Protein AF-0000000070833132 (afdb_homodimer)

pLDDT: mean 79.43, std 14.03, range [31.47, 97.38]

Sequence (548 aa):
MKIIFKLIWKFQSKSWISGALIFIVPVIFLFISVETANTLNSGSSNGPYLALPGVILAISPLIGLINLGITISEIRNTTFYKHLKISTINLPILFGSLIIYNLFVTIIGTLWIMLVGFSVYHSYLHAFKWINWPLFSLAIIISTILACSLGLLLGIVINNFKWSIIIALVIFLLSIFLSGLYLPLIILKNNLFLTIISYCLPFTYPMGILLVSWYYSPPVIPVTGQPLVKASDYSIFSNLTIPLIISLVLIGIILLVILGWWYFKYFHFSKGAYMKIIFKLIWKFQSKSWISGALIFIVPVIFLFISVETANTLNSGSSNGPYLALPGVILAISPLIGLINLGITISEIRNTTFYKHLKISTINLPILFGSLIIYNLFVTIIGTLWIMLVGFSVYHSYLHAFKWINWPLFSLAIIISTILACSLGLLLGIVINNFKWSIIIALVIFLLSIFLSGLYLPLIILKNNLFLTIISYCLPFTYPMGILLVSWYYSPPVIPVTGQPLVKASDYSIFSNLTIPLIISLVLIGIILLVILGWWYFKYFHFSKGAY

Radius of gyration: 23.95 Å; Cα contacts (8 Å, |Δi|>4): 756; chains: 2; bounding box: 57×75×60 Å

Foldseek 3Di:
DVVLLVVVCVVLVVPCVLVCCLQPVLQVLLVVLLVQQCVVVVNFLQSLLLFLLLSLLLNQLSCQLQVLLLVLLVCCPDVNVVCCLVPPPDPVVNLVSVLVVSLVSSVVSNVNSVVVSCVVSVLNPPQPVQFQVVLLSVLNSLSNLLSNLNSLLLSPVPNDSVVSNVVSVVLSVLCCDLLSNSYFNLVVVVPPVSVVVSVVRLSNLSSLSNLCRRRVDDDQQGPSRDGDDHSVNRHPDPDNVVSVVSSVVSSVVSVVVSVVVSCCVRVVVVVVVD/DVVLLVVVCVVLVVPCVLVCCLQPVLQVLLVVLLVQQCVVVVNFLQSLLLFLLLSLLLNQLVCQLQVLLLVLLVCCPDVNVVVCLVPPPDVVVNLVSVLVVSLVSSVVSNVNSVVVSCVVSVLNPPQPVQFQVVLLSVLNSLSNLLSNLNSLLLSPVPNDSVVSNVVSVVLSVLCCDLLSNRYFNLVVPVPPVSVVVSVVRLSNLSSLSNLCRRRVDDDQQRPSRDGDDHSVNRHPDPDNVVSVVSSVVSSVVSVVVSVVVSCCVNVVVVVVVD

Nearest PDB structures (foldseek):
  7osi-assembly1_D  TM=6.123E-01  e=6.729E-02  Stutzerimonas stutzeri ATCC 14405 = CCUG 16156
  7o0y-assembly1_E  TM=5.788E-01  e=4.179E-02  Stutzerimonas stutzeri ATCC 14405 = CCUG 16156
  7o0z-assembly1_E  TM=5.939E-01  e=1.083E-01  Stutzerimonas stutzeri ATCC 14405 = CCUG 16156
  7znq-assembly1_Y  TM=5.357E-01  e=7.027E-02  Stutzerimonas stutzeri ATCC 14405 = CCUG 16156
  7znq-assembly1_y  TM=5.731E-01  e=1.234E-01  Stutzerimonas stutzeri ATCC 14405 = CCUG 16156

Secondary structure (DSSP, 8-state):
-HHHHHHHHHHHHT-HHHHHHHHTHHHHHHHHHHHHHHHHTTT-TTHHHHHHHHHHHTHHIIIIIIIHHHHHHHHTTSHHHHHHHHS---HHHHHHHHHHHHHHHHHHHHHHHHHHHHHHTTTT--GGGG--HHHHHHHHHHHHHHHHHHHHHHHHH---HHHHHHHHHHHHHHHHHHSSSSS-GGGGTT-HHHHHHHHHSTTHHHHHHHHHHHTSS--SS-TTSSPPPPHHHH-S-S-SHHHHHHHHHHHHHHHHHHHHHHIIIIIHHHHHT-/-HHHHHHHHHHHHT-HHHHHHHHTHHHHHHHHHHHHHHHHTTT-TTHHHHHHHHHHHTHHIIIIIIIHHHHHHHHTTSHHHHHHHHS---HHHHHHHHHHHHHHHHHHHHHHHHHHHHHHSTTT--GGGG--HHHHHHHHHHHHHHHHHHHHHHHHH---HHHHHHHHHHHHHHHHHHSSSSS-GGGGTT-HHHHHHHHHSTTHHHHHHHHHHHTSS--SS-TTSSPPPPHHHH-S-S-SHHHHHHHHHHHHHHHHHHHHHHIIIIIHHHHTT-

Organism: NCBI:txid315358

Solvent-accessible surface area (backbone atoms only — not comparable to full-atom values): 27666 Å² total; per-residue (Å²): 104,67,66,58,39,52,51,48,45,54,59,52,62,66,37,58,58,59,50,48,54,51,59,48,50,50,52,56,46,41,54,50,16,20,37,46,42,15,55,57,49,77,62,40,67,55,11,54,62,68,25,47,63,17,47,46,57,45,45,22,42,52,45,22,20,44,49,41,17,48,49,42,34,55,41,63,76,33,72,63,35,55,46,46,68,64,37,86,60,52,62,68,54,53,49,50,39,50,45,52,52,48,47,53,53,37,50,52,39,36,52,48,51,49,50,50,50,44,65,76,39,42,91,58,48,79,46,76,82,19,38,39,59,71,49,37,50,47,20,50,50,51,36,28,52,41,18,30,47,50,9,50,41,33,24,66,68,40,84,46,54,69,55,29,48,51,52,38,46,51,54,48,56,50,34,35,53,48,28,31,21,52,33,70,38,60,54,35,76,84,31,70,71,54,42,54,53,21,71,69,37,76,59,28,24,31,39,37,37,31,41,51,14,56,46,57,53,64,62,70,63,30,90,76,68,52,66,54,82,52,45,62,62,57,27,97,48,90,59,63,62,62,29,50,51,52,43,51,50,50,42,51,52,48,50,48,50,48,52,48,51,49,45,53,63,54,53,53,53,59,60,66,76,99,104,67,64,57,39,50,49,48,46,52,59,50,61,66,38,58,58,58,48,50,53,52,60,47,49,50,52,55,46,41,56,50,17,18,37,45,41,15,55,58,48,77,63,41,68,53,12,55,62,66,25,47,63,19,46,46,58,44,45,23,42,52,46,22,20,43,49,41,17,47,50,43,34,54,40,63,76,34,69,62,34,53,45,47,68,65,36,87,60,52,62,69,53,53,50,51,40,50,45,53,51,48,46,53,52,36,50,53,40,37,53,49,51,48,50,52,50,44,67,76,40,43,91,58,49,81,46,75,82,18,38,38,60,70,47,34,51,48,20,51,50,52,36,28,50,41,17,30,46,50,8,49,41,34,24,66,70,39,84,45,53,68,55,29,48,51,53,39,47,50,55,50,57,50,33,34,53,48,28,30,20,50,32,70,38,60,54,35,75,82,30,70,71,54,41,54,53,22,72,69,38,75,60,28,24,31,41,36,37,32,41,52,14,56,47,58,54,62,62,72,64,30,90,77,67,50,64,54,81,53,46,63,61,56,27,96,49,89,60,64,62,61,28,50,52,52,42,52,49,50,42,51,52,48,49,49,49,48,51,48,50,50,43,52,62,54,54,54,54,58,58,66,77,99

InterPro domains:
  IPR013525 ABC-2 type transporter, transmembrane domain [PF01061] (7-212)

Structure (mmCIF, N/CA/C/O backbone):
data_AF-0000000070833132-model_v1
#
loop_
_entity.id
_entity.type
_entity.pdbx_description
1 polymer 'ABC-2 type transporter transmembrane domain-containing protein'
#
loop_
_atom_site.group_PDB
_atom_site.id
_atom_site.type_symbol
_atom_site.label_atom_id
_atom_site.label_alt_id
_atom_site.label_comp_id
_atom_site.label_asym_id
_atom_site.label_entity_id
_atom_site.label_seq_id
_atom_site.pdbx_PDB_ins_code
_atom_site.Cartn_x
_atom_site.Cartn_y
_atom_site.Cartn_z
_atom_site.occupancy
_atom_site.B_iso_or_equiv
_atom_site.auth_seq_id
_atom_site.auth_comp_id
_atom_site.auth_asym_id
_atom_site.auth_atom_id
_atom_site.pdbx_PDB_model_num
ATOM 1 N N . MET A 1 1 ? 26.828 21.594 5.215 1 57.88 1 MET A N 1
ATOM 2 C CA . MET A 1 1 ? 26.234 20.312 4.852 1 57.88 1 MET A CA 1
ATOM 3 C C . MET A 1 1 ? 26.109 19.391 6.066 1 57.88 1 MET A C 1
ATOM 5 O O . MET A 1 1 ? 25.062 18.781 6.285 1 57.88 1 MET A O 1
ATOM 9 N N . LYS A 1 2 ? 27.125 19.5 6.953 1 60.03 2 LYS A N 1
ATOM 10 C CA . LYS A 1 2 ? 27.156 18.609 8.109 1 60.03 2 LYS A CA 1
ATOM 11 C C . LYS A 1 2 ? 26.078 18.969 9.117 1 60.03 2 LYS A C 1
ATOM 13 O O . LYS A 1 2 ? 25.422 18.094 9.688 1 60.03 2 LYS A O 1
ATOM 18 N N . ILE A 1 3 ? 25.859 20.234 9.25 1 58.56 3 ILE A N 1
ATOM 19 C CA . ILE A 1 3 ? 24.875 20.672 10.234 1 58.56 3 ILE A CA 1
ATOM 20 C C . ILE A 1 3 ? 23.484 20.281 9.781 1 58.56 3 ILE A C 1
ATOM 22 O O . ILE A 1 3 ? 22.672 19.781 10.578 1 58.56 3 ILE A O 1
ATOM 26 N N . ILE A 1 4 ? 23.297 20.438 8.484 1 63.41 4 ILE A N 1
ATOM 27 C CA . ILE A 1 4 ? 21.984 20.109 7.941 1 63.41 4 ILE A CA 1
ATOM 28 C C . ILE A 1 4 ? 21.75 18.609 8.008 1 63.41 4 ILE A C 1
ATOM 30 O O . ILE A 1 4 ? 20.656 18.156 8.344 1 63.41 4 ILE A O 1
ATOM 34 N N . PHE A 1 5 ? 22.844 17.953 7.793 1 65.44 5 PHE A N 1
ATOM 35 C CA . PHE A 1 5 ? 22.75 16.5 7.898 1 65.44 5 PHE A CA 1
ATOM 36 C C . PHE A 1 5 ? 22.422 16.094 9.328 1 65.44 5 PHE A C 1
ATOM 38 O O . PHE A 1 5 ? 21.609 15.195 9.539 1 65.44 5 PHE A O 1
ATOM 45 N N . LYS A 1 6 ? 23.031 16.734 10.195 1 65.06 6 LYS A N 1
ATOM 46 C CA . LYS A 1 6 ? 22.781 16.422 11.602 1 65.06 6 LYS A CA 1
ATOM 47 C C . LYS A 1 6 ? 21.344 16.75 12 1 65.06 6 LYS A C 1
ATOM 49 O O . LYS A 1 6 ? 20.734 16.016 12.766 1 65.06 6 LYS A O 1
ATOM 54 N N . LEU A 1 7 ? 20.906 17.766 11.43 1 64.25 7 LEU A N 1
ATOM 55 C CA . LEU A 1 7 ? 19.531 18.172 11.727 1 64.25 7 LEU A CA 1
ATOM 56 C C . LEU A 1 7 ? 18.531 17.172 11.141 1 64.25 7 LEU A C 1
ATOM 58 O O . LEU A 1 7 ? 17.547 16.812 11.797 1 64.25 7 LEU A O 1
ATOM 62 N N . ILE A 1 8 ? 18.875 16.766 9.984 1 65.62 8 ILE A N 1
ATOM 63 C CA . ILE A 1 8 ? 18 15.828 9.305 1 65.62 8 ILE A CA 1
ATOM 64 C C . ILE A 1 8 ? 18.016 14.484 10.039 1 65.62 8 ILE A C 1
ATOM 66 O O . ILE A 1 8 ? 16.969 13.859 10.234 1 65.62 8 ILE A O 1
ATOM 70 N N . TRP A 1 9 ? 19.203 14.164 10.453 1 62.62 9 TRP A N 1
ATOM 71 C CA . TRP A 1 9 ? 19.344 12.914 11.195 1 62.62 9 TRP A CA 1
ATOM 72 C C . TRP A 1 9 ? 18.547 12.961 12.492 1 62.62 9 TRP A C 1
ATOM 74 O O . TRP A 1 9 ? 17.859 11.992 12.836 1 62.62 9 TRP A O 1
ATOM 84 N N . LYS A 1 10 ? 18.609 14.031 13.078 1 62.44 10 LYS A N 1
ATOM 85 C CA . LYS A 1 10 ? 17.891 14.188 14.336 1 62.44 10 LYS A CA 1
ATOM 86 C C . LYS A 1 10 ? 16.375 14.18 14.117 1 62.44 10 LYS A C 1
ATOM 88 O O . LYS A 1 10 ? 15.633 13.594 14.906 1 62.44 10 LYS A O 1
ATOM 93 N N . PHE A 1 11 ? 16.062 14.742 13.008 1 62.56 11 PHE A N 1
ATOM 94 C CA . PHE A 1 11 ? 14.641 14.844 12.711 1 62.56 11 PHE A CA 1
ATOM 95 C C . PHE A 1 11 ? 14.078 13.492 12.312 1 62.56 11 PHE A C 1
ATOM 97 O O . PHE A 1 11 ? 13 13.102 12.766 1 62.56 11 PHE A O 1
ATOM 104 N N . GLN A 1 12 ? 14.906 12.859 11.555 1 62.03 12 GLN A N 1
ATOM 105 C CA . GLN A 1 12 ? 14.414 11.594 11.016 1 62.03 12 GLN A CA 1
ATOM 106 C C . GLN A 1 12 ? 14.625 10.453 12.016 1 62.03 12 GLN A C 1
ATOM 108 O O . GLN A 1 12 ? 13.828 9.508 12.062 1 62.03 12 GLN A O 1
ATOM 113 N N . SER A 1 13 ? 15.734 10.516 12.781 1 56.56 13 SER A N 1
ATOM 114 C CA . SER A 1 13 ? 16.031 9.469 13.758 1 56.56 13 SER A CA 1
ATOM 115 C C . SER A 1 13 ? 15.062 9.531 14.938 1 56.56 13 SER A C 1
ATOM 117 O O . SER A 1 13 ? 14.883 8.539 15.648 1 56.56 13 SER A O 1
ATOM 119 N N . LYS A 1 14 ? 14.5 10.602 15.172 1 55.34 14 LYS A N 1
ATOM 120 C CA . LYS A 1 14 ? 13.555 10.695 16.266 1 55.34 14 LYS A CA 1
ATOM 121 C C . LYS A 1 14 ? 12.25 9.977 15.938 1 55.34 14 LYS A C 1
ATOM 123 O O . LYS A 1 14 ? 11.516 9.555 16.828 1 55.34 14 LYS A O 1
ATOM 128 N N . SER A 1 15 ? 12.102 9.828 14.641 1 57.44 15 SER A N 1
ATOM 129 C CA . SER A 1 15 ? 10.875 9.102 14.352 1 57.44 15 SER A CA 1
ATOM 130 C C . SER A 1 15 ? 11.117 7.598 14.32 1 57.44 15 SER A C 1
ATOM 132 O O . SER A 1 15 ? 11.797 7.094 13.422 1 57.44 15 SER A O 1
ATOM 134 N N . TRP A 1 16 ? 11.203 7.02 15.484 1 57.78 16 TRP A N 1
ATOM 135 C CA . TRP A 1 16 ? 11.305 5.57 15.617 1 57.78 16 TRP A CA 1
ATOM 136 C C . TRP A 1 16 ? 10.445 4.863 14.578 1 57.78 16 TRP A C 1
ATOM 138 O O . TRP A 1 16 ? 10.633 3.674 14.312 1 57.78 16 TRP A O 1
ATOM 148 N N . ILE A 1 17 ? 9.656 5.625 13.984 1 60.47 17 ILE A N 1
ATOM 149 C CA . ILE A 1 17 ? 8.711 5.047 13.039 1 60.47 17 ILE A CA 1
ATOM 150 C C . ILE A 1 17 ? 9.453 4.559 11.797 1 60.47 17 ILE A C 1
ATOM 152 O O . ILE A 1 17 ? 9.172 3.473 11.281 1 60.47 17 ILE A O 1
ATOM 156 N N . SER A 1 18 ? 10.453 5.387 11.469 1 59.88 18 SER A N 1
ATOM 157 C CA . SER A 1 18 ? 11.258 4.984 10.32 1 59.88 18 SER A CA 1
ATOM 158 C C . SER A 1 18 ? 11.922 3.629 10.562 1 59.88 18 SER A C 1
ATOM 160 O O . SER A 1 18 ? 12.016 2.811 9.641 1 59.88 18 SER A O 1
ATOM 162 N N . GLY A 1 19 ? 12.117 3.5 11.812 1 63.47 19 GLY A N 1
ATOM 163 C CA . GLY A 1 19 ? 12.773 2.244 12.125 1 63.47 19 GLY A CA 1
ATOM 164 C C . GLY A 1 19 ? 11.852 1.043 12.016 1 63.47 19 GLY A C 1
ATOM 165 O O . GLY A 1 19 ? 12.234 0.017 11.445 1 63.47 19 GLY A O 1
ATOM 166 N N . ALA A 1 20 ? 10.695 1.21 12.5 1 68.31 20 ALA A N 1
ATOM 167 C CA . ALA A 1 20 ? 9.75 0.099 12.422 1 68.31 20 ALA A CA 1
ATOM 168 C C . ALA A 1 20 ? 9.398 -0.215 10.969 1 68.31 20 ALA A C 1
ATOM 170 O O . ALA A 1 20 ? 9.281 -1.383 10.594 1 68.31 20 ALA A O 1
ATOM 171 N N . LEU A 1 21 ? 9.352 0.75 10.242 1 68.62 21 LEU A N 1
ATOM 172 C CA . LEU A 1 21 ? 8.977 0.584 8.844 1 68.62 21 LEU A CA 1
ATOM 173 C C . LEU A 1 21 ? 10.078 -0.136 8.07 1 68.62 21 LEU A C 1
ATOM 175 O O . LEU A 1 21 ? 9.797 -0.932 7.172 1 68.62 21 LEU A O 1
ATOM 179 N N . ILE A 1 22 ? 11.266 0.098 8.508 1 70.19 22 ILE A N 1
ATOM 180 C CA . ILE A 1 22 ? 12.391 -0.429 7.738 1 70.19 22 ILE A CA 1
ATOM 181 C C . ILE A 1 22 ? 12.719 -1.844 8.211 1 70.19 22 ILE A C 1
ATOM 183 O O . ILE A 1 22 ? 13.195 -2.67 7.43 1 70.19 22 ILE A O 1
ATOM 187 N N . PHE A 1 23 ? 12.359 -2.102 9.398 1 79.31 23 PHE A N 1
ATOM 188 C CA . PHE A 1 23 ? 12.867 -3.363 9.922 1 79.31 23 PHE A CA 1
ATOM 189 C C . PHE A 1 23 ? 11.758 -4.41 9.984 1 79.31 23 PHE A C 1
ATOM 191 O O . PHE A 1 23 ? 12 -5.586 9.703 1 79.31 23 PHE A O 1
ATOM 198 N N . ILE A 1 24 ? 10.578 -3.986 10.125 1 84.12 24 ILE A N 1
ATOM 199 C CA . ILE A 1 24 ? 9.523 -4.961 10.375 1 84.12 24 ILE A CA 1
ATOM 200 C C . ILE A 1 24 ? 8.727 -5.203 9.094 1 84.12 24 ILE A C 1
ATOM 202 O O . ILE A 1 24 ? 8.578 -6.348 8.656 1 84.12 24 ILE A O 1
ATOM 206 N N . VAL A 1 25 ? 8.438 -4.148 8.5 1 85.19 25 VAL A N 1
ATOM 207 C CA . VAL A 1 25 ? 7.535 -4.238 7.352 1 85.19 25 VAL A CA 1
ATOM 208 C C . VAL A 1 25 ? 8.211 -5.012 6.223 1 85.19 25 VAL A C 1
ATOM 210 O O . VAL A 1 25 ? 7.637 -5.957 5.676 1 85.19 25 VAL A O 1
ATOM 213 N N . PRO A 1 26 ? 9.391 -4.781 5.949 1 88.44 26 PRO A N 1
ATOM 214 C CA . PRO A 1 26 ? 10.023 -5.523 4.855 1 88.44 26 PRO A CA 1
ATOM 215 C C . PRO A 1 26 ? 10.18 -7.012 5.164 1 88.44 26 PRO A C 1
ATOM 217 O O . PRO A 1 26 ? 10.141 -7.84 4.254 1 88.44 26 PRO A O 1
ATOM 220 N N . VAL A 1 27 ? 10.336 -7.336 6.41 1 90.25 27 VAL A N 1
ATOM 221 C CA . VAL A 1 27 ? 10.484 -8.734 6.789 1 90.25 27 VAL A CA 1
ATOM 222 C C . VAL A 1 27 ? 9.172 -9.477 6.547 1 90.25 27 VAL A C 1
ATOM 224 O O . VAL A 1 27 ? 9.172 -10.586 6 1 90.25 27 VAL A O 1
ATOM 227 N N . ILE A 1 28 ? 8.125 -8.914 6.902 1 88.69 28 ILE A N 1
ATOM 228 C CA . ILE A 1 28 ? 6.816 -9.516 6.676 1 88.69 28 ILE A CA 1
ATOM 229 C C . ILE A 1 28 ? 6.582 -9.688 5.176 1 88.69 28 ILE A C 1
ATOM 231 O O . ILE A 1 28 ? 6.133 -10.75 4.73 1 88.69 28 ILE A O 1
ATOM 235 N N . PHE A 1 29 ? 7 -8.734 4.465 1 89.88 29 PHE A N 1
ATOM 236 C CA . PHE A 1 29 ? 6.77 -8.781 3.027 1 89.88 29 PHE A CA 1
ATOM 237 C C . PHE A 1 29 ? 7.715 -9.773 2.363 1 89.88 29 PHE A C 1
ATOM 239 O O . PHE A 1 29 ? 7.406 -10.32 1.302 1 89.88 29 PHE A O 1
ATOM 246 N N . LEU A 1 30 ? 8.836 -9.93 2.996 1 91.19 30 LEU A N 1
ATOM 247 C CA . LEU A 1 30 ? 9.719 -10.984 2.492 1 91.19 30 LEU A CA 1
ATOM 248 C C . LEU A 1 30 ? 9.023 -12.344 2.561 1 91.19 30 LEU A C 1
ATOM 250 O O . LEU A 1 30 ? 9.023 -13.094 1.581 1 91.19 30 LEU A O 1
ATOM 254 N N . PHE A 1 31 ? 8.406 -12.641 3.629 1 89.5 31 PHE A N 1
ATOM 255 C CA . PHE A 1 31 ? 7.715 -13.914 3.789 1 89.5 31 PHE A CA 1
ATOM 256 C C . PHE A 1 31 ? 6.539 -14.023 2.824 1 89.5 31 PHE A C 1
ATOM 258 O O . PHE A 1 31 ? 6.301 -15.086 2.246 1 89.5 31 PHE A O 1
ATOM 265 N N . ILE A 1 32 ? 5.902 -12.953 2.656 1 87.38 32 ILE A N 1
ATOM 266 C CA . ILE A 1 32 ? 4.77 -12.938 1.738 1 87.38 32 ILE A CA 1
ATOM 267 C C . ILE A 1 32 ? 5.258 -13.188 0.312 1 87.38 32 ILE A C 1
ATOM 269 O O . ILE A 1 32 ? 4.688 -14.016 -0.409 1 87.38 32 ILE A O 1
ATOM 273 N N . SER A 1 33 ? 6.262 -12.469 -0.046 1 87.62 33 SER A N 1
ATOM 274 C CA . SER A 1 33 ? 6.781 -12.562 -1.406 1 87.62 33 SER A CA 1
ATOM 275 C C . SER A 1 33 ? 7.332 -13.953 -1.696 1 87.62 33 SER A C 1
ATOM 277 O O . SER A 1 33 ? 7.16 -14.477 -2.799 1 87.62 33 SER A O 1
ATOM 279 N N . VAL A 1 34 ? 7.98 -14.516 -0.752 1 86.56 34 VAL A N 1
ATOM 280 C CA . VAL A 1 34 ? 8.555 -15.852 -0.924 1 86.56 34 VAL A CA 1
ATOM 281 C C . VAL A 1 34 ? 7.438 -16.875 -1.099 1 86.56 34 VAL A C 1
ATOM 283 O O . VAL A 1 34 ? 7.496 -17.719 -1.992 1 86.56 34 VAL A O 1
ATOM 286 N N . GLU A 1 35 ? 6.438 -16.781 -0.289 1 83.69 35 GLU A N 1
ATOM 287 C CA . GLU A 1 35 ? 5.332 -17.734 -0.38 1 83.69 35 GLU A CA 1
ATOM 288 C C . GLU A 1 35 ? 4.574 -17.578 -1.695 1 83.69 35 GLU A C 1
ATOM 290 O O . GLU A 1 35 ? 4.113 -18.562 -2.277 1 83.69 35 GLU A O 1
ATOM 295 N N . THR A 1 36 ? 4.387 -16.375 -2.084 1 80.81 36 THR A N 1
ATOM 296 C CA . THR A 1 36 ? 3.727 -16.125 -3.361 1 80.81 36 THR A CA 1
ATOM 297 C C . THR A 1 36 ? 4.543 -16.703 -4.512 1 80.81 36 THR A C 1
ATOM 299 O O . THR A 1 36 ? 3.994 -17.344 -5.41 1 80.81 36 THR A O 1
ATOM 302 N N . ALA A 1 37 ? 5.797 -16.438 -4.453 1 79 37 ALA A N 1
ATOM 303 C CA . ALA A 1 37 ? 6.68 -16.953 -5.492 1 79 37 ALA A CA 1
ATOM 304 C C . ALA A 1 37 ? 6.66 -18.484 -5.508 1 79 37 ALA A C 1
ATOM 306 O O . ALA A 1 37 ? 6.66 -19.094 -6.578 1 79 37 ALA A O 1
ATOM 307 N N . ASN A 1 38 ? 6.605 -19.078 -4.352 1 79.06 38 ASN A N 1
ATOM 308 C CA . ASN A 1 38 ? 6.559 -20.547 -4.258 1 79.06 38 ASN A CA 1
ATOM 309 C C . ASN A 1 38 ? 5.254 -21.094 -4.824 1 79.06 38 ASN A C 1
ATOM 311 O O . ASN A 1 38 ? 5.258 -22.125 -5.5 1 79.06 38 ASN A O 1
ATOM 315 N N . THR A 1 39 ? 4.207 -20.453 -4.5 1 76.06 39 THR A N 1
ATOM 316 C CA . THR A 1 39 ? 2.9 -20.922 -4.953 1 76.06 39 THR A CA 1
ATOM 317 C C . THR A 1 39 ? 2.762 -20.766 -6.465 1 76.06 39 THR A C 1
ATOM 319 O O . THR A 1 39 ? 2.152 -21.594 -7.133 1 76.06 39 THR A O 1
ATOM 322 N N . LEU A 1 40 ? 3.238 -19.719 -7.027 1 72.25 40 LEU A N 1
ATOM 323 C CA . LEU A 1 40 ? 3.145 -19.438 -8.453 1 72.25 40 LEU A CA 1
ATOM 324 C C . LEU A 1 40 ? 4.016 -20.406 -9.258 1 72.25 40 LEU A C 1
ATOM 326 O O . LEU A 1 40 ? 3.693 -20.734 -10.398 1 72.25 40 LEU A O 1
ATOM 330 N N . ASN A 1 41 ? 5.07 -20.734 -8.672 1 67.75 41 ASN A N 1
ATOM 331 C CA . ASN A 1 41 ? 5.984 -21.609 -9.391 1 67.75 41 ASN A CA 1
ATOM 332 C C . ASN A 1 41 ? 5.777 -23.062 -9.008 1 67.75 41 ASN A C 1
ATOM 334 O O . ASN A 1 41 ? 6.738 -23.844 -8.922 1 67.75 41 ASN A O 1
ATOM 338 N N . SER A 1 42 ? 4.539 -23.391 -8.898 1 61.41 42 SER A N 1
ATOM 339 C CA . SER A 1 42 ? 4.121 -24.766 -8.664 1 61.41 42 SER A CA 1
ATOM 340 C C . SER A 1 42 ? 4.941 -25.406 -7.551 1 61.41 42 SER A C 1
ATOM 342 O O . SER A 1 42 ? 5.387 -26.547 -7.688 1 61.41 42 SER A O 1
ATOM 344 N N . GLY A 1 43 ? 5.266 -24.625 -6.574 1 58.94 43 GLY A N 1
ATOM 345 C CA . GLY A 1 43 ? 5.898 -25.219 -5.402 1 58.94 43 GLY A CA 1
ATOM 346 C C . GLY A 1 43 ? 7.406 -25.344 -5.539 1 58.94 43 GLY A C 1
ATOM 347 O O . GLY A 1 43 ? 8.039 -26.094 -4.793 1 58.94 43 GLY A O 1
ATOM 348 N N . SER A 1 44 ? 7.922 -24.688 -6.59 1 58.03 44 SER A N 1
ATOM 349 C CA . SER A 1 44 ? 9.367 -24.797 -6.727 1 58.03 44 SER A CA 1
ATOM 350 C C . SER A 1 44 ? 10.078 -24.031 -5.609 1 58.03 44 SER A C 1
ATOM 352 O O . SER A 1 44 ? 9.531 -23.094 -5.043 1 58.03 44 SER A O 1
ATOM 354 N N . SER A 1 45 ? 11.188 -24.625 -5.051 1 59.78 45 SER A N 1
ATOM 355 C CA . SER A 1 45 ? 11.977 -24.203 -3.902 1 59.78 45 SER A CA 1
ATOM 356 C C . SER A 1 45 ? 12.727 -22.906 -4.203 1 59.78 45 SER A C 1
ATOM 358 O O . SER A 1 45 ? 13.367 -22.328 -3.318 1 59.78 45 SER A O 1
ATOM 360 N N . ASN A 1 46 ? 12.523 -22.297 -5.367 1 74.12 46 ASN A N 1
ATOM 361 C CA . ASN A 1 46 ? 13.352 -21.125 -5.609 1 74.12 46 ASN A CA 1
ATOM 362 C C . ASN A 1 46 ? 12.609 -19.844 -5.281 1 74.12 46 ASN A C 1
ATOM 364 O O . ASN A 1 46 ? 13.008 -18.75 -5.715 1 74.12 46 ASN A O 1
ATOM 368 N N . GLY A 1 47 ? 11.656 -19.922 -4.488 1 77.94 47 GLY A N 1
ATOM 369 C CA . GLY A 1 47 ? 10.836 -18.781 -4.109 1 77.94 47 GLY A CA 1
ATOM 370 C C . GLY A 1 47 ? 11.633 -17.672 -3.463 1 77.94 47 GLY A C 1
ATOM 371 O O . GLY A 1 47 ? 11.539 -16.516 -3.879 1 77.94 47 GLY A O 1
ATOM 372 N N . PRO A 1 48 ? 12.523 -18.094 -2.545 1 81.31 48 PRO A N 1
ATOM 373 C CA . PRO A 1 48 ? 13.312 -17.047 -1.886 1 81.31 48 PRO A CA 1
ATOM 374 C C . PRO A 1 48 ? 14.258 -16.328 -2.844 1 81.31 48 PRO A C 1
ATOM 376 O O . PRO A 1 48 ? 14.438 -15.117 -2.75 1 81.31 48 PRO A O 1
ATOM 379 N N . TYR A 1 49 ? 14.812 -17.047 -3.715 1 81.06 49 TYR A N 1
ATOM 380 C CA . TYR A 1 49 ? 15.742 -16.453 -4.676 1 81.06 49 TYR A CA 1
ATOM 381 C C . TYR A 1 49 ? 15.016 -15.492 -5.609 1 81.06 49 TYR A C 1
ATOM 383 O O . TYR A 1 49 ? 15.562 -14.453 -5.988 1 81.06 49 TYR A O 1
ATOM 391 N N . LEU A 1 50 ? 13.852 -15.805 -5.895 1 79.94 50 LEU A N 1
ATOM 392 C CA . LEU A 1 50 ? 13.07 -14.992 -6.82 1 79.94 50 LEU A CA 1
ATOM 393 C C . LEU A 1 50 ? 12.508 -13.758 -6.121 1 79.94 50 LEU A C 1
ATOM 395 O O . LEU A 1 50 ? 12.352 -12.711 -6.742 1 79.94 50 LEU A O 1
ATOM 399 N N . ALA A 1 51 ? 12.258 -13.867 -4.93 1 85.69 51 ALA A N 1
ATOM 400 C CA . ALA A 1 51 ? 11.508 -12.828 -4.219 1 85.69 51 ALA A CA 1
ATOM 401 C C . ALA A 1 51 ? 12.445 -11.805 -3.59 1 85.69 51 ALA A C 1
ATOM 403 O O . ALA A 1 51 ? 12.094 -10.633 -3.453 1 85.69 51 ALA A O 1
ATOM 404 N N . LEU A 1 52 ? 13.648 -12.148 -3.262 1 89.88 52 LEU A N 1
ATOM 405 C CA . LEU A 1 52 ? 14.531 -11.344 -2.42 1 89.88 52 LEU A CA 1
ATOM 406 C C . LEU A 1 52 ? 14.922 -10.047 -3.123 1 89.88 52 LEU A C 1
ATOM 408 O O . LEU A 1 52 ? 14.914 -8.977 -2.512 1 89.88 52 LEU A O 1
ATOM 412 N N . PRO A 1 53 ? 15.242 -10.055 -4.363 1 90.44 53 PRO A N 1
ATOM 413 C CA . PRO A 1 53 ? 15.641 -8.789 -5 1 90.44 53 PRO A CA 1
ATOM 414 C C . PRO A 1 53 ? 14.523 -7.746 -4.98 1 90.44 53 PRO A C 1
ATOM 416 O O . PRO A 1 53 ? 14.789 -6.559 -4.793 1 90.44 53 PRO A O 1
ATOM 419 N N . GLY A 1 54 ? 13.32 -8.18 -5.23 1 92.12 54 GLY A N 1
ATOM 420 C CA . GLY A 1 54 ? 12.203 -7.258 -5.203 1 92.12 54 GLY A CA 1
ATOM 421 C C . GLY A 1 54 ? 11.984 -6.621 -3.842 1 92.12 54 GLY A C 1
ATOM 422 O O . GLY A 1 54 ? 11.758 -5.414 -3.744 1 92.12 54 GLY A O 1
ATOM 423 N N . VAL A 1 55 ? 12.078 -7.453 -2.82 1 93.25 55 VAL A N 1
ATOM 424 C CA . VAL A 1 55 ? 11.883 -6.957 -1.461 1 93.25 55 VAL A CA 1
ATOM 425 C C . VAL A 1 55 ? 12.992 -5.969 -1.104 1 93.25 55 VAL A C 1
ATOM 427 O O . VAL A 1 55 ? 12.742 -4.961 -0.439 1 93.25 55 VAL A O 1
ATOM 430 N N . ILE A 1 56 ? 14.148 -6.234 -1.562 1 94.69 56 ILE A N 1
ATOM 431 C CA . ILE A 1 56 ? 15.289 -5.359 -1.312 1 94.69 56 ILE A CA 1
ATOM 432 C C . ILE A 1 56 ? 15.055 -4.004 -1.976 1 94.69 56 ILE A C 1
ATOM 434 O O . ILE A 1 56 ? 15.211 -2.959 -1.339 1 94.69 56 ILE A O 1
ATOM 438 N N . LEU A 1 57 ? 14.672 -4.039 -3.174 1 95.75 57 LEU A N 1
ATOM 439 C CA . LEU A 1 57 ? 14.516 -2.789 -3.908 1 95.75 57 LEU A CA 1
ATOM 440 C C . LEU A 1 57 ? 13.352 -1.973 -3.361 1 95.75 57 LEU A C 1
ATOM 442 O O . LEU A 1 57 ? 13.328 -0.748 -3.5 1 95.75 57 LEU A O 1
ATOM 446 N N . ALA A 1 58 ? 12.383 -2.637 -2.779 1 94.44 58 ALA A N 1
ATOM 447 C CA . ALA A 1 58 ? 11.188 -1.976 -2.264 1 94.44 58 ALA A CA 1
ATOM 448 C C . ALA A 1 58 ? 11.531 -1.044 -1.105 1 94.44 58 ALA A C 1
ATOM 450 O O . ALA A 1 58 ? 10.75 -0.156 -0.76 1 94.44 58 ALA A O 1
ATOM 451 N N . ILE A 1 59 ? 12.656 -1.158 -0.512 1 93 59 ILE A N 1
ATOM 452 C CA . ILE A 1 59 ? 13.078 -0.35 0.628 1 93 59 ILE A CA 1
ATOM 453 C C . ILE A 1 59 ? 13.266 1.102 0.192 1 93 59 ILE A C 1
ATOM 455 O O . ILE A 1 59 ? 12.875 2.027 0.91 1 93 59 ILE A O 1
ATOM 459 N N . SER A 1 60 ? 13.742 1.281 -0.967 1 94.06 60 SER A N 1
ATOM 460 C CA . SER A 1 60 ? 14.055 2.625 -1.44 1 94.06 60 SER A CA 1
ATOM 461 C C . SER A 1 60 ? 12.797 3.467 -1.598 1 94.06 60 SER A C 1
ATOM 463 O O . SER A 1 60 ? 12.711 4.578 -1.07 1 94.06 60 SER A O 1
ATOM 465 N N . PRO A 1 61 ? 11.781 2.998 -2.322 1 94.44 61 PRO A N 1
ATOM 466 C CA . PRO A 1 61 ? 10.578 3.828 -2.408 1 94.44 61 PRO A CA 1
ATOM 467 C C . PRO A 1 61 ? 9.859 3.965 -1.067 1 94.44 61 PRO A C 1
ATOM 469 O O . PRO A 1 61 ? 9.234 4.996 -0.799 1 94.44 61 PRO A O 1
ATOM 472 N N . LEU A 1 62 ? 9.938 2.98 -0.244 1 89.62 62 LEU A N 1
ATOM 473 C CA . LEU A 1 62 ? 9.32 3.064 1.074 1 89.62 62 LEU A CA 1
ATOM 474 C C . LEU A 1 62 ? 9.906 4.219 1.88 1 89.62 62 LEU A C 1
ATOM 476 O O . LEU A 1 62 ? 9.172 4.984 2.502 1 89.62 62 LEU A O 1
ATOM 480 N N . ILE A 1 63 ? 11.141 4.383 1.787 1 88.06 63 ILE A N 1
ATOM 481 C CA . ILE A 1 63 ? 11.82 5.406 2.578 1 88.06 63 ILE A CA 1
ATOM 482 C C . ILE A 1 63 ? 11.867 6.715 1.793 1 88.06 63 ILE A C 1
ATOM 484 O O . ILE A 1 63 ? 11.516 7.773 2.314 1 88.06 63 ILE A O 1
ATOM 488 N N . GLY A 1 64 ? 12.32 6.645 0.609 1 90.19 64 GLY A N 1
ATOM 489 C CA . GLY A 1 64 ? 12.562 7.836 -0.186 1 90.19 64 GLY A CA 1
ATOM 490 C C . GLY A 1 64 ? 11.289 8.484 -0.694 1 90.19 64 GLY A C 1
ATOM 491 O O . GLY A 1 64 ? 11.227 9.703 -0.857 1 90.19 64 GLY A O 1
ATOM 492 N N . LEU A 1 65 ? 10.305 7.691 -0.969 1 92.06 65 LEU A N 1
ATOM 493 C CA . LEU A 1 65 ? 9.078 8.219 -1.543 1 92.06 65 LEU A CA 1
ATOM 494 C C . LEU A 1 65 ? 8.031 8.461 -0.459 1 92.06 65 LEU A C 1
ATOM 496 O O . LEU A 1 65 ? 7.551 9.578 -0.286 1 92.06 65 LEU A O 1
ATOM 500 N N . ILE A 1 66 ? 7.777 7.465 0.308 1 87.94 66 ILE A N 1
ATOM 501 C CA . ILE A 1 66 ? 6.703 7.57 1.29 1 87.94 66 ILE A CA 1
ATOM 502 C C . ILE A 1 66 ? 7.184 8.375 2.498 1 87.94 66 ILE A C 1
ATOM 504 O O . ILE A 1 66 ? 6.652 9.445 2.789 1 87.94 66 ILE A O 1
ATOM 508 N N . ASN A 1 67 ? 8.219 7.93 3.111 1 84 67 ASN A N 1
ATOM 509 C CA . ASN A 1 67 ? 8.688 8.57 4.336 1 84 67 ASN A CA 1
ATOM 510 C C . ASN A 1 67 ? 9.164 10 4.074 1 84 67 ASN A C 1
ATOM 512 O O . ASN A 1 67 ? 8.789 10.922 4.797 1 84 67 ASN A O 1
ATOM 516 N N . LEU A 1 68 ? 9.977 10.141 3.135 1 84.44 68 LEU A N 1
ATOM 517 C CA . LEU A 1 68 ? 10.492 11.469 2.816 1 84.44 68 LEU A CA 1
ATOM 518 C C . LEU A 1 68 ? 9.375 12.391 2.33 1 84.44 68 LEU A C 1
ATOM 520 O O . LEU A 1 68 ? 9.336 13.57 2.689 1 84.44 68 LEU A O 1
ATOM 524 N N . GLY A 1 69 ? 8.539 11.875 1.508 1 83.75 69 GLY A N 1
ATOM 525 C CA . GLY A 1 69 ? 7.406 12.672 1.047 1 83.75 69 GLY A CA 1
ATOM 526 C C . GLY A 1 69 ? 6.555 13.211 2.18 1 83.75 69 GLY A C 1
ATOM 527 O O . GLY A 1 69 ? 6.176 14.383 2.172 1 83.75 69 GLY A O 1
ATOM 528 N N . ILE A 1 70 ? 6.297 12.344 3.104 1 82.19 70 ILE A N 1
ATOM 529 C CA . ILE A 1 70 ? 5.508 12.742 4.262 1 82.19 70 ILE A CA 1
ATOM 530 C C . ILE A 1 70 ? 6.273 13.781 5.078 1 82.19 70 ILE A C 1
ATOM 532 O O . ILE A 1 70 ? 5.703 14.789 5.504 1 82.19 70 ILE A O 1
ATOM 536 N N . THR A 1 71 ? 7.551 13.555 5.27 1 79.06 71 THR A N 1
ATOM 537 C CA . THR A 1 71 ? 8.383 14.445 6.066 1 79.06 71 THR A CA 1
ATOM 538 C C . THR A 1 71 ? 8.43 15.836 5.441 1 79.06 71 THR A C 1
ATOM 540 O O . THR A 1 71 ? 8.258 16.844 6.141 1 79.06 71 THR A O 1
ATOM 543 N N . ILE A 1 72 ? 8.648 15.906 4.207 1 81.81 72 ILE A N 1
ATOM 544 C CA . ILE A 1 72 ? 8.742 17.188 3.518 1 81.81 72 ILE A CA 1
ATOM 545 C C . ILE A 1 72 ? 7.395 17.906 3.559 1 81.81 72 ILE A C 1
ATOM 547 O O . ILE A 1 72 ? 7.332 19.109 3.764 1 81.81 72 ILE A O 1
ATOM 551 N N . SER A 1 73 ? 6.379 17.156 3.342 1 77.75 73 SER A N 1
ATOM 552 C CA . SER A 1 73 ? 5.043 17.75 3.357 1 77.75 73 SER A CA 1
ATOM 553 C C . SER A 1 73 ? 4.699 18.297 4.738 1 77.75 73 SER A C 1
ATOM 555 O O . SER A 1 73 ? 3.986 19.297 4.855 1 77.75 73 SER A O 1
ATOM 557 N N . GLU A 1 74 ? 5.195 17.641 5.73 1 74.44 74 GLU A N 1
ATOM 558 C CA . GLU A 1 74 ? 4.965 18.094 7.102 1 74.44 74 GLU A CA 1
ATOM 559 C C . GLU A 1 74 ? 5.75 19.359 7.41 1 74.44 74 GLU A C 1
ATOM 561 O O . GLU A 1 74 ? 5.246 20.266 8.078 1 74.44 74 GLU A O 1
ATOM 566 N N . ILE A 1 75 ? 6.949 19.406 7.004 1 73 75 ILE A N 1
ATOM 567 C CA . ILE A 1 75 ? 7.848 20.516 7.309 1 73 75 ILE A CA 1
ATOM 568 C C . ILE A 1 75 ? 7.375 21.766 6.582 1 73 75 ILE A C 1
ATOM 570 O O . ILE A 1 75 ? 7.523 22.891 7.094 1 73 75 ILE A O 1
ATOM 574 N N . ARG A 1 76 ? 6.789 21.547 5.496 1 72.81 76 ARG A N 1
ATOM 575 C CA . ARG A 1 76 ? 6.363 22.672 4.68 1 72.81 76 ARG A C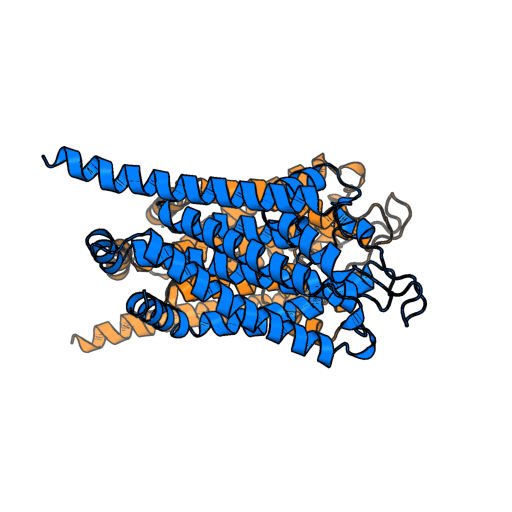A 1
ATOM 576 C C . ARG A 1 76 ? 5.328 23.516 5.41 1 72.81 76 ARG A C 1
ATOM 578 O O . ARG A 1 76 ? 5.168 24.703 5.117 1 72.81 76 ARG A O 1
ATOM 585 N N . ASN A 1 77 ? 4.652 22.938 6.359 1 65.81 77 ASN A N 1
ATOM 586 C CA . ASN A 1 77 ? 3.6 23.656 7.066 1 65.81 77 ASN A CA 1
ATOM 587 C C . ASN A 1 77 ? 4.102 24.219 8.391 1 65.81 77 ASN A C 1
ATOM 589 O O . ASN A 1 77 ? 3.328 24.812 9.148 1 65.81 77 ASN A O 1
ATOM 593 N N . THR A 1 78 ? 5.363 24.047 8.586 1 66.5 78 THR A N 1
ATOM 594 C CA . THR A 1 78 ? 5.91 24.531 9.844 1 66.5 78 THR A CA 1
ATOM 595 C C . THR A 1 78 ? 6.688 25.828 9.625 1 66.5 78 THR A C 1
ATOM 597 O O . THR A 1 78 ? 7.02 26.172 8.492 1 66.5 78 THR A O 1
ATOM 600 N N . THR A 1 79 ? 6.816 26.594 10.719 1 63.28 79 THR A N 1
ATOM 601 C CA . THR A 1 79 ? 7.613 27.812 10.688 1 63.28 79 THR A CA 1
ATOM 602 C C . THR A 1 79 ? 9.047 27.516 10.266 1 63.28 79 THR A C 1
ATOM 604 O O . THR A 1 79 ? 9.727 28.359 9.688 1 63.28 79 THR A O 1
ATOM 607 N N . PHE A 1 80 ? 9.383 26.312 10.539 1 63.81 80 PHE A N 1
ATOM 608 C CA . PHE A 1 80 ? 10.719 25.875 10.148 1 63.81 80 PHE A CA 1
ATOM 609 C C . PHE A 1 80 ? 10.914 25.984 8.641 1 63.81 80 PHE A C 1
ATOM 611 O O . PHE A 1 80 ? 11.969 26.422 8.18 1 63.81 80 PHE A O 1
ATOM 618 N N . TYR A 1 81 ? 9.945 25.609 7.98 1 66.44 81 TYR A N 1
ATOM 619 C CA . TYR A 1 81 ? 10 25.688 6.523 1 66.44 81 TYR A CA 1
ATOM 620 C C . TYR A 1 81 ? 10.125 27.141 6.059 1 66.44 81 TYR A C 1
ATOM 622 O O . TYR A 1 81 ? 10.867 27.438 5.121 1 66.44 81 TYR A O 1
ATOM 630 N N . LYS A 1 82 ? 9.484 27.891 6.746 1 66.5 82 LYS A N 1
ATOM 631 C CA . LYS A 1 82 ? 9.562 29.297 6.418 1 66.5 82 LYS A CA 1
ATOM 632 C C . LYS A 1 82 ? 10.969 29.844 6.652 1 66.5 82 LYS A C 1
ATOM 634 O O . LYS A 1 82 ? 11.469 30.656 5.867 1 66.5 82 LYS A O 1
ATOM 639 N N . HIS A 1 83 ? 11.562 29.328 7.715 1 65.75 83 HIS A N 1
ATOM 640 C CA . HIS A 1 83 ? 12.93 29.734 8.008 1 65.75 83 HIS A CA 1
ATOM 641 C C . HIS A 1 83 ? 13.914 29.156 6.992 1 65.75 83 HIS A C 1
ATOM 643 O O . HIS A 1 83 ? 14.883 29.812 6.621 1 65.75 83 HIS A O 1
ATOM 649 N N . LEU A 1 84 ? 13.586 28.031 6.594 1 65.62 84 LEU A N 1
ATOM 650 C CA . LEU A 1 84 ? 14.43 27.391 5.594 1 65.62 84 LEU A CA 1
ATOM 651 C C . LEU A 1 84 ? 14.375 28.141 4.27 1 65.62 84 LEU A C 1
ATOM 653 O O . LEU A 1 84 ? 15.383 28.25 3.566 1 65.62 84 LEU A O 1
ATOM 657 N N . LYS A 1 85 ? 13.227 28.531 4.09 1 63.31 85 LYS A N 1
ATOM 658 C CA . LYS A 1 85 ? 13.016 29.297 2.863 1 63.31 85 LYS A CA 1
ATOM 659 C C . LYS A 1 85 ? 13.781 30.609 2.891 1 63.31 85 LYS A C 1
ATOM 661 O O . LYS A 1 85 ? 14.219 31.109 1.848 1 63.31 85 LYS A O 1
ATOM 666 N N . ILE A 1 86 ? 13.789 31.109 4.109 1 60.12 86 ILE A N 1
ATOM 667 C CA . ILE A 1 86 ? 14.453 32.406 4.262 1 60.12 86 ILE A CA 1
ATOM 668 C C . ILE A 1 86 ? 15.953 32.188 4.43 1 60.12 86 ILE A C 1
ATOM 670 O O . ILE A 1 86 ? 16.75 33.062 4.062 1 60.12 86 ILE A O 1
ATOM 674 N N . SER A 1 87 ? 16.109 31.094 5.078 1 56.81 87 SER A N 1
ATOM 675 C CA . SER A 1 87 ? 17.531 30.844 5.293 1 56.81 87 SER A CA 1
ATOM 676 C C . SER A 1 87 ? 18.25 30.594 3.975 1 56.81 87 SER A C 1
ATOM 678 O O . SER A 1 87 ? 17.641 30.156 2.998 1 56.81 87 SER A O 1
ATOM 680 N N . THR A 1 88 ? 19.406 31.25 3.783 1 56.94 88 THR A N 1
ATOM 681 C CA . THR A 1 88 ? 20.344 31.094 2.684 1 56.94 88 THR A CA 1
ATOM 682 C C . THR A 1 88 ? 20.672 29.625 2.453 1 56.94 88 THR A C 1
ATOM 684 O O . THR A 1 88 ? 21.672 29.297 1.817 1 56.94 88 THR A O 1
ATOM 687 N N . ILE A 1 89 ? 19.812 28.859 3.045 1 58.16 89 ILE A N 1
ATOM 688 C CA . ILE A 1 89 ? 20.203 27.469 2.824 1 58.16 89 ILE A CA 1
ATOM 689 C C . ILE A 1 89 ? 19.922 27.078 1.375 1 58.16 89 ILE A C 1
ATOM 691 O O . ILE A 1 89 ? 18.812 27.281 0.876 1 58.16 89 ILE A O 1
ATOM 695 N N . ASN A 1 90 ? 21 26.734 0.729 1 66.69 90 ASN A N 1
ATOM 696 C CA . ASN A 1 90 ? 20.969 26.297 -0.664 1 66.69 90 ASN A CA 1
ATOM 697 C C . ASN A 1 90 ? 20.188 25 -0.83 1 66.69 90 ASN A C 1
ATOM 699 O O . ASN A 1 90 ? 20.516 23.984 -0.208 1 66.69 90 ASN A O 1
ATOM 703 N N . LEU A 1 91 ? 19.109 25.016 -1.386 1 70.06 91 LEU A N 1
ATOM 704 C CA . LEU A 1 91 ? 18.203 23.906 -1.66 1 70.06 91 LEU A CA 1
ATOM 705 C C . LEU A 1 91 ? 18.969 22.719 -2.229 1 70.06 91 LEU A C 1
ATOM 707 O O . LEU A 1 91 ? 18.734 21.562 -1.826 1 70.06 91 LEU A O 1
ATOM 711 N N . PRO A 1 92 ? 19.922 22.984 -3.037 1 72.69 92 PRO A N 1
ATOM 712 C CA . PRO A 1 92 ? 20.688 21.844 -3.537 1 72.69 92 PRO A CA 1
ATOM 713 C C . PRO A 1 92 ? 21.438 21.109 -2.428 1 72.69 92 PRO A C 1
ATOM 715 O O . PRO A 1 92 ? 21.578 19.891 -2.479 1 72.69 92 PRO A O 1
ATOM 718 N N . ILE A 1 93 ? 21.797 21.859 -1.469 1 77.19 93 ILE A N 1
ATOM 719 C CA . ILE A 1 93 ? 22.531 21.234 -0.361 1 77.19 93 ILE A CA 1
ATOM 720 C C . ILE A 1 93 ? 21.562 20.453 0.515 1 77.19 93 ILE A C 1
ATOM 722 O O . ILE A 1 93 ? 21.891 19.359 0.987 1 77.19 93 ILE A O 1
ATOM 726 N N . LEU A 1 94 ? 20.453 21 0.646 1 76.06 94 LEU A N 1
ATOM 727 C CA . LEU A 1 94 ? 19.438 20.312 1.427 1 76.06 94 LEU A CA 1
ATOM 728 C C . LEU A 1 94 ? 19.016 19.016 0.742 1 76.06 94 LEU A C 1
ATOM 730 O O . LEU A 1 94 ? 18.953 17.969 1.38 1 76.06 94 LEU A O 1
ATOM 734 N N . PHE A 1 95 ? 18.812 19.125 -0.482 1 79.38 95 PHE A N 1
ATOM 735 C CA . PHE A 1 95 ? 18.391 17.953 -1.241 1 79.38 95 PHE A CA 1
ATOM 736 C C . PHE A 1 95 ? 19.484 16.906 -1.28 1 79.38 95 PHE A C 1
ATOM 738 O O . PHE A 1 95 ? 19.219 15.711 -1.13 1 79.38 95 PHE A O 1
ATOM 745 N N . GLY A 1 96 ? 20.656 17.375 -1.508 1 82.94 96 GLY A N 1
ATOM 746 C CA . GLY A 1 96 ? 21.797 16.469 -1.485 1 82.94 96 GLY A CA 1
ATOM 747 C C . GLY A 1 96 ? 21.953 15.75 -0.156 1 82.94 96 GLY A C 1
ATOM 748 O O . GLY A 1 96 ? 22.234 14.547 -0.12 1 82.94 96 GLY A O 1
ATOM 749 N N . SER A 1 97 ? 21.75 16.469 0.892 1 83.06 97 SER A N 1
ATOM 750 C CA . SER A 1 97 ? 21.891 15.883 2.223 1 83.06 97 SER A CA 1
ATOM 751 C C . SER A 1 97 ? 20.781 14.859 2.49 1 83.06 97 SER A C 1
ATOM 753 O O . SER A 1 97 ? 21.031 13.836 3.135 1 83.06 97 SER A O 1
ATOM 755 N N . LEU A 1 98 ? 19.656 15.164 1.973 1 83.75 98 LEU A N 1
ATOM 756 C CA . LEU A 1 98 ? 18.531 14.242 2.148 1 83.75 98 LEU A CA 1
ATOM 757 C C . LEU A 1 98 ? 18.766 12.953 1.365 1 83.75 98 LEU A C 1
ATOM 759 O O . LEU A 1 98 ? 18.469 11.867 1.858 1 83.75 98 LEU A O 1
ATOM 763 N N . ILE A 1 99 ? 19.281 13.109 0.237 1 87.38 99 ILE A N 1
ATOM 764 C CA . ILE A 1 99 ? 19.531 11.953 -0.612 1 87.38 99 ILE A CA 1
ATOM 765 C C . ILE A 1 99 ? 20.609 11.07 0.025 1 87.38 99 ILE A C 1
ATOM 767 O O . ILE A 1 99 ? 20.469 9.852 0.066 1 87.38 99 ILE A O 1
ATOM 771 N N . ILE A 1 100 ? 21.625 11.664 0.541 1 88.75 100 ILE A N 1
ATOM 772 C CA . ILE A 1 100 ? 22.703 10.922 1.174 1 88.75 100 ILE A CA 1
ATOM 773 C C . ILE A 1 100 ? 22.188 10.203 2.414 1 88.75 100 ILE A C 1
ATOM 775 O O . ILE A 1 100 ? 22.531 9.039 2.654 1 88.75 100 ILE A O 1
ATOM 779 N N . TYR A 1 101 ? 21.406 10.859 3.143 1 84.56 101 TYR A N 1
ATOM 780 C CA . TYR A 1 101 ? 20.828 10.25 4.328 1 84.56 101 TYR A CA 1
ATOM 781 C C . TYR A 1 101 ? 19.984 9.039 3.957 1 84.56 101 TYR A C 1
ATOM 783 O O . TYR A 1 101 ? 20.094 7.973 4.574 1 84.56 101 TYR A O 1
ATOM 791 N N . ASN A 1 102 ? 19.172 9.203 2.961 1 88.38 102 ASN A N 1
ATOM 792 C CA . ASN A 1 102 ? 18.281 8.117 2.559 1 88.38 102 ASN A CA 1
ATOM 793 C C . ASN A 1 102 ? 19.062 6.949 1.955 1 88.38 102 ASN A C 1
ATOM 795 O O . ASN A 1 102 ? 18.656 5.793 2.09 1 88.38 102 ASN A O 1
ATOM 799 N N . LEU A 1 103 ? 20.141 7.309 1.297 1 91.5 103 LEU A N 1
ATOM 800 C CA . LEU A 1 103 ? 21 6.254 0.773 1 91.5 103 LEU A CA 1
ATOM 801 C C . LEU A 1 103 ? 21.578 5.414 1.905 1 91.5 103 LEU A C 1
ATOM 803 O O . LEU A 1 103 ? 21.625 4.184 1.814 1 91.5 103 LEU A O 1
ATOM 807 N N . PHE A 1 104 ? 21.938 6.074 2.955 1 90.69 104 PHE A N 1
ATOM 808 C CA . PHE A 1 104 ? 22.484 5.367 4.109 1 90.69 104 PHE A CA 1
ATOM 809 C C . PHE A 1 104 ? 21.422 4.469 4.742 1 90.69 104 PHE A C 1
ATOM 811 O O . PHE A 1 104 ? 21.703 3.314 5.074 1 90.69 104 PHE A O 1
ATOM 818 N N . VAL A 1 105 ? 20.328 4.945 4.895 1 87.69 105 VAL A N 1
ATOM 819 C CA . VAL A 1 105 ? 19.234 4.195 5.512 1 87.69 105 VAL A CA 1
ATOM 820 C C . VAL A 1 105 ? 18.859 3.014 4.621 1 87.69 105 VAL A C 1
ATOM 822 O O . VAL A 1 105 ? 18.594 1.913 5.117 1 87.69 105 VAL A O 1
ATOM 825 N N . THR A 1 106 ? 18.797 3.268 3.307 1 91.94 106 THR A N 1
ATOM 826 C CA . THR A 1 106 ? 18.453 2.211 2.363 1 91.94 106 THR A CA 1
ATOM 827 C C . THR A 1 106 ? 19.5 1.092 2.4 1 91.94 106 THR A C 1
ATOM 829 O O . THR A 1 106 ? 19.141 -0.088 2.322 1 91.94 106 THR A O 1
ATOM 832 N N . ILE A 1 107 ? 20.75 1.466 2.52 1 93.94 107 ILE A N 1
ATOM 833 C CA . ILE A 1 107 ? 21.812 0.475 2.592 1 93.94 107 ILE A CA 1
ATOM 834 C C . ILE A 1 107 ? 21.641 -0.368 3.855 1 93.94 107 ILE A C 1
ATOM 836 O O . ILE A 1 107 ? 21.766 -1.595 3.811 1 93.94 107 ILE A O 1
ATOM 840 N N . ILE A 1 108 ? 21.328 0.235 4.945 1 92.25 108 ILE A N 1
ATOM 841 C CA . ILE A 1 108 ? 21.125 -0.479 6.199 1 92.25 108 ILE A CA 1
ATOM 842 C C . ILE A 1 108 ? 19.922 -1.426 6.055 1 92.25 108 ILE A C 1
ATOM 844 O O . ILE A 1 108 ? 20 -2.582 6.477 1 92.25 108 ILE A O 1
ATOM 848 N N . GLY A 1 109 ? 18.875 -0.917 5.457 1 91.56 109 GLY A N 1
ATOM 849 C CA . GLY A 1 109 ? 17.703 -1.757 5.219 1 91.56 109 GLY A CA 1
ATOM 850 C C . GLY A 1 109 ? 18 -2.938 4.312 1 91.56 109 GLY A C 1
ATOM 851 O O . GLY A 1 109 ? 17.5 -4.039 4.543 1 91.56 109 GLY A O 1
ATOM 852 N N . THR A 1 110 ? 18.781 -2.652 3.299 1 94 110 THR A N 1
ATOM 853 C CA . THR A 1 110 ? 19.172 -3.697 2.357 1 94 110 THR A CA 1
ATOM 854 C C . THR A 1 110 ? 19.969 -4.785 3.057 1 94 110 THR A C 1
ATOM 856 O O . THR A 1 110 ? 19.703 -5.973 2.889 1 94 110 THR A O 1
ATOM 859 N N . LEU A 1 111 ? 20.906 -4.379 3.83 1 94.75 111 LEU A N 1
ATOM 860 C CA . LEU A 1 111 ? 21.734 -5.332 4.566 1 94.75 111 LEU A CA 1
ATOM 861 C C . LEU A 1 111 ? 20.875 -6.129 5.559 1 94.75 111 LEU A C 1
ATOM 863 O O . LEU A 1 111 ? 21.094 -7.332 5.73 1 94.75 111 LEU A O 1
ATOM 867 N N . TRP A 1 112 ? 19.984 -5.457 6.152 1 94.25 112 TRP A N 1
ATOM 868 C CA . TRP A 1 112 ? 19.094 -6.102 7.113 1 94.25 112 TRP A CA 1
ATOM 869 C C . TRP A 1 112 ? 18.266 -7.188 6.438 1 94.25 112 TRP A C 1
ATOM 871 O O . TRP A 1 112 ? 18.203 -8.32 6.914 1 94.25 112 TRP A O 1
ATOM 881 N N . ILE A 1 113 ? 17.656 -6.879 5.344 1 94.12 113 ILE A N 1
ATOM 882 C CA . ILE A 1 113 ? 16.781 -7.828 4.668 1 94.12 113 ILE A CA 1
ATOM 883 C C . ILE A 1 113 ? 17.609 -8.969 4.078 1 94.12 113 ILE A C 1
ATOM 885 O O . ILE A 1 113 ? 17.156 -10.117 4.055 1 94.12 113 ILE A O 1
ATOM 889 N N . MET A 1 114 ? 18.781 -8.625 3.617 1 92.69 114 MET A N 1
ATOM 890 C CA . MET A 1 114 ? 19.672 -9.672 3.117 1 92.69 114 MET A CA 1
ATOM 891 C C . MET A 1 114 ? 20.062 -10.633 4.238 1 92.69 114 MET A C 1
ATOM 893 O O . MET A 1 114 ? 20.109 -11.844 4.035 1 92.69 114 MET A O 1
ATOM 897 N N . LEU A 1 115 ? 20.328 -10.094 5.359 1 93.44 115 LEU A N 1
ATOM 898 C CA . LEU A 1 115 ? 20.688 -10.914 6.508 1 93.44 115 LEU A CA 1
ATOM 899 C C . LEU A 1 115 ? 19.531 -11.828 6.906 1 93.44 115 LEU A C 1
ATOM 901 O O . LEU A 1 115 ? 19.734 -13.023 7.152 1 93.44 115 LEU A O 1
ATOM 905 N N . VAL A 1 116 ? 18.406 -11.32 6.957 1 93.12 116 VAL A N 1
ATOM 906 C CA . VAL A 1 116 ? 17.234 -12.109 7.316 1 93.12 116 VAL A CA 1
ATOM 907 C C . VAL A 1 116 ? 16.969 -13.164 6.242 1 93.12 116 VAL A C 1
ATOM 909 O O . VAL A 1 116 ? 16.75 -14.336 6.551 1 93.12 116 VAL A O 1
ATOM 912 N N . GLY A 1 117 ? 16.953 -12.688 5.004 1 91.12 117 GLY A N 1
ATOM 913 C CA . GLY A 1 117 ? 16.703 -13.609 3.902 1 91.12 117 GLY A CA 1
ATOM 914 C C . GLY A 1 117 ? 17.703 -14.75 3.852 1 91.12 117 GLY A C 1
ATOM 915 O O . GLY A 1 117 ? 17.312 -15.914 3.727 1 91.12 117 GLY A O 1
ATOM 916 N N . PHE A 1 118 ? 18.984 -14.477 4.047 1 88.5 118 PHE A N 1
ATOM 917 C CA . PHE A 1 118 ? 20.016 -15.492 3.965 1 88.5 118 PHE A CA 1
ATOM 918 C C . PHE A 1 118 ? 19.984 -16.391 5.191 1 88.5 118 PHE A C 1
ATOM 920 O O . PHE A 1 118 ? 20.328 -17.578 5.102 1 88.5 118 PHE A O 1
ATOM 927 N N . SER A 1 119 ? 19.609 -15.867 6.289 1 90.69 119 SER A N 1
ATOM 928 C CA . SER A 1 119 ? 19.547 -16.672 7.512 1 90.69 119 SER A CA 1
ATOM 929 C C . SER A 1 119 ? 18.359 -17.625 7.496 1 90.69 119 SER A C 1
ATOM 931 O O . SER A 1 119 ? 18.5 -18.797 7.859 1 90.69 119 SER A O 1
ATOM 933 N N . VAL A 1 120 ? 17.266 -17.203 7.066 1 88.19 120 VAL A N 1
ATOM 934 C CA . VAL A 1 120 ? 16.047 -18 7.094 1 88.19 120 VAL A CA 1
ATOM 935 C C . VAL A 1 120 ? 16.031 -18.969 5.906 1 88.19 120 VAL A C 1
ATOM 937 O O . VAL A 1 120 ? 15.609 -20.125 6.039 1 88.19 120 VAL A O 1
ATOM 940 N N . TYR A 1 121 ? 16.484 -18.469 4.801 1 87.56 121 TYR A N 1
ATOM 941 C CA . TYR A 1 121 ? 16.406 -19.266 3.582 1 87.56 121 TYR A CA 1
ATOM 942 C C . TYR A 1 121 ? 17.797 -19.656 3.104 1 87.56 121 TYR A C 1
ATOM 944 O O . TYR A 1 121 ? 18.062 -19.672 1.899 1 87.56 121 TYR A O 1
ATOM 952 N N . HIS A 1 122 ? 18.625 -20.031 3.904 1 82 122 HIS A N 1
ATOM 953 C CA . HIS A 1 122 ? 20.016 -20.359 3.619 1 82 122 HIS A CA 1
ATOM 954 C C . HIS A 1 122 ? 20.125 -21.5 2.611 1 82 122 HIS A C 1
ATOM 956 O O . HIS A 1 122 ? 21.031 -21.531 1.784 1 82 122 HIS A O 1
ATOM 962 N N . SER A 1 123 ? 19.297 -22.391 2.615 1 74.75 123 SER A N 1
ATOM 963 C CA . SER A 1 123 ? 19.375 -23.578 1.762 1 74.75 123 SER A CA 1
ATOM 964 C C . SER A 1 123 ? 19.078 -23.219 0.307 1 74.75 123 SER A C 1
ATOM 966 O O . SER A 1 123 ? 19.516 -23.922 -0.607 1 74.75 123 SER A O 1
ATOM 968 N N . TYR A 1 124 ? 18.438 -22.094 0.196 1 71.62 124 TYR A N 1
ATOM 969 C CA . TYR A 1 124 ? 17.969 -21.75 -1.144 1 71.62 124 TYR A CA 1
ATOM 970 C C . TYR A 1 124 ? 18.812 -20.641 -1.752 1 71.62 124 TYR A C 1
ATOM 972 O O . TYR A 1 124 ? 18.781 -20.406 -2.965 1 71.62 124 TYR A O 1
ATOM 980 N N . LEU A 1 125 ? 19.516 -20.031 -0.888 1 70.56 125 LEU A N 1
ATOM 981 C CA . LEU A 1 125 ? 20.219 -18.828 -1.334 1 70.56 125 LEU A CA 1
ATOM 982 C C . LEU A 1 125 ? 21.719 -19.062 -1.388 1 70.56 125 LEU A C 1
ATOM 984 O O . LEU A 1 125 ? 22.438 -18.734 -0.444 1 70.56 125 LEU A O 1
ATOM 988 N N . HIS A 1 126 ? 22.219 -19.891 -2.223 1 64.12 126 HIS A N 1
ATOM 989 C CA . HIS A 1 126 ? 23.641 -20.078 -2.406 1 64.12 126 HIS A CA 1
ATOM 990 C C . HIS A 1 126 ? 24.219 -19.031 -3.354 1 64.12 126 HIS A C 1
ATOM 992 O O . HIS A 1 126 ? 25.234 -19.266 -4.012 1 64.12 126 HIS A O 1
ATOM 998 N N . ALA A 1 127 ? 23.641 -17.781 -3.252 1 60.69 127 ALA A N 1
ATOM 999 C CA . ALA A 1 127 ? 23.609 -16.922 -4.438 1 60.69 127 ALA A CA 1
ATOM 1000 C C . ALA A 1 127 ? 24.656 -15.812 -4.344 1 60.69 127 ALA A C 1
ATOM 1002 O O . ALA A 1 127 ? 24.859 -15.078 -5.309 1 60.69 127 ALA A O 1
ATOM 1003 N N . PHE A 1 128 ? 25.531 -15.836 -3.295 1 74.69 128 PHE A N 1
ATOM 1004 C CA . PHE A 1 128 ? 26.391 -14.664 -3.227 1 74.69 128 PHE A CA 1
ATOM 1005 C C . PHE A 1 128 ? 27.312 -14.594 -4.441 1 74.69 128 PHE A C 1
ATOM 1007 O O . PHE A 1 128 ? 27.578 -13.508 -4.957 1 74.69 128 PHE A O 1
ATOM 1014 N N . LYS A 1 129 ? 27.641 -15.789 -4.965 1 77.12 129 LYS A N 1
ATOM 1015 C CA . LYS A 1 129 ? 28.578 -15.836 -6.086 1 77.12 129 LYS A CA 1
ATOM 1016 C C . LYS A 1 129 ? 27.859 -15.555 -7.406 1 77.12 129 LYS A C 1
ATOM 1018 O O . LYS A 1 129 ? 28.5 -15.227 -8.406 1 77.12 129 LYS A O 1
ATOM 1023 N N . TRP A 1 130 ? 26.656 -15.531 -7.348 1 79.5 130 TRP A N 1
ATOM 1024 C CA . TRP A 1 130 ? 25.891 -15.391 -8.586 1 79.5 130 TRP A CA 1
ATOM 1025 C C . TRP A 1 130 ? 25.516 -13.938 -8.836 1 79.5 130 TRP A C 1
ATOM 1027 O O . TRP A 1 130 ? 25.062 -13.586 -9.93 1 79.5 130 TRP A O 1
ATOM 1037 N N . ILE A 1 131 ? 25.875 -13.102 -7.891 1 86.75 131 ILE A N 1
ATOM 1038 C CA . ILE A 1 131 ? 25.391 -11.727 -7.949 1 86.75 131 ILE A CA 1
ATOM 1039 C C . ILE A 1 131 ? 26.516 -10.812 -8.43 1 86.75 131 ILE A C 1
ATOM 1041 O O . ILE A 1 131 ? 27.672 -10.953 -8.008 1 86.75 131 ILE A O 1
ATOM 1045 N N . ASN A 1 132 ? 26.188 -9.992 -9.43 1 91.12 132 ASN A N 1
ATOM 1046 C CA . ASN A 1 132 ? 27.078 -8.898 -9.781 1 91.12 132 ASN A CA 1
ATOM 1047 C C . ASN A 1 132 ? 26.938 -7.723 -8.82 1 91.12 132 ASN A C 1
ATOM 1049 O O . ASN A 1 132 ? 26.062 -6.867 -9.008 1 91.12 132 ASN A O 1
ATOM 1053 N N . TRP A 1 133 ? 27.828 -7.531 -7.879 1 93.62 133 TRP A N 1
ATOM 1054 C CA . TRP A 1 133 ? 27.688 -6.629 -6.742 1 93.62 133 TRP A CA 1
ATOM 1055 C C . TRP A 1 133 ? 27.781 -5.172 -7.188 1 93.62 133 TRP A C 1
ATOM 1057 O O . TRP A 1 133 ? 27.062 -4.316 -6.68 1 93.62 133 TRP A O 1
ATOM 1067 N N . PRO A 1 134 ? 28.688 -4.863 -8.117 1 94.44 134 PRO A N 1
ATOM 1068 C CA . PRO A 1 134 ? 28.719 -3.477 -8.586 1 94.44 134 PRO A CA 1
ATOM 1069 C C . PRO A 1 134 ? 27.406 -3.041 -9.234 1 94.44 134 PRO A C 1
ATOM 1071 O O . PRO A 1 134 ? 26.922 -1.94 -8.969 1 94.44 134 PRO A O 1
ATOM 1074 N N . LEU A 1 135 ? 26.891 -3.871 -10.023 1 93.5 135 LEU A N 1
ATOM 1075 C CA . LEU A 1 135 ? 25.625 -3.559 -10.68 1 93.5 135 LEU A CA 1
ATOM 1076 C C . LEU A 1 135 ? 24.484 -3.535 -9.664 1 93.5 135 LEU A C 1
ATOM 1078 O O . LEU A 1 135 ? 23.547 -2.746 -9.797 1 93.5 135 LEU A O 1
ATOM 1082 N N . PHE A 1 136 ? 24.578 -4.414 -8.711 1 95.19 136 PHE A N 1
ATOM 1083 C CA . PHE A 1 136 ? 23.609 -4.449 -7.613 1 95.19 136 PHE A CA 1
ATOM 1084 C C . PHE A 1 136 ? 23.609 -3.125 -6.859 1 95.19 136 PHE A C 1
ATOM 1086 O O . PHE A 1 136 ? 22.547 -2.535 -6.641 1 95.19 136 PHE A O 1
ATOM 1093 N N . SER A 1 137 ? 24.75 -2.676 -6.531 1 96.44 137 SER A N 1
ATOM 1094 C CA . SER A 1 137 ? 24.891 -1.414 -5.812 1 96.44 137 SER A CA 1
ATOM 1095 C C . SER A 1 137 ? 24.391 -0.242 -6.652 1 96.44 137 SER A C 1
ATOM 1097 O O . SER A 1 137 ? 23.766 0.683 -6.125 1 96.44 137 SER A O 1
ATOM 1099 N N . LEU A 1 138 ? 24.688 -0.307 -7.883 1 96.56 138 LEU A N 1
ATOM 1100 C CA . LEU A 1 138 ? 24.25 0.744 -8.789 1 96.56 138 LEU A CA 1
ATOM 1101 C C . LEU A 1 138 ? 22.719 0.813 -8.836 1 96.56 138 LEU A C 1
ATOM 1103 O O . LEU A 1 138 ? 22.141 1.903 -8.844 1 96.56 138 LEU A O 1
ATOM 1107 N N . ALA A 1 139 ? 22.094 -0.305 -8.891 1 96.19 139 ALA A N 1
ATOM 1108 C CA . ALA A 1 139 ? 20.625 -0.356 -8.906 1 96.19 139 ALA A CA 1
ATOM 1109 C C . ALA A 1 139 ? 20.047 0.277 -7.648 1 96.19 139 ALA A C 1
ATOM 1111 O O . ALA A 1 139 ? 19.078 1.034 -7.723 1 96.19 139 ALA A O 1
ATOM 1112 N N . ILE A 1 140 ? 20.672 0.017 -6.551 1 97 140 ILE A N 1
ATOM 1113 C CA . ILE A 1 140 ? 20.203 0.54 -5.273 1 97 140 ILE A CA 1
ATOM 1114 C C . ILE A 1 140 ? 20.375 2.057 -5.238 1 97 140 ILE A C 1
ATOM 1116 O O . ILE A 1 140 ? 19.484 2.783 -4.793 1 97 140 ILE A O 1
ATOM 1120 N N . ILE A 1 141 ? 21.469 2.459 -5.699 1 97 141 ILE A N 1
ATOM 1121 C CA . ILE A 1 141 ? 21.766 3.887 -5.715 1 97 141 ILE A CA 1
ATOM 1122 C C . ILE A 1 141 ? 20.766 4.609 -6.629 1 97 141 ILE A C 1
ATOM 1124 O O . ILE A 1 141 ? 20.188 5.621 -6.238 1 97 141 ILE A O 1
ATOM 1128 N N . ILE A 1 142 ? 20.594 4.102 -7.766 1 97.19 142 ILE A N 1
ATOM 1129 C CA . ILE A 1 142 ? 19.688 4.715 -8.734 1 97.19 142 ILE A CA 1
ATOM 1130 C C . ILE A 1 142 ? 18.266 4.727 -8.18 1 97.19 142 ILE A C 1
ATOM 1132 O O . ILE A 1 142 ? 17.578 5.742 -8.266 1 97.19 142 ILE A O 1
ATOM 1136 N N . SER A 1 143 ? 17.828 3.617 -7.656 1 97.31 143 SER A N 1
ATOM 1137 C CA . SER A 1 143 ? 16.484 3.523 -7.094 1 97.31 143 SER A CA 1
ATOM 1138 C C . SER A 1 143 ? 16.297 4.523 -5.961 1 97.31 143 SER A C 1
ATOM 1140 O O . SER A 1 143 ? 15.234 5.141 -5.844 1 97.31 143 SER A O 1
ATOM 1142 N N . THR A 1 144 ? 17.312 4.684 -5.148 1 96.56 144 THR A N 1
ATOM 1143 C CA . THR A 1 144 ? 17.219 5.586 -4.004 1 96.56 144 THR A CA 1
ATOM 1144 C C . THR A 1 144 ? 17.156 7.039 -4.465 1 96.56 144 THR A C 1
ATOM 1146 O O . THR A 1 144 ? 16.328 7.816 -3.979 1 96.56 144 THR A O 1
ATOM 1149 N N . ILE A 1 145 ? 17.984 7.371 -5.359 1 95.94 145 ILE A N 1
ATOM 1150 C CA . ILE A 1 145 ? 17.984 8.734 -5.883 1 95.94 145 ILE A CA 1
ATOM 1151 C C . ILE A 1 145 ? 16.641 9.023 -6.555 1 95.94 145 ILE A C 1
ATOM 1153 O O . ILE A 1 145 ? 16.062 10.102 -6.371 1 95.94 145 ILE A O 1
ATOM 1157 N N . LEU A 1 146 ? 16.172 8.078 -7.277 1 96.38 146 LEU A N 1
ATOM 1158 C CA . LEU A 1 146 ? 14.875 8.219 -7.945 1 96.38 146 LEU A CA 1
ATOM 1159 C C . LEU A 1 146 ? 13.75 8.391 -6.93 1 96.38 146 LEU A C 1
ATOM 1161 O O . LEU A 1 146 ? 12.914 9.281 -7.07 1 96.38 146 LEU A O 1
ATOM 1165 N N . ALA A 1 147 ? 13.734 7.559 -5.965 1 96.31 147 ALA A N 1
ATOM 1166 C CA . ALA A 1 147 ? 12.711 7.602 -4.93 1 96.31 147 ALA A CA 1
ATOM 1167 C C . ALA A 1 147 ? 12.734 8.93 -4.184 1 96.31 147 ALA A C 1
ATOM 1169 O O . ALA A 1 147 ? 11.695 9.555 -3.967 1 96.31 147 ALA A O 1
ATOM 1170 N N . CYS A 1 148 ? 13.883 9.375 -3.824 1 93.81 148 CYS A N 1
ATOM 1171 C CA . CYS A 1 148 ? 14.031 10.641 -3.104 1 93.81 148 CYS A CA 1
ATOM 1172 C C . CYS A 1 148 ? 13.602 11.812 -3.975 1 93.81 148 CYS A C 1
ATOM 1174 O O . CYS A 1 148 ? 12.953 12.742 -3.496 1 93.81 148 CYS A O 1
ATOM 1176 N N . SER A 1 149 ? 14.047 11.75 -5.195 1 93.75 149 SER A N 1
ATOM 1177 C CA . SER A 1 149 ? 13.68 12.82 -6.113 1 93.75 149 SER A CA 1
ATOM 1178 C C . SER A 1 149 ? 12.164 12.906 -6.277 1 93.75 149 SER A C 1
ATOM 1180 O O . SER A 1 149 ? 11.602 14.008 -6.309 1 93.75 149 SER A O 1
ATOM 1182 N N . LEU A 1 150 ? 11.523 11.789 -6.363 1 94.69 150 LEU A N 1
ATOM 1183 C CA . LEU A 1 150 ? 10.07 11.758 -6.48 1 94.69 150 LEU A CA 1
ATOM 1184 C C . LEU A 1 150 ? 9.414 12.258 -5.199 1 94.69 150 LEU A C 1
ATOM 1186 O O . LEU A 1 150 ? 8.445 13.016 -5.25 1 94.69 150 LEU A O 1
ATOM 1190 N N . GLY A 1 151 ? 9.898 11.773 -4.117 1 91.75 151 GLY A N 1
ATOM 1191 C CA . GLY A 1 151 ? 9.391 12.25 -2.838 1 91.75 151 GLY A CA 1
ATOM 1192 C C . GLY A 1 151 ? 9.523 13.75 -2.664 1 91.75 151 GLY A C 1
ATOM 1193 O O . GLY A 1 151 ? 8.594 14.414 -2.203 1 91.75 151 GLY A O 1
ATOM 1194 N N . LEU A 1 152 ? 10.656 14.258 -3.012 1 88.88 152 LEU A N 1
ATOM 1195 C CA . LEU A 1 152 ? 10.891 15.695 -2.938 1 88.88 152 LEU A CA 1
ATOM 1196 C C . LEU A 1 152 ? 9.953 16.453 -3.873 1 88.88 152 LEU A C 1
ATOM 1198 O O . LEU A 1 152 ? 9.398 17.484 -3.5 1 88.88 152 LEU A O 1
ATOM 1202 N N . LEU A 1 153 ? 9.852 15.93 -5.023 1 90.56 153 LEU A N 1
ATOM 1203 C CA . LEU A 1 153 ? 8.977 16.562 -6.004 1 90.56 153 LEU A CA 1
ATOM 1204 C C . LEU A 1 153 ? 7.551 16.656 -5.473 1 90.56 153 LEU A C 1
ATOM 1206 O O . LEU A 1 153 ? 6.938 17.734 -5.531 1 90.56 153 LEU A O 1
ATOM 1210 N N . LEU A 1 154 ? 7.023 15.594 -4.914 1 89.12 154 LEU A N 1
ATOM 1211 C CA . LEU A 1 154 ? 5.656 15.578 -4.398 1 89.12 154 LEU A CA 1
ATOM 1212 C C . LEU A 1 154 ? 5.52 16.5 -3.189 1 89.12 154 LEU A C 1
ATOM 1214 O O . LEU A 1 154 ? 4.516 17.188 -3.043 1 89.12 154 LEU A O 1
ATOM 1218 N N . GLY A 1 155 ? 6.5 16.484 -2.404 1 83.25 155 GLY A N 1
ATOM 1219 C CA . GLY A 1 155 ? 6.469 17.281 -1.195 1 83.25 155 GLY A CA 1
ATOM 1220 C C . GLY A 1 155 ? 6.57 18.781 -1.47 1 83.25 155 GLY A C 1
ATOM 1221 O O . GLY A 1 155 ? 6 19.594 -0.737 1 83.25 155 GLY A O 1
ATOM 1222 N N . ILE A 1 156 ? 7.258 19.141 -2.521 1 78.31 156 ILE A N 1
ATOM 1223 C CA . ILE A 1 156 ? 7.543 20.547 -2.764 1 78.31 156 ILE A CA 1
ATOM 1224 C C . ILE A 1 156 ? 6.531 21.109 -3.76 1 78.31 156 ILE A C 1
ATOM 1226 O O . ILE A 1 156 ? 6.078 22.25 -3.613 1 78.31 156 ILE A O 1
ATOM 1230 N N . VAL A 1 157 ? 6.219 20.359 -4.734 1 79.38 157 VAL A N 1
ATOM 1231 C CA . VAL A 1 157 ? 5.426 20.891 -5.844 1 79.38 157 VAL A CA 1
ATOM 1232 C C . VAL A 1 157 ? 3.941 20.828 -5.492 1 79.38 157 VAL A C 1
ATOM 1234 O O . VAL A 1 157 ? 3.18 21.734 -5.828 1 79.38 157 VAL A O 1
ATOM 1237 N N . ILE A 1 158 ? 3.523 19.781 -4.832 1 80.19 158 ILE A N 1
ATOM 1238 C CA . ILE A 1 158 ? 2.111 19.656 -4.488 1 80.19 158 ILE A CA 1
ATOM 1239 C C . ILE A 1 158 ? 1.826 20.422 -3.191 1 80.19 158 ILE A C 1
ATOM 1241 O O . ILE A 1 158 ? 2.391 20.094 -2.143 1 80.19 158 ILE A O 1
ATOM 1245 N N . ASN A 1 159 ? 1.012 21.359 -3.262 1 75.81 159 ASN A N 1
ATOM 1246 C CA . ASN A 1 159 ? 0.74 22.25 -2.141 1 75.81 159 ASN A CA 1
ATOM 1247 C C . ASN A 1 159 ? -0.183 21.594 -1.116 1 75.81 159 ASN A C 1
ATOM 1249 O O . ASN A 1 159 ? -0.148 21.938 0.066 1 75.81 159 ASN A O 1
ATOM 1253 N N . ASN A 1 160 ? -0.878 20.656 -1.57 1 76.88 160 ASN A N 1
ATOM 1254 C CA . ASN A 1 160 ? -1.815 19.984 -0.669 1 76.88 160 ASN A CA 1
ATOM 1255 C C . ASN A 1 160 ? -1.206 18.734 -0.048 1 76.88 160 ASN A C 1
ATOM 1257 O O . ASN A 1 160 ? -0.836 17.797 -0.762 1 76.88 160 ASN A O 1
ATOM 1261 N N . PHE A 1 161 ? -1.099 18.797 1.245 1 76.75 161 PHE A N 1
ATOM 1262 C CA . PHE A 1 161 ? -0.477 17.719 2.01 1 76.75 161 PHE A CA 1
ATOM 1263 C C . PHE A 1 161 ? -1.155 16.391 1.719 1 76.75 161 PHE A C 1
ATOM 1265 O O . PHE A 1 161 ? -0.486 15.398 1.425 1 76.75 161 PHE A O 1
ATOM 1272 N N . LYS A 1 162 ? -2.393 16.391 1.803 1 77.69 162 LYS A N 1
ATOM 1273 C CA . LYS A 1 162 ? -3.164 15.18 1.575 1 77.69 162 LYS A CA 1
ATOM 1274 C C . LYS A 1 162 ? -2.889 14.602 0.188 1 77.69 162 LYS A C 1
ATOM 1276 O O . LYS A 1 162 ? -2.648 13.406 0.042 1 77.69 162 LYS A O 1
ATOM 1281 N N . TRP A 1 163 ? -2.764 15.398 -0.76 1 79.69 163 TRP A N 1
ATOM 1282 C CA . TRP A 1 163 ? -2.527 14.977 -2.137 1 79.69 163 TRP A CA 1
ATOM 1283 C C . TRP A 1 163 ? -1.127 14.398 -2.299 1 79.69 163 TRP A C 1
ATOM 1285 O O . TRP A 1 163 ? -0.943 13.383 -2.971 1 79.69 163 TRP A O 1
ATOM 1295 N N . SER A 1 164 ? -0.281 15.086 -1.693 1 84.12 164 SER A N 1
ATOM 1296 C CA . SER A 1 164 ? 1.103 14.633 -1.809 1 84.12 164 SER A CA 1
ATOM 1297 C C . SER A 1 164 ? 1.268 13.219 -1.269 1 84.12 164 SER A C 1
ATOM 1299 O O . SER A 1 164 ? 1.901 12.375 -1.907 1 84.12 164 SER A O 1
ATOM 1301 N N . ILE A 1 165 ? 0.594 12.945 -0.199 1 84.31 165 ILE A N 1
ATOM 1302 C CA . ILE A 1 165 ? 0.746 11.656 0.466 1 84.31 165 ILE A CA 1
ATOM 1303 C C . ILE A 1 165 ? 0.013 10.578 -0.327 1 84.31 165 ILE A C 1
ATOM 1305 O O . ILE A 1 165 ? 0.546 9.484 -0.542 1 84.31 165 ILE A O 1
ATOM 1309 N N . ILE A 1 166 ? -1.135 10.875 -0.789 1 83.19 166 ILE A N 1
ATOM 1310 C CA . ILE A 1 166 ? -1.957 9.898 -1.499 1 83.19 166 ILE A CA 1
ATOM 1311 C C . ILE A 1 166 ? -1.29 9.523 -2.822 1 83.19 166 ILE A C 1
ATOM 1313 O O . ILE A 1 166 ? -1.266 8.352 -3.203 1 83.19 166 ILE A O 1
ATOM 1317 N N . ILE A 1 167 ? -0.747 10.508 -3.514 1 87.38 167 ILE A N 1
ATOM 1318 C CA . ILE A 1 167 ? -0.068 10.234 -4.777 1 87.38 167 ILE A CA 1
ATOM 1319 C C . ILE A 1 167 ? 1.149 9.352 -4.527 1 87.38 167 ILE A C 1
ATOM 1321 O O . ILE A 1 167 ? 1.407 8.414 -5.281 1 87.38 167 ILE A O 1
ATOM 1325 N N . ALA A 1 168 ? 1.884 9.695 -3.48 1 89.62 168 ALA A N 1
ATOM 1326 C CA . ALA A 1 168 ? 3.033 8.867 -3.115 1 89.62 168 ALA A CA 1
ATOM 1327 C C . ALA A 1 168 ? 2.607 7.43 -2.832 1 89.62 168 ALA A C 1
ATOM 1329 O O . ALA A 1 168 ? 3.266 6.484 -3.27 1 89.62 168 ALA A O 1
ATOM 1330 N N . LEU A 1 169 ? 1.532 7.301 -2.209 1 86.88 169 LEU A N 1
ATOM 1331 C CA . LEU A 1 169 ? 1.021 5.988 -1.841 1 86.88 169 LEU A CA 1
ATOM 1332 C C . LEU A 1 169 ? 0.59 5.207 -3.078 1 86.88 169 LEU A C 1
ATOM 1334 O O . LEU A 1 169 ? 0.872 4.012 -3.193 1 86.88 169 LEU A O 1
ATOM 1338 N N . VAL A 1 170 ? -0.075 5.871 -3.936 1 87.25 170 VAL A N 1
ATOM 1339 C CA . VAL A 1 170 ? -0.566 5.223 -5.148 1 87.25 170 VAL A CA 1
ATOM 1340 C C . VAL A 1 170 ? 0.613 4.75 -5.992 1 87.25 170 VAL A C 1
ATOM 1342 O O . VAL A 1 170 ? 0.622 3.615 -6.477 1 87.25 170 VAL A O 1
ATOM 1345 N N . ILE A 1 171 ? 1.615 5.59 -6.133 1 90.88 171 ILE A N 1
ATOM 1346 C CA . ILE A 1 171 ? 2.803 5.227 -6.895 1 90.88 171 ILE A CA 1
ATOM 1347 C C . ILE A 1 171 ? 3.479 4.016 -6.25 1 90.88 171 ILE A C 1
ATOM 1349 O O . ILE A 1 171 ? 3.869 3.074 -6.945 1 90.88 171 ILE A O 1
ATOM 1353 N N . PHE A 1 172 ? 3.514 4.035 -4.977 1 91.38 172 PHE A N 1
ATOM 1354 C CA . PHE A 1 172 ? 4.16 2.947 -4.254 1 91.38 172 PHE A CA 1
ATOM 1355 C C . PHE A 1 172 ? 3.363 1.656 -4.398 1 91.38 172 PHE A C 1
ATOM 1357 O O . PHE A 1 172 ? 3.926 0.607 -4.723 1 91.38 172 PHE A O 1
ATOM 1364 N N . LEU A 1 173 ? 2.088 1.714 -4.219 1 88.06 173 LEU A N 1
ATOM 1365 C CA . LEU A 1 173 ? 1.229 0.537 -4.277 1 88.06 173 LEU A CA 1
ATOM 1366 C C . LEU A 1 173 ? 1.279 -0.103 -5.66 1 88.06 173 LEU A C 1
ATOM 1368 O O . LEU A 1 173 ? 1.393 -1.325 -5.781 1 88.06 173 LEU A O 1
ATOM 1372 N N . LEU A 1 174 ? 1.196 0.687 -6.621 1 89.62 174 LEU A N 1
ATOM 1373 C CA . LEU A 1 174 ? 1.241 0.156 -7.98 1 89.62 174 LEU A CA 1
ATOM 1374 C C . LEU A 1 174 ? 2.605 -0.458 -8.281 1 89.62 174 LEU A C 1
ATOM 1376 O O . LEU A 1 174 ? 2.693 -1.484 -8.953 1 89.62 174 LEU A O 1
ATOM 1380 N N . SER A 1 175 ? 3.619 0.147 -7.738 1 91.88 175 SER A N 1
ATOM 1381 C CA . SER A 1 175 ? 4.969 -0.344 -7.984 1 91.88 175 SER A CA 1
ATOM 1382 C C . SER A 1 175 ? 5.199 -1.694 -7.316 1 91.88 175 SER A C 1
ATOM 1384 O O . SER A 1 175 ? 5.938 -2.533 -7.836 1 91.88 175 SER A O 1
ATOM 1386 N N . ILE A 1 176 ? 4.574 -1.928 -6.176 1 87.38 176 ILE A N 1
ATOM 1387 C CA . ILE A 1 176 ? 4.715 -3.182 -5.445 1 87.38 176 ILE A CA 1
ATOM 1388 C C . ILE A 1 176 ? 4.273 -4.348 -6.324 1 87.38 176 ILE A C 1
ATOM 1390 O O . ILE A 1 176 ? 4.906 -5.402 -6.336 1 87.38 176 ILE A O 1
ATOM 1394 N N . PHE A 1 177 ? 3.289 -4.07 -7.16 1 84.75 177 PHE A N 1
ATOM 1395 C CA . PHE A 1 177 ? 2.684 -5.148 -7.93 1 84.75 177 PHE A CA 1
ATOM 1396 C C . PHE A 1 177 ? 3.205 -5.148 -9.359 1 84.75 177 PHE A C 1
ATOM 1398 O O . PHE A 1 177 ? 3.43 -6.211 -9.945 1 84.75 177 PHE A O 1
ATOM 1405 N N . LEU A 1 178 ? 3.455 -4.008 -9.82 1 88.88 178 LEU A N 1
ATOM 1406 C CA . LEU A 1 178 ? 3.639 -3.934 -11.266 1 88.88 178 LEU A CA 1
ATOM 1407 C C . LEU A 1 178 ? 5.098 -3.654 -11.617 1 88.88 178 LEU A C 1
ATOM 1409 O O . LEU A 1 178 ? 5.473 -3.68 -12.789 1 88.88 178 LEU A O 1
ATOM 1413 N N . SER A 1 179 ? 5.898 -3.338 -10.68 1 90.12 179 SER A N 1
ATOM 1414 C CA . SER A 1 179 ? 7.32 -3.127 -10.93 1 90.12 179 SER A CA 1
ATOM 1415 C C . SER A 1 179 ? 8.148 -4.324 -10.484 1 90.12 179 SER A C 1
ATOM 1417 O O . SER A 1 179 ? 9.375 -4.316 -10.594 1 90.12 179 SER A O 1
ATOM 1419 N N . GLY A 1 180 ? 7.438 -5.332 -9.922 1 85.5 180 GLY A N 1
ATOM 1420 C CA . GLY A 1 180 ? 8.133 -6.543 -9.508 1 85.5 180 GLY A CA 1
ATOM 1421 C C . GLY A 1 180 ? 8.781 -6.418 -8.148 1 85.5 180 GLY A C 1
ATOM 1422 O O . GLY A 1 180 ? 9.797 -7.059 -7.879 1 85.5 180 GLY A O 1
ATOM 1423 N N . LEU A 1 181 ? 8.242 -5.582 -7.262 1 87.88 181 LEU A N 1
ATOM 1424 C CA . LEU A 1 181 ? 8.836 -5.414 -5.941 1 87.88 181 LEU A CA 1
ATOM 1425 C C . LEU A 1 181 ? 8.469 -6.574 -5.027 1 87.88 181 LEU A C 1
ATOM 1427 O O . LEU A 1 181 ? 9.344 -7.285 -4.527 1 87.88 181 LEU A O 1
ATOM 1431 N N . TYR A 1 182 ? 7.168 -6.812 -4.895 1 83.69 182 TYR A N 1
ATOM 1432 C CA . TYR A 1 182 ? 6.766 -7.879 -3.986 1 83.69 182 TYR A CA 1
ATOM 1433 C C . TYR A 1 182 ? 6.172 -9.055 -4.754 1 83.69 182 TYR A C 1
ATOM 1435 O O . TYR A 1 182 ? 6.074 -10.164 -4.223 1 83.69 182 TYR A O 1
ATOM 1443 N N . LEU A 1 183 ? 5.809 -8.859 -5.941 1 76.94 183 LEU A N 1
ATOM 1444 C CA . LEU A 1 183 ? 5.23 -9.922 -6.754 1 76.94 183 LEU A CA 1
ATOM 1445 C C . LEU A 1 183 ? 6.02 -10.117 -8.047 1 76.94 183 LEU A C 1
ATOM 1447 O O . LEU A 1 183 ? 6.492 -9.141 -8.641 1 76.94 183 LEU A O 1
ATOM 1451 N N . PRO A 1 184 ? 6.078 -11.32 -8.406 1 72.69 184 PRO A N 1
ATOM 1452 C CA . PRO A 1 184 ? 6.781 -11.578 -9.664 1 72.69 184 PRO A CA 1
ATOM 1453 C C . PRO A 1 184 ? 6.055 -11 -10.875 1 72.69 184 PRO A C 1
ATOM 1455 O O . PRO A 1 184 ? 4.824 -10.93 -10.883 1 72.69 184 PRO A O 1
ATOM 1458 N N . LEU A 1 185 ? 6.809 -10.648 -11.836 1 76.56 185 LEU A N 1
ATOM 1459 C CA . LEU A 1 185 ? 6.27 -9.977 -13.008 1 76.56 185 LEU A CA 1
ATOM 1460 C C . LEU A 1 185 ? 5.656 -10.977 -13.977 1 76.56 185 LEU A C 1
ATOM 1462 O O . LEU A 1 185 ? 5.234 -10.609 -15.078 1 76.56 185 LEU A O 1
ATOM 1466 N N . ILE A 1 186 ? 5.543 -12.172 -13.539 1 73.38 186 ILE A N 1
ATOM 1467 C CA . ILE A 1 186 ? 4.973 -13.203 -14.406 1 73.38 186 ILE A CA 1
ATOM 1468 C C . ILE A 1 186 ? 3.496 -12.898 -14.656 1 73.38 186 ILE A C 1
ATOM 1470 O O . ILE A 1 186 ? 2.949 -13.273 -15.695 1 73.38 186 ILE A O 1
ATOM 1474 N N . ILE A 1 187 ? 2.895 -12.203 -13.766 1 70.31 187 ILE A N 1
ATOM 1475 C CA . ILE A 1 187 ? 1.469 -11.906 -13.844 1 70.31 187 ILE A CA 1
ATOM 1476 C C . ILE A 1 187 ? 1.214 -10.914 -14.977 1 70.31 187 ILE A C 1
ATOM 1478 O O . ILE A 1 187 ? 0.092 -10.812 -15.477 1 70.31 187 ILE A O 1
ATOM 1482 N N . LEU A 1 188 ? 2.281 -10.188 -15.359 1 75.62 188 LEU A N 1
ATOM 1483 C CA . LEU A 1 188 ? 2.139 -9.156 -16.375 1 75.62 188 LEU A CA 1
ATOM 1484 C C . LEU A 1 188 ? 2.115 -9.773 -17.781 1 75.62 188 LEU A C 1
ATOM 1486 O O . LEU A 1 188 ? 1.595 -9.172 -18.719 1 75.62 188 LEU A O 1
ATOM 1490 N N . LYS A 1 189 ? 2.67 -10.859 -17.938 1 71.75 189 LYS A N 1
ATOM 1491 C CA . LYS A 1 189 ? 2.912 -11.43 -19.266 1 71.75 189 LYS A CA 1
ATOM 1492 C C . LYS A 1 189 ? 1.603 -11.656 -20.016 1 71.75 189 LYS A C 1
ATOM 1494 O O . LYS A 1 189 ? 1.552 -11.539 -21.234 1 71.75 189 LYS A O 1
ATOM 1499 N N . ASN A 1 190 ? 0.585 -11.867 -19.312 1 71.56 190 ASN A N 1
ATOM 1500 C CA . ASN A 1 190 ? -0.64 -12.242 -20.016 1 71.56 190 ASN A CA 1
ATOM 1501 C C . ASN A 1 190 ? -1.62 -11.07 -20.094 1 71.56 190 ASN A C 1
ATOM 1503 O O . ASN A 1 190 ? -2.762 -11.242 -20.516 1 71.56 190 ASN A O 1
ATOM 1507 N N . ASN A 1 191 ? -1.136 -9.891 -19.703 1 81.88 191 ASN A N 1
ATOM 1508 C CA . ASN A 1 191 ? -2.051 -8.75 -19.703 1 81.88 191 ASN A CA 1
ATOM 1509 C C . ASN A 1 191 ? -1.374 -7.484 -20.203 1 81.88 191 ASN A C 1
ATOM 1511 O O . ASN A 1 191 ? -0.574 -6.871 -19.5 1 81.88 191 ASN A O 1
ATOM 1515 N N . LEU A 1 192 ? -1.747 -7.035 -21.406 1 84 192 LEU A N 1
ATOM 1516 C CA . LEU A 1 192 ? -1.15 -5.883 -22.078 1 84 192 LEU A CA 1
ATOM 1517 C C . LEU A 1 192 ? -1.402 -4.605 -21.281 1 84 192 LEU A C 1
ATOM 1519 O O . LEU A 1 192 ? -0.521 -3.748 -21.188 1 84 192 LEU A O 1
ATOM 1523 N N . PHE A 1 193 ? -2.547 -4.461 -20.734 1 86.94 193 PHE A N 1
ATOM 1524 C CA . PHE A 1 193 ? -2.902 -3.271 -19.969 1 86.94 193 PHE A CA 1
ATOM 1525 C C . PHE A 1 193 ? -1.981 -3.107 -18.766 1 86.94 193 PHE A C 1
ATOM 1527 O O . PHE A 1 193 ? -1.464 -2.016 -18.516 1 86.94 193 PHE A O 1
ATOM 1534 N N . LEU A 1 194 ? -1.741 -4.195 -18.078 1 87.81 194 LEU A N 1
ATOM 1535 C CA . LEU A 1 194 ? -0.884 -4.148 -16.891 1 87.81 194 LEU A CA 1
ATOM 1536 C C . LEU A 1 194 ? 0.569 -3.904 -17.297 1 87.81 194 LEU A C 1
ATOM 1538 O O . LEU A 1 194 ? 1.305 -3.221 -16.578 1 87.81 194 LEU A O 1
ATOM 1542 N N . THR A 1 195 ? 0.916 -4.398 -18.422 1 88.75 195 THR A N 1
ATOM 1543 C CA . THR A 1 195 ? 2.279 -4.211 -18.906 1 88.75 195 THR A CA 1
ATOM 1544 C C . THR A 1 195 ? 2.535 -2.744 -19.25 1 88.75 195 THR A C 1
AT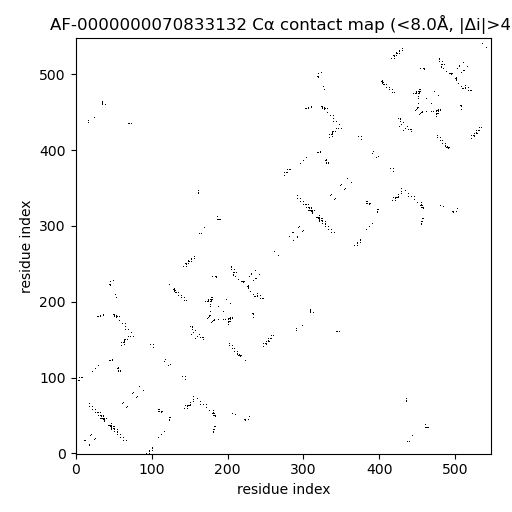OM 1546 O O . THR A 1 195 ? 3.6 -2.207 -18.938 1 88.75 195 THR A O 1
ATOM 1549 N N . ILE A 1 196 ? 1.608 -2.111 -19.797 1 90.5 196 ILE A N 1
ATOM 1550 C CA . ILE A 1 196 ? 1.728 -0.702 -20.141 1 90.5 196 ILE A CA 1
ATOM 1551 C C . ILE A 1 196 ? 1.863 0.137 -18.875 1 90.5 196 ILE A C 1
ATOM 1553 O O . ILE A 1 196 ? 2.701 1.039 -18.797 1 90.5 196 ILE A O 1
ATOM 1557 N N . ILE A 1 197 ? 1.099 -0.185 -17.906 1 90.5 197 ILE A N 1
ATOM 1558 C CA . ILE A 1 197 ? 1.165 0.552 -16.641 1 90.5 197 ILE A CA 1
ATOM 1559 C C . ILE A 1 197 ? 2.525 0.327 -15.984 1 90.5 197 ILE A C 1
ATOM 1561 O O . ILE A 1 197 ? 3.096 1.248 -15.398 1 90.5 197 ILE A O 1
ATOM 1565 N N . SER A 1 198 ? 2.998 -0.866 -16.062 1 90.75 198 SER A N 1
ATOM 1566 C CA . SER A 1 198 ? 4.305 -1.181 -15.492 1 90.75 198 SER A CA 1
ATOM 1567 C C . SER A 1 198 ? 5.395 -0.307 -16.109 1 90.75 198 SER A C 1
ATOM 1569 O O . SER A 1 198 ? 6.27 0.189 -15.391 1 90.75 198 SER A O 1
ATOM 1571 N N . TYR A 1 199 ? 5.27 -0.037 -17.422 1 90.62 199 TYR A N 1
ATOM 1572 C CA . TYR A 1 199 ? 6.262 0.781 -18.109 1 90.62 199 TYR A CA 1
ATOM 1573 C C . TYR A 1 199 ? 6.172 2.236 -17.672 1 90.62 199 TYR A C 1
ATOM 1575 O O . TYR A 1 199 ? 7.148 2.984 -17.766 1 90.62 199 TYR A O 1
ATOM 1583 N N . CYS A 1 200 ? 5.086 2.555 -17.141 1 92.12 200 CYS A N 1
ATOM 1584 C CA . CYS A 1 200 ? 4.883 3.939 -16.719 1 92.12 200 CYS A CA 1
ATOM 1585 C C . CYS A 1 200 ? 5.371 4.156 -15.297 1 92.12 200 CYS A C 1
ATOM 1587 O O . CYS A 1 200 ? 5.516 5.297 -14.852 1 92.12 200 CYS A O 1
ATOM 1589 N N . LEU A 1 201 ? 5.652 3.119 -14.633 1 93.62 201 LEU A N 1
ATOM 1590 C CA . LEU A 1 201 ? 6.094 3.229 -13.242 1 93.62 201 LEU A CA 1
ATOM 1591 C C . LEU A 1 201 ? 7.605 3.42 -13.164 1 93.62 201 LEU A C 1
ATOM 15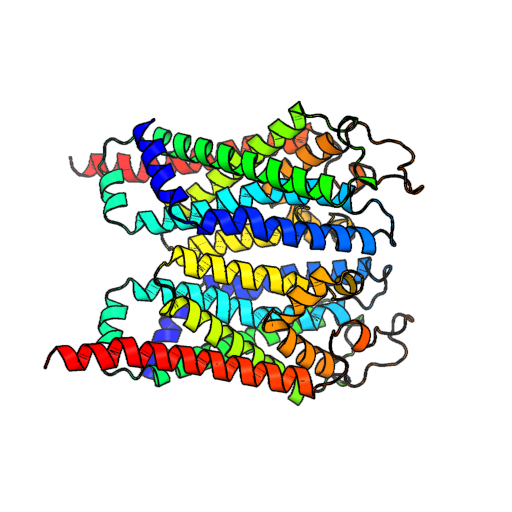93 O O . LEU A 1 201 ? 8.359 2.662 -13.773 1 93.62 201 LEU A O 1
ATOM 1597 N N . PRO A 1 202 ? 8.031 4.355 -12.438 1 95 202 PRO A N 1
ATOM 1598 C CA . PRO A 1 202 ? 9.453 4.707 -12.422 1 95 202 PRO A CA 1
ATOM 1599 C C . PRO A 1 202 ? 10.328 3.609 -11.82 1 95 202 PRO A C 1
ATOM 1601 O O . PRO A 1 202 ? 11.492 3.463 -12.203 1 95 202 PRO A O 1
ATOM 1604 N N . PHE A 1 203 ? 9.867 2.793 -10.984 1 96.06 203 PHE A N 1
ATOM 1605 C CA . PHE A 1 203 ? 10.711 1.852 -10.258 1 96.06 203 PHE A CA 1
ATOM 1606 C C . PHE A 1 203 ? 10.875 0.556 -11.047 1 96.06 203 PHE A C 1
ATOM 1608 O O . PHE A 1 203 ? 11.625 -0.332 -10.641 1 96.06 203 PHE A O 1
ATOM 1615 N N . THR A 1 204 ? 10.164 0.501 -12.172 1 93.88 204 THR A N 1
ATOM 1616 C CA . THR A 1 204 ? 10.328 -0.647 -13.062 1 93.88 204 THR A CA 1
ATOM 1617 C C . THR A 1 204 ? 11.742 -0.697 -13.625 1 93.88 204 THR A C 1
ATOM 1619 O O . THR A 1 204 ? 12.312 -1.777 -13.805 1 93.88 204 THR A O 1
ATOM 1622 N N . TYR A 1 205 ? 12.32 0.345 -13.773 1 94.38 205 TYR A N 1
ATOM 1623 C CA . TYR A 1 205 ? 13.609 0.433 -14.453 1 94.38 205 TYR A CA 1
ATOM 1624 C C . TYR A 1 205 ? 14.75 0.094 -13.508 1 94.38 205 TYR A C 1
ATOM 1626 O O . TYR A 1 205 ? 15.594 -0.756 -13.812 1 94.38 205 TYR A O 1
ATOM 1634 N N . PRO A 1 206 ? 14.781 0.676 -12.32 1 95.44 206 PRO A N 1
ATOM 1635 C CA . PRO A 1 206 ? 15.805 0.184 -11.398 1 95.44 206 PRO A CA 1
ATOM 1636 C C . PRO A 1 206 ? 15.633 -1.291 -11.047 1 95.44 206 PRO A C 1
ATOM 1638 O O . PRO A 1 206 ? 16.609 -1.996 -10.805 1 95.44 206 PRO A O 1
ATOM 1641 N N . MET A 1 207 ? 14.438 -1.731 -11.031 1 93.56 207 MET A N 1
ATOM 1642 C CA . MET A 1 207 ? 14.195 -3.148 -10.781 1 93.56 207 MET A CA 1
ATOM 1643 C C . MET A 1 207 ? 14.812 -4.008 -11.883 1 93.56 207 MET A C 1
ATOM 1645 O O . MET A 1 207 ? 15.359 -5.078 -11.609 1 93.56 207 MET A O 1
ATOM 1649 N N . GLY A 1 208 ? 14.672 -3.553 -13.102 1 90.5 208 GLY A N 1
ATOM 1650 C CA . GLY A 1 208 ? 15.32 -4.254 -14.203 1 90.5 208 GLY A CA 1
ATOM 1651 C C . GLY A 1 208 ? 16.828 -4.371 -14.031 1 90.5 208 GLY A C 1
ATOM 1652 O O . GLY A 1 208 ? 17.406 -5.426 -14.297 1 90.5 208 GLY A O 1
ATOM 1653 N N . ILE A 1 209 ? 17.453 -3.344 -13.586 1 92.69 209 ILE A N 1
ATOM 1654 C CA . ILE A 1 209 ? 18.891 -3.348 -13.352 1 92.69 209 ILE A CA 1
ATOM 1655 C C . ILE A 1 209 ? 19.219 -4.324 -12.227 1 92.69 209 ILE A C 1
ATOM 1657 O O . ILE A 1 209 ? 20.172 -5.102 -12.336 1 92.69 209 ILE A O 1
ATOM 1661 N N . LEU A 1 210 ? 18.453 -4.289 -11.234 1 92.62 210 LEU A N 1
ATOM 1662 C CA . LEU A 1 210 ? 18.703 -5.152 -10.086 1 92.62 210 LEU A CA 1
ATOM 1663 C C . LEU A 1 210 ? 18.562 -6.621 -10.469 1 92.62 210 LEU A C 1
ATOM 1665 O O . LEU A 1 210 ? 19.344 -7.461 -10.031 1 92.62 210 LEU A O 1
ATOM 1669 N N . LEU A 1 211 ? 17.594 -6.898 -11.266 1 88.94 211 LEU A N 1
ATOM 1670 C CA . LEU A 1 211 ? 17.375 -8.281 -11.664 1 88.94 211 LEU A CA 1
ATOM 1671 C C . LEU A 1 211 ? 18.516 -8.797 -12.531 1 88.94 211 LEU A C 1
ATOM 1673 O O . LEU A 1 211 ? 18.922 -9.953 -12.414 1 88.94 211 LEU A O 1
ATOM 1677 N N . VAL A 1 212 ? 19 -7.961 -13.406 1 85.56 212 VAL A N 1
ATOM 1678 C CA . VAL A 1 212 ? 20.141 -8.352 -14.227 1 85.56 212 VAL A CA 1
ATOM 1679 C C . VAL A 1 212 ? 21.344 -8.625 -13.336 1 85.56 212 VAL A C 1
ATOM 1681 O O . VAL A 1 212 ? 22.094 -9.57 -13.578 1 85.56 212 VAL A O 1
ATOM 1684 N N . SER A 1 213 ? 21.484 -7.855 -12.305 1 88.88 213 SER A N 1
ATOM 1685 C CA . SER A 1 213 ? 22.594 -8.047 -11.383 1 88.88 213 SER A CA 1
ATOM 1686 C C . SER A 1 213 ? 22.422 -9.312 -10.562 1 88.88 213 SER A C 1
ATOM 1688 O O . SER A 1 213 ? 23.406 -10 -10.258 1 88.88 213 SER A O 1
ATOM 1690 N N . TRP A 1 214 ? 21.234 -9.586 -10.188 1 87 214 TRP A N 1
ATOM 1691 C CA . TRP A 1 214 ? 20.906 -10.703 -9.312 1 87 214 TRP A CA 1
ATOM 1692 C C . TRP A 1 214 ? 21.016 -12.031 -10.055 1 87 214 TRP A C 1
ATOM 1694 O O . TRP A 1 214 ? 21.484 -13.031 -9.492 1 87 214 TRP A O 1
ATOM 1704 N N . TYR A 1 215 ? 20.641 -12.023 -11.328 1 81.31 215 TYR A N 1
ATOM 1705 C CA . TYR A 1 215 ? 20.672 -13.234 -12.133 1 81.31 215 TYR A CA 1
ATOM 1706 C C . TYR A 1 215 ? 21.859 -13.219 -13.094 1 81.31 215 TYR A C 1
ATOM 1708 O O . TYR A 1 215 ? 21.734 -13.688 -14.234 1 81.31 215 TYR A O 1
ATOM 1716 N N . TYR A 1 216 ? 22.906 -12.703 -12.727 1 76.62 216 TYR A N 1
ATOM 1717 C CA . TYR A 1 216 ? 24.094 -12.547 -13.562 1 76.62 216 TYR A CA 1
ATOM 1718 C C . TYR A 1 216 ? 24.688 -13.898 -13.938 1 76.62 216 TYR A C 1
ATOM 1720 O O . TYR A 1 216 ? 25 -14.141 -15.102 1 76.62 216 TYR A O 1
ATOM 1728 N N . SER A 1 217 ? 24.859 -14.867 -13.062 1 75.56 217 SER A N 1
ATOM 1729 C CA . SER A 1 217 ? 25.406 -16.188 -13.336 1 75.56 217 SER A CA 1
ATOM 1730 C C . SER A 1 217 ? 24.703 -17.266 -12.516 1 75.56 217 SER A C 1
ATOM 1732 O O . SER A 1 217 ? 25.297 -17.859 -11.625 1 75.56 217 SER A O 1
ATOM 1734 N N . PRO A 1 218 ? 23.328 -17.375 -12.891 1 68.56 218 PRO A N 1
ATOM 1735 C CA . PRO A 1 218 ? 22.641 -18.391 -12.094 1 68.56 218 PRO A CA 1
ATOM 1736 C C . PRO A 1 218 ? 23.016 -19.828 -12.5 1 68.56 218 PRO A C 1
ATOM 1738 O O . PRO A 1 218 ? 23.344 -20.062 -13.656 1 68.56 218 PRO A O 1
ATOM 1741 N N . PRO A 1 219 ? 23.188 -20.641 -11.414 1 62.03 219 PRO A N 1
ATOM 1742 C CA . PRO A 1 219 ? 23.469 -22.031 -11.82 1 62.03 219 PRO A CA 1
ATOM 1743 C C . PRO A 1 219 ? 22.328 -22.656 -12.617 1 62.03 219 PRO A C 1
ATOM 1745 O O . PRO A 1 219 ? 21.172 -22.234 -12.469 1 62.03 219 PRO A O 1
ATOM 1748 N N . VAL A 1 220 ? 22.609 -23.375 -13.711 1 58.28 220 VAL A N 1
ATOM 1749 C CA . VAL A 1 220 ? 21.656 -24.062 -14.562 1 58.28 220 VAL A CA 1
ATOM 1750 C C . VAL A 1 220 ? 20.656 -24.844 -13.703 1 58.28 220 VAL A C 1
ATOM 1752 O O . VAL A 1 220 ? 19.453 -24.812 -13.953 1 58.28 220 VAL A O 1
ATOM 1755 N N . ILE A 1 221 ? 21.078 -25.688 -12.812 1 53.5 221 ILE A N 1
ATOM 1756 C CA . ILE A 1 221 ? 20.219 -26.547 -12.016 1 53.5 221 ILE A CA 1
ATOM 1757 C C . ILE A 1 221 ? 20.25 -26.094 -10.555 1 53.5 221 ILE A C 1
ATOM 1759 O O . ILE A 1 221 ? 21.281 -26.156 -9.898 1 53.5 221 ILE A O 1
ATOM 1763 N N . PRO A 1 222 ? 19.297 -25.234 -10.328 1 54.53 222 PRO A N 1
ATOM 1764 C CA . PRO A 1 222 ? 19.312 -24.922 -8.898 1 54.53 222 PRO A CA 1
ATOM 1765 C C . PRO A 1 222 ? 19.141 -26.156 -8.016 1 54.53 222 PRO A C 1
ATOM 1767 O O . PRO A 1 222 ? 18.734 -27.219 -8.508 1 54.53 222 PRO A O 1
ATOM 1770 N N . VAL A 1 223 ? 19.641 -26.016 -6.863 1 50.09 223 VAL A N 1
ATOM 1771 C CA . VAL A 1 223 ? 19.688 -27.125 -5.922 1 50.09 223 VAL A CA 1
ATOM 1772 C C . VAL A 1 223 ? 18.344 -27.844 -5.883 1 50.09 223 VAL A C 1
ATOM 1774 O O . VAL A 1 223 ? 18.281 -29.062 -5.66 1 50.09 223 VAL A O 1
ATOM 1777 N N . THR A 1 224 ? 17.344 -27.141 -6.078 1 51.69 224 THR A N 1
ATOM 1778 C CA . THR A 1 224 ? 16.094 -27.859 -5.832 1 51.69 224 THR A CA 1
ATOM 1779 C C . THR A 1 224 ? 15.641 -28.609 -7.078 1 51.69 224 THR A C 1
ATOM 1781 O O . THR A 1 224 ? 14.578 -29.234 -7.082 1 51.69 224 THR A O 1
ATOM 1784 N N . GLY A 1 225 ? 16.516 -28.766 -8.102 1 51.06 225 GLY A N 1
ATOM 1785 C CA . GLY A 1 225 ? 16.219 -29.594 -9.266 1 51.06 225 GLY A CA 1
ATOM 1786 C C . GLY A 1 225 ? 15.445 -28.859 -10.344 1 51.06 225 GLY A C 1
ATOM 1787 O O . GLY A 1 225 ? 15.227 -29.391 -11.43 1 51.06 225 GLY A O 1
ATOM 1788 N N . GLN A 1 226 ? 14.711 -27.891 -10.016 1 52.84 226 GLN A N 1
ATOM 1789 C CA . GLN A 1 226 ? 13.984 -27.188 -11.07 1 52.84 226 GLN A CA 1
ATOM 1790 C C . GLN A 1 226 ? 14.789 -26.016 -11.609 1 52.84 226 GLN A C 1
ATOM 1792 O O . GLN A 1 226 ? 15.539 -25.375 -10.867 1 52.84 226 GLN A O 1
ATOM 1797 N N . PRO A 1 227 ? 14.883 -25.938 -12.898 1 55.84 227 PRO A N 1
ATOM 1798 C CA . PRO A 1 227 ? 15.664 -24.844 -13.492 1 55.84 227 PRO A CA 1
ATOM 1799 C C . PRO A 1 227 ? 15.273 -23.484 -12.938 1 55.84 227 PRO A C 1
ATOM 1801 O O . PRO A 1 227 ? 14.102 -23.234 -12.664 1 55.84 227 PRO A O 1
ATOM 1804 N N . LEU A 1 228 ? 16.312 -22.812 -12.461 1 58.25 228 LEU A N 1
ATOM 1805 C CA . LEU A 1 228 ? 16.109 -21.453 -11.969 1 58.25 228 LEU A CA 1
ATOM 1806 C C . LEU A 1 228 ? 15.539 -20.562 -13.062 1 58.25 228 LEU A C 1
ATOM 1808 O O . LEU A 1 228 ? 15.812 -20.766 -14.242 1 58.25 228 LEU A O 1
ATOM 1812 N N . VAL A 1 229 ? 14.555 -19.844 -12.672 1 57.38 229 VAL A N 1
ATOM 1813 C CA . VAL A 1 229 ? 13.938 -18.891 -13.586 1 57.38 229 VAL A CA 1
ATOM 1814 C C . VAL A 1 229 ? 14.984 -17.922 -14.117 1 57.38 229 VAL A C 1
ATOM 1816 O O . VAL A 1 229 ? 15.945 -17.578 -13.414 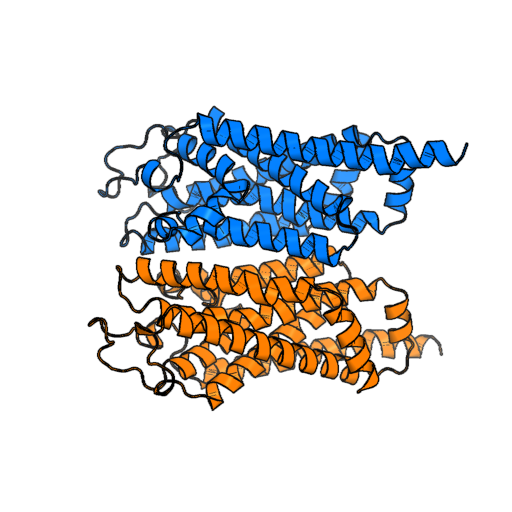1 57.38 229 VAL A O 1
ATOM 1819 N N . LYS A 1 230 ? 15.047 -17.781 -15.469 1 57.22 230 LYS A N 1
ATOM 1820 C CA . LYS A 1 230 ? 15.938 -16.844 -16.141 1 57.22 230 LYS A CA 1
ATOM 1821 C C . LYS A 1 230 ? 15.484 -15.398 -15.906 1 57.22 230 LYS A C 1
ATOM 1823 O O . LYS A 1 230 ? 14.305 -15.148 -15.641 1 57.22 230 LYS A O 1
ATOM 1828 N N . ALA A 1 231 ? 16.453 -14.5 -15.734 1 59.59 231 ALA A N 1
ATOM 1829 C CA . ALA A 1 231 ? 16.203 -13.062 -15.617 1 59.59 231 ALA A CA 1
ATOM 1830 C C . ALA A 1 231 ? 15.102 -12.625 -16.578 1 59.59 231 ALA A C 1
ATOM 1832 O O . ALA A 1 231 ? 14.266 -11.789 -16.25 1 59.59 231 ALA A O 1
ATOM 1833 N N . SER A 1 232 ? 15.133 -13.25 -17.703 1 58.91 232 SER A N 1
ATOM 1834 C CA . SER A 1 232 ? 14.195 -12.859 -18.75 1 58.91 232 SER A CA 1
ATOM 1835 C C . SER A 1 232 ? 12.758 -13.195 -18.359 1 58.91 232 SER A C 1
ATOM 1837 O O . SER A 1 232 ? 11.812 -12.609 -18.891 1 58.91 232 SER A O 1
ATOM 1839 N N . ASP A 1 233 ? 12.68 -14.055 -17.469 1 60.12 233 ASP A N 1
ATOM 1840 C CA . ASP A 1 233 ? 11.336 -14.453 -17.062 1 60.12 233 ASP A CA 1
ATOM 1841 C C . ASP A 1 233 ? 10.766 -13.484 -16.031 1 60.12 233 ASP A C 1
ATOM 1843 O O . ASP A 1 233 ? 9.555 -13.43 -15.82 1 60.12 233 ASP A O 1
ATOM 1847 N N . TYR A 1 234 ? 11.68 -12.711 -15.516 1 63.44 234 TYR A N 1
ATOM 1848 C CA . TYR A 1 234 ? 11.211 -11.883 -14.414 1 63.44 234 TYR A CA 1
ATOM 1849 C C . TYR A 1 234 ? 11.375 -10.406 -14.727 1 63.44 234 TYR A C 1
ATOM 1851 O O . TYR A 1 234 ? 10.922 -9.547 -13.969 1 63.44 234 TYR A O 1
ATOM 1859 N N . SER A 1 235 ? 12.148 -10.25 -15.812 1 67 235 SER A N 1
ATOM 1860 C CA . SER A 1 235 ? 12.312 -8.852 -16.188 1 67 235 SER A CA 1
ATOM 1861 C C . SER A 1 235 ? 11.586 -8.531 -17.484 1 67 235 SER A C 1
ATOM 1863 O O . SER A 1 235 ? 11.461 -9.391 -18.359 1 67 235 SER A O 1
ATOM 1865 N N . ILE A 1 236 ? 11.039 -7.438 -17.391 1 72.62 236 ILE A N 1
ATOM 1866 C CA . ILE A 1 236 ? 10.398 -6.965 -18.625 1 72.62 236 ILE A CA 1
ATOM 1867 C C . ILE A 1 236 ? 11.469 -6.551 -19.625 1 72.62 236 ILE A C 1
ATOM 1869 O O . ILE A 1 236 ? 11.203 -6.488 -20.828 1 72.62 236 ILE A O 1
ATOM 1873 N N . PHE A 1 237 ? 12.742 -6.484 -19.047 1 77.44 237 PHE A N 1
ATOM 1874 C CA . PHE A 1 237 ? 13.805 -5.992 -19.906 1 77.44 237 PHE A CA 1
ATOM 1875 C C . PHE A 1 237 ? 14.828 -7.09 -20.188 1 77.44 237 PHE A C 1
ATOM 1877 O O . PHE A 1 237 ? 15.172 -7.867 -19.297 1 77.44 237 PHE A O 1
ATOM 1884 N N . SER A 1 238 ? 15.172 -7.242 -21.391 1 71.81 238 SER A N 1
ATOM 1885 C CA . SER A 1 238 ? 16.172 -8.234 -21.797 1 71.81 238 SER A CA 1
ATOM 1886 C C . SER A 1 238 ? 17.578 -7.684 -21.656 1 71.81 238 SER A C 1
ATOM 1888 O O . SER A 1 238 ? 18.531 -8.445 -21.469 1 71.81 238 SER A O 1
ATOM 1890 N N . ASN A 1 239 ? 17.672 -6.297 -21.719 1 78 239 ASN A N 1
ATOM 1891 C CA . ASN A 1 239 ? 19 -5.691 -21.656 1 78 239 ASN A CA 1
ATOM 1892 C C . ASN A 1 239 ? 19.062 -4.609 -20.578 1 78 239 ASN A C 1
ATOM 1894 O O . ASN A 1 239 ? 18.031 -4.117 -20.125 1 78 239 ASN A O 1
ATOM 1898 N N . LEU A 1 240 ? 20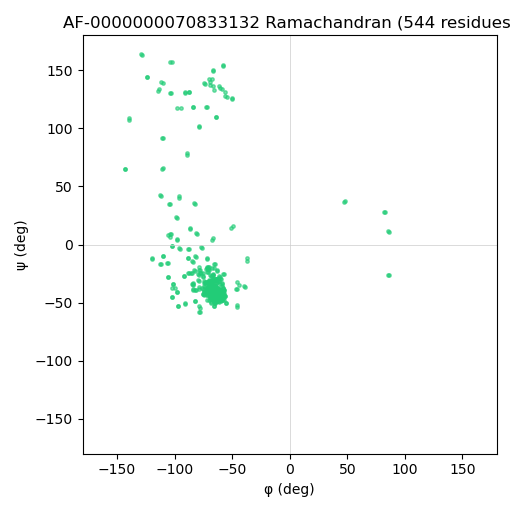.375 -4.246 -20.188 1 86.94 240 LEU A N 1
ATOM 1899 C CA . LEU A 1 240 ? 20.656 -3.293 -19.125 1 86.94 240 LEU A CA 1
ATOM 1900 C C . LEU A 1 240 ? 20.562 -1.86 -19.641 1 86.94 240 LEU A C 1
ATOM 1902 O O . LEU A 1 240 ? 20.344 -0.929 -18.859 1 86.94 240 LEU A O 1
ATOM 1906 N N . THR A 1 241 ? 20.703 -1.662 -20.859 1 89.88 241 THR A N 1
ATOM 1907 C CA . THR A 1 241 ? 20.875 -0.323 -21.406 1 89.88 241 THR A CA 1
ATOM 1908 C C . THR A 1 241 ? 19.594 0.49 -21.281 1 89.88 241 THR A C 1
ATOM 1910 O O . THR A 1 241 ? 19.625 1.635 -20.828 1 89.88 241 THR A O 1
ATOM 1913 N N . ILE A 1 242 ? 18.5 -0.141 -21.578 1 91 242 ILE A N 1
ATOM 1914 C CA . ILE A 1 242 ? 17.234 0.589 -21.609 1 91 242 ILE A CA 1
ATOM 1915 C C . ILE A 1 242 ? 16.859 1.011 -20.188 1 91 242 ILE A C 1
ATOM 1917 O O . ILE A 1 242 ? 16.625 2.193 -19.922 1 91 242 ILE A O 1
ATOM 1921 N N . PRO A 1 243 ? 16.875 0.088 -19.219 1 92.69 243 PRO A N 1
ATOM 1922 C CA . PRO A 1 243 ? 16.5 0.502 -17.859 1 92.69 243 PRO A CA 1
ATOM 1923 C C . PRO A 1 243 ? 17.484 1.508 -17.266 1 92.69 243 PRO A C 1
ATOM 1925 O O . PRO A 1 243 ? 17.094 2.395 -16.516 1 92.69 243 PRO A O 1
ATOM 1928 N N . LEU A 1 244 ? 18.703 1.442 -17.656 1 94.19 244 LEU A N 1
ATOM 1929 C CA . LEU A 1 244 ? 19.703 2.369 -17.125 1 94.19 244 LEU A CA 1
ATOM 1930 C C . LEU A 1 244 ? 19.484 3.773 -17.688 1 94.19 244 LEU A C 1
ATOM 1932 O O . LEU A 1 244 ? 19.438 4.746 -16.922 1 94.19 244 LEU A O 1
ATOM 1936 N N . ILE A 1 245 ? 19.312 3.84 -18.969 1 94.94 245 ILE A N 1
ATOM 1937 C CA . ILE A 1 245 ? 19.141 5.133 -19.625 1 94.94 245 ILE A CA 1
ATOM 1938 C C . ILE A 1 245 ? 17.844 5.785 -19.141 1 94.94 245 ILE A C 1
ATOM 1940 O O . ILE A 1 245 ? 17.828 6.969 -18.797 1 94.94 245 ILE A O 1
ATOM 1944 N N . ILE A 1 246 ? 16.797 5.07 -19.109 1 94.62 246 ILE A N 1
ATOM 1945 C CA . ILE A 1 246 ? 15.508 5.641 -18.75 1 94.62 246 ILE A CA 1
ATOM 1946 C C . ILE A 1 246 ? 15.523 6.074 -17.281 1 94.62 246 ILE A C 1
ATOM 1948 O O . ILE A 1 246 ? 14.961 7.113 -16.922 1 94.62 246 ILE A O 1
ATOM 1952 N N . SER A 1 247 ? 16.141 5.293 -16.422 1 95.5 247 SER A N 1
ATOM 1953 C CA . SER A 1 247 ? 16.234 5.672 -15.016 1 95.5 247 SER A CA 1
ATOM 1954 C C . SER A 1 247 ? 16.984 6.992 -14.852 1 95.5 247 SER A C 1
ATOM 1956 O O . SER A 1 247 ? 16.562 7.867 -14.094 1 95.5 247 SER A O 1
ATOM 1958 N N . LEU A 1 248 ? 18.062 7.109 -15.57 1 95 248 LEU A N 1
ATOM 1959 C CA . LEU A 1 248 ? 18.875 8.32 -15.469 1 95 248 LEU A CA 1
ATOM 1960 C C . LEU A 1 248 ? 18.125 9.523 -16.047 1 95 248 LEU A C 1
ATOM 1962 O O . LEU A 1 248 ? 18.188 10.617 -15.492 1 95 248 LEU A O 1
ATOM 1966 N N . VAL A 1 249 ? 17.469 9.281 -17.141 1 95.31 249 VAL A N 1
ATOM 1967 C CA . VAL A 1 249 ? 16.688 10.352 -17.766 1 95.31 249 VAL A CA 1
ATOM 1968 C C . VAL A 1 249 ? 15.562 10.797 -16.828 1 95.31 249 VAL A C 1
ATOM 1970 O O . VAL A 1 249 ? 15.305 11.992 -16.672 1 95.31 249 VAL A O 1
ATOM 1973 N N . LEU A 1 250 ? 14.93 9.844 -16.188 1 95.12 250 LEU A N 1
ATOM 1974 C CA . LEU A 1 250 ? 13.844 10.164 -15.266 1 95.12 250 LEU A CA 1
ATOM 1975 C C . LEU A 1 250 ? 14.359 10.984 -14.086 1 95.12 250 LEU A C 1
ATOM 1977 O O . LEU A 1 250 ? 13.742 11.977 -13.695 1 95.12 250 LEU A O 1
ATOM 1981 N N . ILE A 1 251 ? 15.461 10.594 -13.57 1 94.44 251 ILE A N 1
ATOM 1982 C CA . ILE A 1 251 ? 16.062 11.328 -12.469 1 94.44 251 ILE A CA 1
ATOM 1983 C C . ILE A 1 251 ? 16.406 12.742 -12.914 1 94.44 251 ILE A C 1
ATOM 1985 O O . ILE A 1 251 ? 16.109 13.711 -12.203 1 94.44 251 ILE A O 1
ATOM 1989 N N . GLY A 1 252 ? 17 12.82 -14.086 1 92.81 252 GLY A N 1
ATOM 1990 C CA . GLY A 1 252 ? 17.359 14.125 -14.617 1 92.81 252 GLY A CA 1
ATOM 1991 C C . GLY A 1 252 ? 16.156 15.039 -14.805 1 92.81 252 GLY A C 1
ATOM 1992 O O . GLY A 1 252 ? 16.188 16.203 -14.414 1 92.81 252 GLY A O 1
ATOM 1993 N N . ILE A 1 253 ? 15.102 14.531 -15.32 1 94 253 ILE A N 1
ATOM 1994 C CA . ILE A 1 253 ? 13.898 15.32 -15.578 1 94 253 ILE A CA 1
ATOM 1995 C C . ILE A 1 253 ? 13.297 15.789 -14.258 1 94 253 ILE A C 1
ATOM 1997 O O . ILE A 1 253 ? 12.93 16.953 -14.117 1 94 253 ILE A O 1
ATOM 2001 N N . ILE A 1 254 ? 13.227 14.875 -13.297 1 93.12 254 ILE A N 1
ATOM 2002 C CA . ILE A 1 254 ? 12.602 15.203 -12.023 1 93.12 254 ILE A CA 1
ATOM 2003 C C . ILE A 1 254 ? 13.43 16.266 -11.297 1 93.12 254 ILE A C 1
ATOM 2005 O O . ILE A 1 254 ? 12.883 17.234 -10.758 1 93.12 254 ILE A O 1
ATOM 2009 N N . LEU A 1 255 ? 14.695 16.125 -11.32 1 88.12 255 LEU A N 1
ATOM 2010 C CA . LEU A 1 255 ? 15.555 17.094 -10.648 1 88.12 255 LEU A CA 1
ATOM 2011 C C . LEU A 1 255 ? 15.477 18.453 -11.336 1 88.12 255 LEU A C 1
ATOM 2013 O O . LEU A 1 255 ? 15.516 19.5 -10.672 1 88.12 255 LEU A O 1
ATOM 2017 N N . LEU A 1 256 ? 15.367 18.438 -12.648 1 88.88 256 LEU A N 1
ATOM 2018 C CA . LEU A 1 256 ? 15.227 19.688 -13.391 1 88.88 256 LEU A CA 1
ATOM 2019 C C . LEU A 1 256 ? 13.914 20.391 -13.039 1 88.88 256 LEU A C 1
ATOM 2021 O O . LEU A 1 256 ? 13.867 21.609 -12.906 1 88.88 256 LEU A O 1
ATOM 2025 N N . VAL A 1 257 ? 12.914 19.594 -12.891 1 88.38 257 VAL A N 1
ATOM 2026 C CA . VAL A 1 257 ? 11.617 20.156 -12.531 1 88.38 257 VAL A CA 1
ATOM 2027 C C . VAL A 1 257 ? 11.688 20.766 -11.133 1 88.38 257 VAL A C 1
ATOM 2029 O O . VAL A 1 257 ? 11.148 21.844 -10.891 1 88.38 257 VAL A O 1
ATOM 2032 N N . ILE A 1 258 ? 12.32 20.094 -10.234 1 85.06 258 ILE A N 1
ATOM 2033 C CA . ILE A 1 258 ? 12.461 20.578 -8.867 1 85.06 258 ILE A CA 1
ATOM 2034 C C . ILE A 1 258 ? 13.258 21.875 -8.859 1 85.06 258 ILE A C 1
ATOM 2036 O O . ILE A 1 258 ? 12.859 22.859 -8.219 1 85.06 258 ILE A O 1
ATOM 2040 N N . LEU A 1 259 ? 14.32 21.906 -9.578 1 81.44 259 LEU A N 1
ATOM 2041 C CA . LEU A 1 259 ? 15.164 23.094 -9.641 1 81.44 259 LEU A CA 1
ATOM 2042 C C . LEU A 1 259 ? 14.43 24.234 -10.32 1 81.44 259 LEU A C 1
ATOM 2044 O O . LEU A 1 259 ? 14.539 25.391 -9.898 1 81.44 259 LEU A O 1
ATOM 2048 N N . GLY A 1 260 ? 13.781 23.891 -11.406 1 80.69 260 GLY A N 1
ATOM 2049 C CA . GLY A 1 260 ? 12.992 24.906 -12.086 1 80.69 260 GLY A CA 1
ATOM 2050 C C . GLY A 1 260 ? 11.906 25.516 -11.203 1 80.69 260 GLY A C 1
ATOM 2051 O O . GLY A 1 260 ? 11.719 26.734 -11.203 1 80.69 260 GLY A O 1
ATOM 2052 N N . TRP A 1 261 ? 11.195 24.609 -10.562 1 80.06 261 TRP A N 1
ATOM 2053 C CA . TRP A 1 261 ? 10.156 25.078 -9.656 1 80.06 261 TRP A CA 1
ATOM 2054 C C . TRP A 1 261 ? 10.734 25.984 -8.57 1 80.06 261 TRP A C 1
ATOM 2056 O O . TRP A 1 261 ? 10.164 27.016 -8.25 1 80.06 261 TRP A O 1
ATOM 2066 N N . TRP A 1 262 ? 11.797 25.609 -8.023 1 73.31 262 TRP A N 1
ATOM 2067 C CA . TRP A 1 262 ? 12.484 26.391 -6.996 1 73.31 262 TRP A CA 1
ATOM 2068 C C . TRP A 1 262 ? 12.898 27.75 -7.535 1 73.31 262 TRP A C 1
ATOM 2070 O O . TRP A 1 262 ? 12.719 28.766 -6.863 1 73.31 262 TRP A O 1
ATOM 2080 N N . TYR A 1 263 ? 13.438 27.766 -8.68 1 74.06 263 TYR A N 1
ATOM 2081 C CA . TYR A 1 263 ? 13.875 29.016 -9.289 1 74.06 263 TYR A CA 1
ATOM 2082 C C . TYR A 1 263 ? 12.688 29.953 -9.539 1 74.06 263 TYR A C 1
ATOM 2084 O O . TYR A 1 263 ? 12.781 31.156 -9.32 1 74.06 263 TYR A O 1
ATOM 2092 N N . PHE A 1 264 ? 11.688 29.391 -9.969 1 74.69 264 PHE A N 1
ATOM 2093 C CA . PHE A 1 264 ? 10.508 30.188 -10.281 1 74.69 264 PHE A CA 1
ATOM 2094 C C . PHE A 1 264 ? 9.883 30.766 -9.016 1 74.69 264 PHE A C 1
ATOM 2096 O O . PHE A 1 264 ? 9.453 31.906 -8.992 1 74.69 264 PHE A O 1
ATOM 2103 N N . LYS A 1 265 ? 9.734 29.969 -7.992 1 69 265 LYS A N 1
ATOM 2104 C CA . LYS A 1 265 ? 9.086 30.391 -6.758 1 69 265 LYS A CA 1
ATOM 2105 C C . LYS A 1 265 ? 9.953 31.359 -5.973 1 69 265 LYS A C 1
ATOM 2107 O O . LYS A 1 265 ? 9.453 32.312 -5.383 1 69 265 LYS A O 1
ATOM 2112 N N . TYR A 1 266 ? 11.18 31.188 -5.945 1 60.91 266 TYR A N 1
ATOM 2113 C CA . TYR A 1 266 ? 12.023 32.031 -5.102 1 60.91 266 TYR A CA 1
ATOM 2114 C C . TYR A 1 266 ? 12.727 33.094 -5.926 1 60.91 266 TYR A C 1
ATOM 2116 O O . TYR A 1 266 ? 13.016 34.188 -5.418 1 60.91 266 TYR A O 1
ATOM 2124 N N . PHE A 1 267 ? 13.148 32.844 -7.066 1 57.78 267 PHE A N 1
ATOM 2125 C CA . PHE A 1 267 ? 13.828 33.906 -7.809 1 57.78 267 PHE A CA 1
ATOM 2126 C C . PHE A 1 267 ? 12.82 34.875 -8.414 1 57.78 267 PHE A C 1
ATOM 2128 O O . PHE A 1 267 ? 13.109 36.062 -8.547 1 57.78 267 PHE A O 1
ATOM 2135 N N . HIS A 1 268 ? 11.727 34.438 -8.859 1 54.09 268 HIS A N 1
ATOM 2136 C CA . HIS A 1 268 ? 10.82 35.438 -9.398 1 54.09 268 HIS A CA 1
ATOM 2137 C C . HIS A 1 268 ? 10.195 36.281 -8.289 1 54.09 268 HIS A C 1
ATOM 2139 O O . HIS A 1 268 ? 9.688 37.375 -8.531 1 54.09 268 HIS A O 1
ATOM 2145 N N . PHE A 1 269 ? 9.945 35.781 -7.098 1 47.31 269 PHE A N 1
ATOM 2146 C CA . PHE A 1 269 ? 9.422 36.656 -6.066 1 47.31 269 PHE A CA 1
ATOM 2147 C C . PHE A 1 269 ? 10.492 37.625 -5.602 1 47.31 269 PHE A C 1
ATOM 2149 O O . PHE A 1 269 ? 10.18 38.656 -4.988 1 47.31 269 PHE A O 1
ATOM 2156 N N . SER A 1 270 ? 11.711 37.344 -5.574 1 44.75 270 SER A N 1
ATOM 2157 C CA . SER A 1 270 ? 12.68 38.375 -5.215 1 44.75 270 SER A CA 1
ATOM 2158 C C . SER A 1 270 ? 12.656 39.5 -6.219 1 44.75 270 SER A C 1
ATOM 2160 O O . SER A 1 270 ? 13.023 40.656 -5.883 1 44.75 270 SER A O 1
ATOM 2162 N N . LYS A 1 271 ? 12.359 39.406 -7.469 1 47.38 271 LYS A N 1
ATOM 2163 C CA . LYS A 1 271 ? 12.398 40.594 -8.336 1 47.38 271 LYS A CA 1
ATOM 2164 C C . LYS A 1 271 ? 11.164 41.469 -8.133 1 47.38 271 LYS A C 1
ATOM 2166 O O . LYS A 1 271 ? 11.141 42.625 -8.562 1 47.38 271 LYS A O 1
ATOM 2171 N N . GLY A 1 272 ? 10.078 40.938 -7.68 1 36.69 272 GLY A N 1
ATOM 2172 C CA . GLY A 1 272 ? 9 41.875 -7.531 1 36.69 272 GLY A CA 1
ATOM 2173 C C . GLY A 1 272 ? 9.164 42.781 -6.324 1 36.69 272 GLY A C 1
ATOM 2174 O O . GLY A 1 272 ? 8.328 43.656 -6.07 1 36.69 272 GLY A O 1
ATOM 2175 N N . ALA A 1 273 ? 9.875 42.406 -5.34 1 37.5 273 ALA A N 1
ATOM 2176 C CA . ALA A 1 273 ? 10.078 43.344 -4.238 1 37.5 273 ALA A CA 1
ATOM 2177 C C . ALA A 1 273 ? 11.102 44.406 -4.605 1 37.5 273 ALA A C 1
ATOM 2179 O O . ALA A 1 273 ? 11.5 45.219 -3.76 1 37.5 273 ALA A O 1
ATOM 2180 N N . TYR A 1 274 ? 11.672 44.312 -5.781 1 31.47 274 TYR A N 1
ATOM 2181 C CA . TYR A 1 274 ? 12.25 45.625 -6.113 1 31.47 274 TYR A CA 1
ATOM 2182 C C . TYR A 1 274 ? 11.211 46.531 -6.77 1 31.47 274 TYR A C 1
ATOM 2184 O O . TYR A 1 274 ? 10.352 46.062 -7.516 1 31.47 274 TYR A O 1
ATOM 2192 N N . MET B 1 1 ? -26.688 17.766 12.414 1 58.12 1 MET B N 1
ATOM 2193 C CA . MET B 1 1 ? -26.094 16.641 11.703 1 58.12 1 MET B CA 1
ATOM 2194 C C . MET B 1 1 ? -25.969 16.953 10.219 1 58.12 1 MET B C 1
ATOM 2196 O O . MET B 1 1 ? -24.922 16.719 9.617 1 58.12 1 MET B O 1
ATOM 2200 N N . LYS B 1 2 ? -26.984 17.656 9.711 1 60.03 2 LYS B N 1
ATOM 2201 C CA . LYS B 1 2 ? -27.016 17.938 8.273 1 60.03 2 LYS B CA 1
ATOM 2202 C C . LYS B 1 2 ? -25.938 18.953 7.895 1 60.03 2 LYS B C 1
ATOM 2204 O O . LYS B 1 2 ? -25.281 18.812 6.859 1 60.03 2 LYS B O 1
ATOM 2209 N N . ILE B 1 3 ? -25.75 19.875 8.75 1 58.75 3 ILE B N 1
ATOM 2210 C CA . ILE B 1 3 ? -24.781 20.922 8.445 1 58.75 3 ILE B CA 1
ATOM 2211 C C . ILE B 1 3 ? -23.375 20.344 8.461 1 58.75 3 ILE B C 1
ATOM 2213 O O . ILE B 1 3 ? -22.578 20.625 7.57 1 58.75 3 ILE B O 1
ATOM 2217 N N . ILE B 1 4 ? -23.203 19.469 9.414 1 63.25 4 ILE B N 1
ATOM 2218 C CA . ILE B 1 4 ? -21.875 18.875 9.547 1 63.25 4 ILE B CA 1
ATOM 2219 C C . ILE B 1 4 ? -21.609 17.938 8.367 1 63.25 4 ILE B C 1
ATOM 2221 O O . ILE B 1 4 ? -20.516 17.906 7.812 1 63.25 4 ILE B O 1
ATOM 2225 N N . PHE B 1 5 ? -22.703 17.328 8.016 1 65.38 5 PHE B N 1
ATOM 2226 C CA . PHE B 1 5 ? -22.594 16.453 6.852 1 65.38 5 PHE B CA 1
ATOM 2227 C C . PHE B 1 5 ? -22.266 17.266 5.602 1 65.38 5 PHE B C 1
ATOM 2229 O O . PHE B 1 5 ? -21.438 16.844 4.789 1 65.38 5 PHE B O 1
ATOM 2236 N N . LYS B 1 6 ? -22.891 18.344 5.512 1 65.06 6 LYS B N 1
ATOM 2237 C CA . LYS B 1 6 ? -22.641 19.188 4.352 1 65.06 6 LYS B CA 1
ATOM 2238 C C . LYS B 1 6 ? -21.219 19.719 4.348 1 65.06 6 LYS B C 1
ATOM 2240 O O . LYS B 1 6 ? -20.594 19.828 3.293 1 65.06 6 LYS B O 1
ATOM 2245 N N . LEU B 1 7 ? -20.781 19.969 5.496 1 63.97 7 LEU B N 1
ATOM 2246 C CA . LEU B 1 7 ? -19.422 20.469 5.621 1 63.97 7 LEU B CA 1
ATOM 2247 C C . LEU B 1 7 ? -18.406 19.391 5.266 1 63.97 7 LEU B C 1
ATOM 2249 O O . LEU B 1 7 ? -17.422 19.672 4.566 1 63.97 7 LEU B O 1
ATOM 2253 N N . ILE B 1 8 ? -18.734 18.266 5.691 1 65.44 8 ILE B N 1
ATOM 2254 C CA . ILE B 1 8 ? -17.844 17.141 5.43 1 65.44 8 ILE B CA 1
ATOM 2255 C C . ILE B 1 8 ? -17.844 16.812 3.939 1 65.44 8 ILE B C 1
ATOM 2257 O O . ILE B 1 8 ? -16.797 16.578 3.346 1 65.44 8 ILE B O 1
ATOM 2261 N N . TRP B 1 9 ? -19.031 16.906 3.418 1 62.41 9 TRP B N 1
ATOM 2262 C CA . TRP B 1 9 ? -19.156 16.641 1.988 1 62.41 9 TRP B CA 1
ATOM 2263 C C . TRP B 1 9 ? -18.375 17.656 1.177 1 62.41 9 TRP B C 1
ATOM 2265 O O . TRP B 1 9 ? -17.672 17.297 0.225 1 62.41 9 TRP B O 1
ATOM 2275 N N . LYS B 1 10 ? -18.438 18.797 1.613 1 62.16 10 LYS B N 1
ATOM 2276 C CA . LYS B 1 10 ? -17.734 19.875 0.907 1 62.16 10 LYS B CA 1
ATOM 2277 C C . LYS B 1 10 ? -16.234 19.719 1.051 1 62.16 10 LYS B C 1
ATOM 2279 O O . LYS B 1 10 ? -15.484 19.938 0.096 1 62.16 10 LYS B O 1
ATOM 2284 N N . PHE B 1 11 ? -15.914 19.266 2.209 1 62.25 11 PHE B N 1
ATOM 2285 C CA . PHE B 1 11 ? -14.492 19.125 2.49 1 62.25 11 PHE B CA 1
ATOM 2286 C C . PHE B 1 11 ? -13.898 17.938 1.739 1 62.25 11 PHE B C 1
ATOM 2288 O O . PHE B 1 11 ? -12.828 18.047 1.145 1 62.25 11 PHE B O 1
ATOM 2295 N N . GLN B 1 12 ? -14.711 16.938 1.752 1 61.84 12 GLN B N 1
ATOM 2296 C CA . GLN B 1 12 ? -14.195 15.719 1.158 1 61.84 12 GLN B CA 1
ATOM 2297 C C . GLN B 1 12 ? -14.391 15.711 -0.355 1 61.84 12 GLN B C 1
ATOM 2299 O O . GLN B 1 12 ? -13.586 15.133 -1.089 1 61.84 12 GLN B O 1
ATOM 2304 N N . SER B 1 13 ? -15.492 16.312 -0.822 1 56.38 13 SER B N 1
ATOM 2305 C CA . SER B 1 13 ? -15.773 16.344 -2.254 1 56.38 13 SER B CA 1
ATOM 2306 C C . SER B 1 13 ? -14.805 17.297 -2.975 1 56.38 13 SER B C 1
ATOM 2308 O O . SER B 1 13 ? -14.609 17.172 -4.184 1 56.38 13 SER B O 1
ATOM 2310 N N . LYS B 1 14 ? -14.289 18.188 -2.314 1 55.16 14 LYS B N 1
ATOM 2311 C CA . LYS B 1 14 ? -13.336 19.094 -2.957 1 55.16 14 LYS B CA 1
ATOM 2312 C C . LYS B 1 14 ? -12.023 18.375 -3.258 1 55.16 14 LYS B C 1
ATOM 2314 O O . LYS B 1 14 ? -11.281 18.797 -4.156 1 55.16 14 LYS B O 1
ATOM 2319 N N . SER B 1 15 ? -11.867 17.312 -2.512 1 57.12 15 SER B N 1
ATOM 2320 C CA . SER B 1 15 ? -10.617 16.641 -2.846 1 57.12 15 SER B CA 1
ATOM 2321 C C . SER B 1 15 ? -10.828 15.625 -3.963 1 57.12 15 SER B C 1
ATOM 2323 O O . SER B 1 15 ? -11.477 14.594 -3.76 1 57.12 15 SER B O 1
ATOM 2325 N N . TRP B 1 16 ? -10.93 16.125 -5.16 1 57.31 16 TRP B N 1
ATOM 2326 C CA . TRP B 1 16 ? -11.008 15.281 -6.348 1 57.31 16 TRP B CA 1
ATOM 2327 C C . TRP B 1 16 ? -10.117 14.055 -6.203 1 57.31 16 TRP B C 1
ATOM 2329 O O . TRP B 1 16 ? -10.297 13.062 -6.914 1 57.31 16 TRP B O 1
ATOM 2339 N N . ILE B 1 17 ? -9.312 14.141 -5.262 1 59.59 17 ILE B N 1
ATOM 2340 C CA . ILE B 1 17 ? -8.344 13.062 -5.078 1 59.59 17 ILE B CA 1
ATOM 2341 C C . ILE B 1 17 ? -9.055 11.797 -4.621 1 59.59 17 ILE B C 1
ATOM 2343 O O . ILE B 1 17 ? -8.758 10.703 -5.102 1 59.59 17 ILE B O 1
ATOM 2347 N N . SER B 1 18 ? -10.07 12.078 -3.789 1 59.47 18 SER B N 1
ATOM 2348 C CA . SER B 1 18 ? -10.852 10.938 -3.33 1 59.47 18 SER B CA 1
ATOM 2349 C C . SER B 1 18 ? -11.5 10.203 -4.5 1 59.47 18 SER B C 1
ATOM 2351 O O . SER B 1 18 ? -11.57 8.977 -4.508 1 59.47 18 SER B O 1
ATOM 2353 N N . GLY B 1 19 ? -11.711 11.047 -5.414 1 62.94 19 GLY B N 1
ATOM 2354 C CA . GLY B 1 19 ? -12.359 10.438 -6.562 1 62.94 19 GLY B CA 1
ATOM 2355 C C . GLY B 1 19 ? -11.43 9.578 -7.395 1 62.94 19 GLY B C 1
ATOM 2356 O O . GLY B 1 19 ? -11.781 8.469 -7.785 1 62.94 19 GLY B O 1
ATOM 2357 N N . ALA B 1 20 ? -10.273 10.086 -7.602 1 67 20 ALA B N 1
ATOM 2358 C CA . ALA B 1 20 ? -9.32 9.312 -8.383 1 67 20 ALA B CA 1
ATOM 2359 C C . ALA B 1 20 ? -8.938 8.023 -7.66 1 67 20 ALA B C 1
ATOM 2361 O O . ALA B 1 20 ? -8.797 6.969 -8.289 1 67 20 ALA B O 1
ATOM 2362 N N . LEU B 1 21 ? -8.875 8.117 -6.461 1 67.44 21 LEU B N 1
ATOM 2363 C CA . LEU B 1 21 ? -8.484 6.965 -5.66 1 67.44 21 LEU B CA 1
ATOM 2364 C C . LEU B 1 21 ? -9.562 5.887 -5.688 1 67.44 21 LEU B C 1
ATOM 2366 O O . LEU B 1 21 ? -9.25 4.695 -5.703 1 67.44 21 LEU B O 1
ATOM 2370 N N . ILE B 1 22 ? -10.75 6.352 -5.785 1 69.31 22 ILE B N 1
ATOM 2371 C CA . ILE B 1 22 ? -11.852 5.41 -5.668 1 69.31 22 ILE B CA 1
ATOM 2372 C C . ILE B 1 22 ? -12.172 4.812 -7.039 1 69.31 22 ILE B C 1
ATOM 2374 O O . ILE B 1 22 ? -12.617 3.668 -7.137 1 69.31 22 ILE B O 1
ATOM 2378 N N . PHE B 1 23 ? -11.828 5.535 -8.023 1 78.88 23 PHE B N 1
ATOM 2379 C CA . PHE B 1 23 ? -12.328 5.078 -9.32 1 78.88 23 PHE B CA 1
ATOM 2380 C C . PHE B 1 23 ? -11.211 4.449 -10.141 1 78.88 23 PHE B C 1
ATOM 2382 O O . PHE B 1 23 ? -11.43 3.457 -10.836 1 78.88 23 PHE B O 1
ATOM 2389 N N . ILE B 1 24 ? -10.039 4.867 -9.906 1 83.94 24 ILE B N 1
ATOM 2390 C CA . ILE B 1 24 ? -8.969 4.43 -10.805 1 83.94 24 ILE B CA 1
ATOM 2391 C C . ILE B 1 24 ? -8.164 3.32 -10.133 1 83.94 24 ILE B C 1
ATOM 2393 O O . ILE B 1 24 ? -7.992 2.238 -10.695 1 83.94 24 ILE B O 1
ATOM 2397 N N . VAL B 1 25 ? -7.883 3.572 -8.938 1 85 25 VAL B N 1
ATOM 2398 C CA . VAL B 1 25 ? -6.977 2.666 -8.242 1 85 25 VAL B CA 1
ATOM 2399 C C . VAL B 1 25 ? -7.633 1.298 -8.086 1 85 25 VAL B C 1
ATOM 2401 O O . VAL B 1 25 ? -7.039 0.273 -8.43 1 85 25 VAL B O 1
ATOM 2404 N N . PRO B 1 26 ? -8.812 1.229 -7.738 1 88.25 26 PRO B N 1
ATOM 2405 C CA . PRO B 1 26 ? -9.438 -0.089 -7.578 1 88.25 26 PRO B CA 1
ATOM 2406 C C . PRO B 1 26 ? -9.57 -0.841 -8.898 1 88.25 26 PRO B C 1
ATOM 2408 O O . PRO B 1 26 ? -9.508 -2.072 -8.922 1 88.25 26 PRO B O 1
ATOM 2411 N N . VAL B 1 27 ? -9.727 -0.122 -9.961 1 90.31 27 VAL B N 1
ATOM 2412 C CA . VAL B 1 27 ? -9.852 -0.765 -11.266 1 90.31 27 VAL B CA 1
ATOM 2413 C C . VAL B 1 27 ? -8.531 -1.414 -11.656 1 90.31 27 VAL B C 1
ATOM 2415 O O . VAL B 1 27 ? -8.5 -2.555 -12.125 1 90.31 27 VAL B O 1
ATOM 2418 N N . ILE B 1 28 ? -7.492 -0.753 -11.453 1 88.81 28 ILE B N 1
ATOM 2419 C CA . ILE B 1 28 ? -6.172 -1.3 -11.75 1 88.81 28 ILE B CA 1
ATOM 2420 C C . ILE B 1 28 ? -5.922 -2.537 -10.891 1 88.81 28 ILE B C 1
ATOM 2422 O O . ILE B 1 28 ? -5.453 -3.562 -11.391 1 88.81 28 ILE B O 1
ATOM 2426 N N . PHE B 1 29 ? -6.352 -2.447 -9.703 1 90.06 29 PHE B N 1
ATOM 2427 C CA . PHE B 1 29 ? -6.109 -3.559 -8.789 1 90.06 29 PHE B CA 1
ATOM 2428 C C . PHE B 1 29 ? -7.031 -4.73 -9.102 1 90.06 29 PHE B C 1
ATOM 2430 O O . PHE B 1 29 ? -6.703 -5.883 -8.82 1 90.06 29 PHE B O 1
ATOM 2437 N N . LEU B 1 30 ? -8.156 -4.375 -9.656 1 91.25 30 LEU B N 1
ATOM 2438 C CA . LEU B 1 30 ? -9.008 -5.461 -10.117 1 91.25 30 LEU B CA 1
ATOM 2439 C C . LEU B 1 30 ? -8.297 -6.297 -11.18 1 91.25 30 LEU B C 1
ATOM 2441 O O . LEU B 1 30 ? -8.281 -7.527 -11.102 1 91.25 30 LEU B O 1
ATOM 2445 N N . PHE B 1 31 ? -7.68 -5.68 -12.109 1 89.56 31 PHE B N 1
ATOM 2446 C CA . PHE B 1 31 ? -6.969 -6.387 -13.164 1 89.56 31 PHE B CA 1
ATO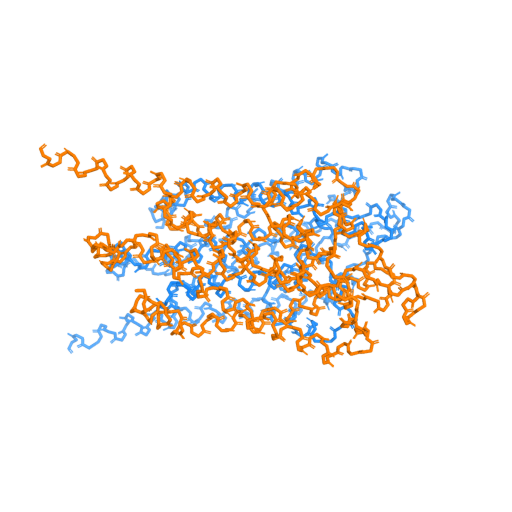M 2447 C C . PHE B 1 31 ? -5.785 -7.164 -12.602 1 89.56 31 PHE B C 1
ATOM 2449 O O . PHE B 1 31 ? -5.523 -8.297 -13.016 1 89.56 31 PHE B O 1
ATOM 2456 N N . ILE B 1 32 ? -5.168 -6.574 -11.672 1 87.5 32 ILE B N 1
ATOM 2457 C CA . ILE B 1 32 ? -4.027 -7.23 -11.047 1 87.5 32 ILE B CA 1
ATOM 2458 C C . ILE B 1 32 ? -4.5 -8.477 -10.297 1 87.5 32 ILE B C 1
ATOM 2460 O O . ILE B 1 32 ? -3.91 -9.555 -10.438 1 87.5 32 ILE B O 1
ATOM 2464 N N . SER B 1 33 ? -5.516 -8.297 -9.539 1 87.69 33 SER B N 1
ATOM 2465 C CA . SER B 1 33 ? -6.02 -9.391 -8.711 1 87.69 33 SER B CA 1
ATOM 2466 C C . SER B 1 33 ? -6.547 -10.539 -9.578 1 87.69 33 SER B C 1
ATOM 2468 O O . SER B 1 33 ? -6.359 -11.711 -9.242 1 87.69 33 SER B O 1
ATOM 2470 N N . VAL B 1 34 ? -7.191 -10.203 -10.625 1 86.62 34 VAL B N 1
ATOM 2471 C CA . VAL B 1 34 ? -7.738 -11.219 -11.516 1 86.62 34 VAL B CA 1
ATOM 2472 C C . VAL B 1 34 ? -6.598 -12.008 -12.164 1 86.62 34 VAL B C 1
ATOM 2474 O O . VAL B 1 34 ? -6.637 -13.234 -12.211 1 86.62 34 VAL B O 1
ATOM 2477 N N . GLU B 1 35 ? -5.613 -11.328 -12.625 1 83.75 35 GLU B N 1
ATOM 2478 C CA . GLU B 1 35 ? -4.488 -12 -13.266 1 83.75 35 GLU B CA 1
ATOM 2479 C C . GLU B 1 35 ? -3.723 -12.867 -12.273 1 83.75 35 GLU B C 1
ATOM 2481 O O . GLU B 1 35 ? -3.24 -13.945 -12.625 1 83.75 35 GLU B O 1
ATOM 2486 N N . THR B 1 36 ? -3.555 -12.367 -11.109 1 80.94 36 THR B N 1
ATOM 2487 C CA . THR B 1 36 ? -2.891 -13.156 -10.078 1 80.94 36 THR B CA 1
ATOM 2488 C C . THR B 1 36 ? -3.688 -14.414 -9.758 1 80.94 36 THR B C 1
ATOM 2490 O O . THR B 1 36 ? -3.117 -15.5 -9.641 1 80.94 36 THR B O 1
ATOM 2493 N N . ALA B 1 37 ? -4.941 -14.211 -9.602 1 79 37 ALA B N 1
ATOM 2494 C CA . ALA B 1 37 ? -5.801 -15.352 -9.32 1 79 37 ALA B CA 1
ATOM 2495 C C . ALA B 1 37 ? -5.754 -16.375 -10.461 1 79 37 ALA B C 1
ATOM 2497 O O . ALA B 1 37 ? -5.734 -17.578 -10.219 1 79 37 ALA B O 1
ATOM 2498 N N . ASN B 1 38 ? -5.707 -15.898 -11.672 1 79.12 38 ASN B N 1
ATOM 2499 C CA . ASN B 1 38 ? -5.629 -1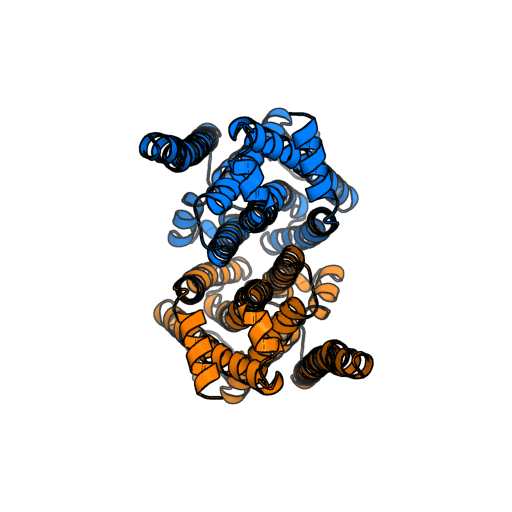6.781 -12.828 1 79.12 38 ASN B CA 1
ATOM 2500 C C . ASN B 1 38 ? -4.312 -17.547 -12.859 1 79.12 38 ASN B C 1
ATOM 2502 O O . ASN B 1 38 ? -4.289 -18.734 -13.195 1 79.12 38 ASN B O 1
ATOM 2506 N N . THR B 1 39 ? -3.273 -16.875 -12.586 1 76 39 THR B N 1
ATOM 2507 C CA . THR B 1 39 ? -1.954 -17.484 -12.625 1 76 39 THR B CA 1
ATOM 2508 C C . THR B 1 39 ? -1.811 -18.516 -11.508 1 76 39 THR B C 1
ATOM 2510 O O . THR B 1 39 ? -1.18 -19.562 -11.695 1 76 39 THR B O 1
ATOM 2513 N N . LEU B 1 40 ? -2.307 -18.25 -10.359 1 72.19 40 LEU B N 1
ATOM 2514 C CA . LEU B 1 40 ? -2.209 -19.141 -9.211 1 72.19 40 LEU B CA 1
ATOM 2515 C C . LEU B 1 40 ? -3.057 -20.391 -9.414 1 72.19 40 LEU B C 1
ATOM 2517 O O . LEU B 1 40 ? -2.725 -21.469 -8.906 1 72.19 40 LEU B O 1
ATOM 2521 N N . ASN B 1 41 ? -4.105 -20.188 -10.062 1 67.75 41 ASN B N 1
ATOM 2522 C CA . ASN B 1 41 ? -5.004 -21.328 -10.266 1 67.75 41 ASN B CA 1
ATOM 2523 C C . ASN B 1 41 ? -4.773 -22 -11.617 1 67.75 41 ASN B C 1
ATOM 2525 O O . ASN B 1 41 ? -5.723 -22.453 -12.258 1 67.75 41 ASN B O 1
ATOM 2529 N N . SER B 1 42 ? -3.525 -22.078 -11.922 1 61.69 42 SER B N 1
ATOM 2530 C CA . SER B 1 42 ? -3.088 -22.812 -13.109 1 61.69 42 SER B CA 1
ATOM 2531 C C . SER B 1 42 ? -3.914 -22.422 -14.328 1 61.69 42 SER B C 1
ATOM 2533 O O . SER B 1 42 ? -4.34 -23.281 -15.102 1 61.69 42 SER B O 1
ATOM 2535 N N . GLY B 1 43 ? -4.25 -21.172 -14.398 1 58.91 43 GLY B N 1
ATOM 2536 C CA . GLY B 1 43 ? -4.887 -20.688 -15.609 1 58.91 43 GLY B CA 1
ATOM 2537 C C . GLY B 1 43 ? -6.387 -20.906 -15.625 1 58.91 43 GLY B C 1
ATOM 2538 O O . GLY B 1 43 ? -7.016 -20.859 -16.688 1 58.91 43 GLY B O 1
ATOM 2539 N N . SER B 1 44 ? -6.906 -21.266 -14.445 1 57.91 44 SER B N 1
ATOM 2540 C CA . SER B 1 44 ? -8.352 -21.453 -14.438 1 57.91 44 SER B CA 1
ATOM 2541 C C . SER B 1 44 ? -9.086 -20.141 -14.609 1 57.91 44 SER B C 1
ATOM 2543 O O . SER B 1 44 ? -8.555 -19.078 -14.266 1 57.91 44 SER B O 1
ATOM 2545 N N . SER B 1 45 ? -10.156 -20.125 -15.453 1 59.47 45 SER B N 1
ATOM 2546 C CA . SER B 1 45 ? -10.961 -18.984 -15.883 1 59.47 45 SER B CA 1
ATOM 2547 C C . SER B 1 45 ? -11.742 -18.391 -14.719 1 59.47 45 SER B C 1
ATOM 2549 O O . SER B 1 45 ? -12.414 -17.359 -14.875 1 59.47 45 SER B O 1
ATOM 2551 N N . ASN B 1 46 ? -11.547 -18.844 -13.5 1 74 46 ASN B N 1
ATOM 2552 C CA . ASN B 1 46 ? -12.398 -18.266 -12.461 1 74 46 ASN B CA 1
ATOM 2553 C C . ASN B 1 46 ? -11.68 -17.172 -11.695 1 74 46 ASN B C 1
ATOM 2555 O O . ASN B 1 46 ? -12.102 -16.781 -10.602 1 74 46 ASN B O 1
ATOM 2559 N N . GLY B 1 47 ? -10.734 -16.609 -12.281 1 77.94 47 GLY B N 1
ATOM 2560 C CA . GLY B 1 47 ? -9.938 -15.562 -11.656 1 77.94 47 GLY B CA 1
ATOM 2561 C C . GLY B 1 47 ? -10.758 -14.352 -11.25 1 77.94 47 GLY B C 1
ATOM 2562 O O . GLY B 1 47 ? -10.688 -13.906 -10.102 1 77.94 47 GLY B O 1
ATOM 2563 N N . PRO B 1 48 ? -11.656 -13.961 -12.188 1 81.38 48 PRO B N 1
ATOM 2564 C CA . PRO B 1 48 ? -12.469 -12.797 -11.844 1 81.38 48 PRO B CA 1
ATOM 2565 C C . PRO B 1 48 ? -13.43 -13.07 -10.688 1 81.38 48 PRO B C 1
ATOM 2567 O O . PRO B 1 48 ? -13.625 -12.203 -9.836 1 81.38 48 PRO B O 1
ATOM 2570 N N . TYR B 1 49 ? -13.953 -14.203 -10.641 1 81.12 49 TYR B N 1
ATOM 2571 C CA . TYR B 1 49 ? -14.883 -14.547 -9.57 1 81.12 49 TYR B CA 1
ATOM 2572 C C . TYR B 1 49 ? -14.172 -14.609 -8.227 1 81.12 49 TYR B C 1
ATOM 2574 O O . TYR B 1 49 ? -14.734 -14.227 -7.199 1 81.12 49 TYR B O 1
ATOM 2582 N N . LEU B 1 50 ? -13 -15.016 -8.273 1 80 50 LEU B N 1
ATOM 2583 C CA . LEU B 1 50 ? -12.227 -15.164 -7.047 1 80 50 LEU B CA 1
ATOM 2584 C C . LEU B 1 50 ? -11.695 -13.812 -6.574 1 80 50 LEU B C 1
ATOM 2586 O O . LEU B 1 50 ? -11.547 -13.586 -5.371 1 80 50 LEU B O 1
ATOM 2590 N N . ALA B 1 51 ? -11.438 -12.984 -7.438 1 85.5 51 ALA B N 1
ATOM 2591 C CA . ALA B 1 51 ? -10.711 -11.758 -7.121 1 85.5 51 ALA B CA 1
ATOM 2592 C C . ALA B 1 51 ? -11.68 -10.625 -6.77 1 85.5 51 ALA B C 1
ATOM 2594 O O . ALA B 1 51 ? -11.352 -9.742 -5.973 1 85.5 51 ALA B O 1
ATOM 2595 N N . LEU B 1 52 ? -12.875 -10.625 -7.25 1 89.81 52 LEU B N 1
ATOM 2596 C CA . LEU B 1 52 ? -13.781 -9.477 -7.207 1 89.81 52 LEU B CA 1
ATOM 2597 C C . LEU B 1 52 ? -14.188 -9.164 -5.773 1 89.81 52 LEU B C 1
ATOM 2599 O O . LEU B 1 52 ? -14.203 -8 -5.367 1 89.81 52 LEU B O 1
ATOM 2603 N N . PRO B 1 53 ? -14.5 -10.109 -4.957 1 90.44 53 PRO B N 1
ATOM 2604 C CA . PRO B 1 53 ? -14.914 -9.766 -3.594 1 90.44 53 PRO B CA 1
ATOM 2605 C C . PRO B 1 53 ? -13.82 -9.055 -2.809 1 90.44 53 PRO B C 1
ATOM 2607 O O . PRO B 1 53 ? -14.109 -8.133 -2.039 1 90.44 53 PRO B O 1
ATOM 2610 N N . GLY B 1 54 ? -12.609 -9.5 -2.965 1 92.19 54 GLY B N 1
ATOM 2611 C CA . GLY B 1 54 ? -11.5 -8.859 -2.277 1 92.19 54 GLY B CA 1
ATOM 2612 C C . GLY B 1 54 ? -11.312 -7.406 -2.684 1 92.19 54 GLY B C 1
ATOM 2613 O O . GLY B 1 54 ? -11.109 -6.539 -1.834 1 92.19 54 GLY B O 1
ATOM 2614 N N . VAL B 1 55 ? -11.406 -7.18 -3.982 1 93.25 55 VAL B N 1
ATOM 2615 C CA . VAL B 1 55 ? -11.227 -5.828 -4.496 1 93.25 55 VAL B CA 1
ATOM 2616 C C . VAL B 1 55 ? -12.352 -4.93 -3.996 1 93.25 55 VAL B C 1
ATOM 2618 O O . VAL B 1 55 ? -12.133 -3.762 -3.67 1 93.25 55 VAL B O 1
ATOM 2621 N N . ILE B 1 56 ? -13.508 -5.48 -3.908 1 94.62 56 ILE B N 1
ATOM 2622 C CA . ILE B 1 56 ? -14.664 -4.738 -3.422 1 94.62 56 ILE B CA 1
ATOM 2623 C C . ILE B 1 56 ? -14.453 -4.344 -1.963 1 94.62 56 ILE B C 1
ATOM 2625 O O . ILE B 1 56 ? -14.625 -3.182 -1.595 1 94.62 56 ILE B O 1
ATOM 2629 N N . LEU B 1 57 ? -14.055 -5.262 -1.197 1 95.75 57 LEU B N 1
ATOM 2630 C CA . LEU B 1 57 ? -13.922 -4.988 0.229 1 95.75 57 LEU B CA 1
ATOM 2631 C C . LEU B 1 57 ? -12.773 -4.02 0.493 1 95.75 57 LEU B C 1
ATOM 2633 O O . LEU B 1 57 ? -12.773 -3.311 1.503 1 95.75 57 LEU B O 1
ATOM 2637 N N . ALA B 1 58 ? -11.797 -3.992 -0.381 1 94.44 58 ALA B N 1
ATOM 2638 C CA . ALA B 1 58 ? -10.617 -3.143 -0.214 1 94.44 58 ALA B CA 1
ATOM 2639 C C . ALA B 1 58 ? -10.992 -1.666 -0.28 1 94.44 58 ALA B C 1
ATOM 2641 O O . ALA B 1 58 ? -10.234 -0.805 0.167 1 94.44 58 ALA B O 1
ATOM 2642 N N . ILE B 1 59 ? -12.125 -1.317 -0.771 1 92.94 59 ILE B N 1
ATOM 2643 C CA . ILE B 1 59 ? -12.562 0.064 -0.919 1 92.94 59 ILE B CA 1
ATOM 2644 C C . ILE B 1 59 ? -12.781 0.688 0.458 1 92.94 59 ILE B C 1
ATOM 2646 O O . ILE B 1 59 ? -12.422 1.847 0.684 1 92.94 59 ILE B O 1
ATOM 2650 N N . SER B 1 60 ? -13.25 -0.079 1.348 1 94.06 60 SER B N 1
ATOM 2651 C CA . SER B 1 60 ? -13.586 0.444 2.668 1 94.06 60 SER B CA 1
ATOM 2652 C C . SER B 1 60 ? -12.344 0.905 3.416 1 94.06 60 SER B C 1
ATOM 2654 O O . SER B 1 60 ? -12.289 2.037 3.904 1 94.06 60 SER B O 1
ATOM 2656 N N . PRO B 1 61 ? -11.312 0.075 3.553 1 94.44 61 PRO B N 1
ATOM 2657 C CA . PRO B 1 61 ? -10.125 0.58 4.246 1 94.44 61 PRO B CA 1
ATOM 2658 C C . PRO B 1 61 ? -9.422 1.691 3.473 1 94.44 61 PRO B C 1
ATOM 2660 O O . PRO B 1 61 ? -8.82 2.584 4.078 1 94.44 61 PRO B O 1
ATOM 2663 N N . LEU B 1 62 ? -9.484 1.662 2.184 1 89.62 62 LEU B N 1
ATOM 2664 C CA . LEU B 1 62 ? -8.875 2.723 1.387 1 89.62 62 LEU B CA 1
ATOM 2665 C C . LEU B 1 62 ? -9.5 4.074 1.718 1 89.62 62 LEU B C 1
ATOM 2667 O O . LEU B 1 62 ? -8.781 5.062 1.897 1 89.62 62 LEU B O 1
ATOM 2671 N N . ILE B 1 63 ? -10.734 4.094 1.891 1 87.88 63 ILE B N 1
ATOM 2672 C CA . ILE B 1 63 ? -11.438 5.348 2.131 1 87.88 63 ILE B CA 1
ATOM 2673 C C . ILE B 1 63 ? -11.508 5.617 3.631 1 87.88 63 ILE B C 1
ATOM 2675 O O . ILE B 1 63 ? -11.18 6.715 4.086 1 87.88 63 ILE B O 1
ATOM 2679 N N . GLY B 1 64 ? -11.938 4.664 4.352 1 90.19 64 GLY B N 1
ATOM 2680 C CA . GLY B 1 64 ? -12.203 4.848 5.77 1 90.19 64 GLY B CA 1
ATOM 2681 C C . GLY B 1 64 ? -10.938 4.918 6.605 1 90.19 64 GLY B C 1
ATOM 2682 O O . GLY B 1 64 ? -10.898 5.598 7.633 1 90.19 64 GLY B O 1
ATOM 2683 N N . LEU B 1 65 ? -9.93 4.215 6.211 1 92.06 65 LEU B N 1
ATOM 2684 C CA . LEU B 1 65 ? -8.703 4.156 7 1 92.06 65 LEU B CA 1
ATOM 2685 C C . LEU B 1 65 ? -7.672 5.145 6.473 1 92.06 65 LEU B C 1
ATOM 2687 O O . LEU B 1 65 ? -7.219 6.023 7.207 1 92.06 65 LEU B O 1
ATOM 2691 N N . ILE B 1 66 ? -7.414 5.066 5.223 1 88 66 ILE B N 1
ATOM 2692 C CA . ILE B 1 66 ? -6.352 5.895 4.664 1 88 66 ILE B CA 1
ATOM 2693 C C . ILE B 1 66 ? -6.855 7.32 4.469 1 88 66 ILE B C 1
ATOM 2695 O O . ILE B 1 66 ? -6.348 8.258 5.09 1 88 66 ILE B O 1
ATOM 2699 N N . ASN B 1 67 ? -7.891 7.477 3.719 1 83.88 67 ASN B N 1
ATOM 2700 C CA . ASN B 1 67 ? -8.375 8.812 3.391 1 83.88 67 ASN B CA 1
ATOM 2701 C C . ASN B 1 67 ? -8.883 9.547 4.633 1 83.88 67 ASN B C 1
ATOM 2703 O O . ASN B 1 67 ? -8.531 10.711 4.852 1 83.88 67 ASN B O 1
ATOM 2707 N N . LEU B 1 68 ? -9.68 8.906 5.355 1 84.38 68 LEU B N 1
ATOM 2708 C CA . LEU B 1 68 ? -10.211 9.531 6.559 1 84.38 68 LEU B CA 1
ATOM 2709 C C . LEU B 1 68 ? -9.109 9.797 7.574 1 84.38 68 LEU B C 1
ATOM 2711 O O . LEU B 1 68 ? -9.094 10.844 8.227 1 84.38 68 LEU B O 1
ATOM 2715 N N . GLY B 1 69 ? -8.25 8.867 7.746 1 83.69 69 GLY B N 1
ATOM 2716 C CA . GLY B 1 69 ? -7.137 9.07 8.656 1 83.69 69 GLY B CA 1
ATOM 2717 C C . GLY B 1 69 ? -6.305 10.289 8.32 1 83.69 69 GLY B C 1
ATOM 2718 O O . GLY B 1 69 ? -5.949 11.07 9.211 1 83.69 69 GLY B O 1
ATOM 2719 N N . ILE B 1 70 ? -6.039 10.414 7.066 1 82.12 70 ILE B N 1
ATOM 2720 C CA . ILE B 1 70 ? -5.262 11.562 6.609 1 82.12 70 ILE B CA 1
ATOM 2721 C C . ILE B 1 70 ? -6.055 12.844 6.844 1 82.12 70 ILE B C 1
ATOM 2723 O O . ILE B 1 70 ? -5.512 13.844 7.328 1 82.12 70 ILE B O 1
ATOM 2727 N N . THR B 1 71 ? -7.324 12.82 6.535 1 79 71 THR B N 1
ATOM 2728 C CA . THR B 1 71 ? -8.188 13.992 6.676 1 79 71 THR B CA 1
ATOM 2729 C C . THR B 1 71 ? -8.25 14.438 8.133 1 79 71 THR B C 1
ATOM 2731 O O . THR B 1 71 ? -8.102 15.625 8.43 1 79 71 THR B O 1
ATOM 2734 N N . ILE B 1 72 ? -8.453 13.547 8.992 1 81.88 72 ILE B N 1
ATOM 2735 C CA . ILE B 1 72 ? -8.57 13.875 10.406 1 81.88 72 ILE B CA 1
ATOM 2736 C C . ILE B 1 72 ? -7.234 14.391 10.93 1 81.88 72 ILE B C 1
ATOM 2738 O O . ILE B 1 72 ? -7.195 15.344 11.711 1 81.88 72 ILE B O 1
ATOM 2742 N N . SER B 1 73 ? -6.203 13.758 10.531 1 77.69 73 SER B N 1
ATOM 2743 C CA . SER B 1 73 ? -4.879 14.18 10.977 1 77.69 73 SER B CA 1
ATOM 2744 C C . SER B 1 73 ? -4.555 15.586 10.484 1 77.69 73 SER B C 1
ATOM 2746 O O . SER B 1 73 ? -3.861 16.344 11.164 1 77.69 73 SER B O 1
ATOM 2748 N N . GLU B 1 74 ? -5.051 15.891 9.328 1 74.44 74 GLU B N 1
ATOM 2749 C CA . GLU B 1 74 ? -4.84 17.219 8.766 1 74.44 74 GLU B CA 1
ATOM 2750 C C . GLU B 1 74 ? -5.652 18.266 9.516 1 74.44 74 GLU B C 1
ATOM 2752 O O . GLU B 1 74 ? -5.168 19.375 9.758 1 74.44 74 GLU B O 1
ATOM 2757 N N . ILE B 1 75 ? -6.844 17.969 9.797 1 72.94 75 ILE B N 1
ATOM 2758 C CA . ILE B 1 75 ? -7.766 18.906 10.422 1 72.94 75 ILE B CA 1
ATOM 2759 C C . ILE B 1 75 ? -7.312 19.203 11.852 1 72.94 75 ILE B C 1
ATOM 2761 O O . ILE B 1 75 ? -7.48 20.312 12.352 1 72.94 75 ILE B O 1
ATOM 2765 N N . ARG B 1 76 ? -6.715 18.234 12.406 1 73 76 ARG B N 1
ATOM 2766 C CA . ARG B 1 76 ? -6.309 18.375 13.805 1 73 76 ARG B CA 1
ATOM 2767 C C . ARG B 1 76 ? -5.293 19.5 13.969 1 73 76 ARG B C 1
ATOM 2769 O O . ARG B 1 76 ? -5.156 20.062 15.062 1 73 76 ARG B O 1
ATOM 2776 N N . ASN B 1 77 ? -4.609 19.859 12.914 1 65.88 77 ASN B N 1
ATOM 2777 C CA . ASN B 1 77 ? -3.576 20.891 13.008 1 65.88 77 ASN B CA 1
ATOM 2778 C C . ASN B 1 77 ? -4.098 22.25 12.562 1 65.88 77 ASN B C 1
ATOM 2780 O O . ASN B 1 77 ? -3.346 23.219 12.516 1 65.88 77 ASN B O 1
ATOM 2784 N N . THR B 1 78 ? -5.359 22.25 12.273 1 66.5 78 THR B N 1
ATOM 2785 C CA . THR B 1 78 ? -5.93 23.5 11.812 1 66.5 78 THR B CA 1
ATOM 2786 C C . THR B 1 78 ? -6.723 24.188 12.922 1 66.5 78 THR B C 1
ATOM 2788 O O . THR B 1 78 ? -7.055 23.547 13.93 1 66.5 78 THR B O 1
ATOM 2791 N N . THR B 1 79 ? -6.871 25.5 12.781 1 63.47 79 THR B N 1
ATOM 2792 C CA . THR B 1 79 ? -7.688 26.266 13.719 1 63.47 79 THR B CA 1
ATOM 2793 C C . THR B 1 79 ? -9.117 25.734 13.75 1 63.47 79 THR B C 1
ATOM 2795 O O . THR B 1 79 ? -9.805 25.828 14.766 1 63.47 79 THR B O 1
ATOM 2798 N N . PHE B 1 80 ? -9.438 25.141 12.664 1 63.91 80 PHE B N 1
ATOM 2799 C CA . PHE B 1 80 ? -10.758 24.531 12.57 1 63.91 80 PHE B CA 1
ATOM 2800 C C . PHE B 1 80 ? -10.953 23.469 13.641 1 63.91 80 PHE B C 1
ATOM 2802 O O . PHE B 1 80 ? -12.008 23.391 14.266 1 63.91 80 PHE B O 1
ATOM 2809 N N . TYR B 1 81 ? -9.969 22.734 13.805 1 66.56 81 TYR B N 1
ATOM 2810 C CA . TYR B 1 81 ? -10.016 21.688 14.82 1 66.56 81 TYR B CA 1
ATOM 2811 C C . TYR B 1 81 ? -10.156 22.281 16.219 1 66.56 81 TYR B C 1
ATOM 2813 O O . TYR B 1 81 ? -10.898 21.75 17.047 1 66.56 81 TYR B O 1
ATOM 2821 N N . LYS B 1 82 ? -9.539 23.297 16.344 1 67 82 LYS B N 1
ATOM 2822 C CA . LYS B 1 82 ? -9.633 23.984 17.625 1 67 82 LYS B CA 1
ATOM 2823 C C . LYS B 1 82 ? -11.055 24.5 17.859 1 67 82 LYS B C 1
ATOM 2825 O O . LYS B 1 82 ? -11.555 24.438 18.984 1 67 82 LYS B O 1
ATOM 2830 N N . HIS B 1 83 ? -11.633 24.953 16.781 1 66.06 83 HIS B N 1
ATOM 2831 C CA . HIS B 1 83 ? -13.008 25.438 16.891 1 66.06 83 HIS B CA 1
ATOM 2832 C C . HIS B 1 83 ? -13.977 24.281 17.109 1 66.06 83 HIS B C 1
ATOM 2834 O O . HIS B 1 83 ? -14.953 24.422 17.844 1 66.06 83 HIS B O 1
ATOM 2840 N N . LEU B 1 84 ? -13.633 23.234 16.516 1 65.88 84 LEU B N 1
ATOM 2841 C CA . LEU B 1 84 ? -14.477 22.047 16.688 1 65.88 84 LEU B CA 1
ATOM 2842 C C . LEU B 1 84 ? -14.422 21.547 18.125 1 65.88 84 LEU B C 1
ATOM 2844 O O . LEU B 1 84 ? -15.43 21.078 18.656 1 65.88 84 LEU B O 1
ATOM 2848 N N . LYS B 1 85 ? -13.266 21.703 18.562 1 63.41 85 LYS B N 1
ATOM 2849 C CA . LYS B 1 85 ? -13.062 21.266 19.938 1 63.41 85 LYS B CA 1
ATOM 2850 C C . LYS B 1 85 ? -13.852 22.141 20.906 1 63.41 85 LYS B C 1
ATOM 2852 O O . LYS B 1 85 ? -14.289 21.672 21.953 1 63.41 85 LYS B O 1
ATOM 2857 N N . ILE B 1 86 ? -13.875 23.391 20.484 1 60.12 86 ILE B N 1
ATOM 2858 C CA . ILE B 1 86 ? -14.562 24.344 21.344 1 60.12 86 ILE B CA 1
ATOM 2859 C C . ILE B 1 86 ? -16.062 24.312 21.062 1 60.12 86 ILE B C 1
ATOM 2861 O O . ILE B 1 86 ? -16.875 24.594 21.953 1 60.12 86 ILE B O 1
ATOM 2865 N N . SER B 1 87 ? -16.203 24.062 19.797 1 57.03 87 SER B N 1
ATOM 2866 C CA . SER B 1 87 ? -17.625 24.047 19.469 1 57.03 87 SER B CA 1
ATOM 2867 C C . SER B 1 87 ? -18.344 22.875 20.141 1 57.03 87 SER B C 1
ATOM 2869 O O . SER B 1 87 ? -17.703 21.875 20.484 1 57.03 87 SER B O 1
ATOM 2871 N N . THR B 1 88 ? -19.531 23.141 20.703 1 57.31 88 THR B N 1
ATOM 2872 C CA . THR B 1 88 ? -20.453 22.203 21.297 1 57.31 88 THR B CA 1
ATOM 2873 C C . THR B 1 88 ? -20.734 21.031 20.344 1 57.31 88 THR B C 1
ATOM 2875 O O . THR B 1 88 ? -21.719 20.312 20.5 1 57.31 88 THR B O 1
ATOM 2878 N N . ILE B 1 89 ? -19.859 21 19.375 1 58.5 89 ILE B N 1
ATOM 2879 C CA . ILE B 1 89 ? -20.203 19.906 18.484 1 58.5 89 ILE B CA 1
ATOM 2880 C C . ILE B 1 89 ? -19.891 18.562 19.156 1 58.5 89 ILE B C 1
ATOM 2882 O O . ILE B 1 89 ? -18.781 18.344 19.641 1 58.5 89 ILE B O 1
ATOM 2886 N N . ASN B 1 90 ? -20.969 17.828 19.312 1 67.06 90 ASN B N 1
ATOM 2887 C CA . ASN B 1 90 ? -20.922 16.5 19.906 1 67.06 90 ASN B CA 1
ATOM 2888 C C . ASN B 1 90 ? -20.109 15.531 19.047 1 67.06 90 ASN B C 1
ATOM 2890 O O . ASN B 1 90 ? -20.438 15.32 17.875 1 67.06 90 ASN B O 1
ATOM 2894 N N . LEU B 1 91 ? -19.031 15.133 19.438 1 70.19 91 LEU B N 1
ATOM 2895 C CA . LEU B 1 91 ? -18.094 14.211 18.797 1 70.19 91 LEU B CA 1
ATOM 2896 C C . LEU B 1 91 ? -18.844 12.984 18.266 1 70.19 91 LEU B C 1
ATOM 2898 O O . LEU B 1 91 ? -18.594 12.547 17.141 1 70.19 91 LEU B O 1
ATOM 2902 N N . PRO B 1 92 ? -19.781 12.547 19 1 72.69 92 PRO B N 1
ATOM 2903 C CA . PRO B 1 92 ? -20.531 11.406 18.469 1 72.69 92 PRO B CA 1
ATOM 2904 C C . PRO B 1 92 ? -21.266 11.742 17.188 1 72.69 92 PRO B C 1
ATOM 2906 O O . PRO B 1 92 ? -21.391 10.891 16.297 1 72.69 92 PRO B O 1
ATOM 2909 N N . ILE B 1 93 ? -21.656 12.945 17.094 1 77.19 93 ILE B N 1
ATOM 2910 C CA . ILE B 1 93 ? -22.375 13.367 15.898 1 77.19 93 ILE B CA 1
ATOM 2911 C C . ILE B 1 93 ? -21.406 13.523 14.734 1 77.19 93 ILE B C 1
ATOM 2913 O O . ILE B 1 93 ? -21.719 13.148 13.602 1 77.19 93 ILE B O 1
ATOM 2917 N N . LEU B 1 94 ? -20.312 14.008 15.07 1 76.19 94 LEU B N 1
ATOM 2918 C CA . LEU B 1 94 ? -19.281 14.156 14.047 1 76.19 94 LEU B CA 1
ATOM 2919 C C . LEU B 1 94 ? -18.828 12.797 13.523 1 76.19 94 LEU B C 1
ATOM 2921 O O . LEU B 1 94 ? -18.766 12.578 12.312 1 76.19 94 LEU B O 1
ATOM 2925 N N . PHE B 1 95 ? -18.625 11.953 14.422 1 79.56 95 PHE B N 1
ATOM 2926 C CA . PHE B 1 95 ? -18.172 10.617 14.039 1 79.56 95 PHE B CA 1
ATOM 2927 C C . PHE B 1 95 ? -19.25 9.875 13.273 1 79.56 95 PHE B C 1
ATOM 2929 O O . PHE B 1 95 ? -18.969 9.211 12.273 1 79.56 95 PHE B O 1
ATOM 2936 N N . GLY B 1 96 ? -20.438 9.984 13.758 1 83.12 96 GLY B N 1
ATOM 2937 C CA . GLY B 1 96 ? -21.562 9.383 13.055 1 83.12 96 GLY B CA 1
ATOM 2938 C C . GLY B 1 96 ? -21.734 9.906 11.641 1 83.12 96 GLY B C 1
ATOM 2939 O O . GLY B 1 96 ? -21.969 9.141 10.711 1 83.12 96 GLY B O 1
ATOM 2940 N N . SER B 1 97 ? -21.547 11.18 11.492 1 83.12 97 SER B N 1
ATOM 2941 C CA . SER B 1 97 ? -21.672 11.789 10.18 1 83.12 97 SER B CA 1
ATOM 2942 C C . SER B 1 97 ? -20.562 11.344 9.242 1 83.12 97 SER B C 1
ATOM 2944 O O . SER B 1 97 ? -20.797 11.141 8.047 1 83.12 97 SER B O 1
ATOM 2946 N N . LEU B 1 98 ? -19.438 11.172 9.812 1 83.81 98 LEU B N 1
ATOM 2947 C CA . LEU B 1 98 ? -18.297 10.727 9.016 1 83.81 98 LEU B CA 1
ATOM 2948 C C . LEU B 1 98 ? -18.484 9.281 8.562 1 83.81 98 LEU B C 1
ATOM 2950 O O . LEU B 1 98 ? -18.172 8.938 7.418 1 83.81 98 LEU B O 1
ATOM 2954 N N . ILE B 1 99 ? -19 8.523 9.422 1 87.44 99 ILE B N 1
ATOM 2955 C CA . ILE B 1 99 ? -19.219 7.121 9.109 1 87.44 99 ILE B CA 1
ATOM 2956 C C . ILE B 1 99 ? -20.281 6.996 8.016 1 87.44 99 ILE B C 1
ATOM 2958 O O . ILE B 1 99 ? -20.125 6.227 7.07 1 87.44 99 ILE B O 1
ATOM 2962 N N . ILE B 1 100 ? -21.312 7.758 8.109 1 88.81 100 ILE B N 1
ATOM 2963 C CA . ILE B 1 100 ? -22.391 7.719 7.125 1 88.81 100 ILE B CA 1
ATOM 2964 C C . ILE B 1 100 ? -21.875 8.188 5.77 1 88.81 100 ILE B C 1
ATOM 2966 O O . ILE B 1 100 ? -22.188 7.598 4.738 1 88.81 100 ILE B O 1
ATOM 2970 N N . TYR B 1 101 ? -21.125 9.188 5.789 1 84.81 101 TYR B N 1
ATOM 2971 C CA . TYR B 1 101 ? -20.531 9.688 4.555 1 84.81 101 TYR B CA 1
ATOM 2972 C C . TYR B 1 101 ? -19.656 8.633 3.895 1 84.81 101 TYR B C 1
ATOM 2974 O O . TYR B 1 101 ? -19.766 8.391 2.689 1 84.81 101 TYR B O 1
ATOM 2982 N N . ASN B 1 102 ? -18.844 8 4.684 1 88.38 102 ASN B N 1
ATOM 2983 C CA . ASN B 1 102 ? -17.938 7 4.137 1 88.38 102 ASN B CA 1
ATOM 2984 C C . ASN B 1 102 ? -18.688 5.762 3.652 1 88.38 102 ASN B C 1
ATOM 2986 O O . ASN B 1 102 ? -18.266 5.105 2.701 1 88.38 102 ASN B O 1
ATOM 2990 N N . LEU B 1 103 ? -19.766 5.48 4.344 1 91.44 103 LEU B N 1
ATOM 2991 C CA . LEU B 1 103 ? -20.594 4.375 3.891 1 91.44 103 LEU B CA 1
ATOM 2992 C C . LEU B 1 103 ? -21.172 4.66 2.506 1 91.44 103 LEU B C 1
ATOM 2994 O O . LEU B 1 103 ? -21.188 3.783 1.64 1 91.44 103 LEU B O 1
ATOM 2998 N N . PHE B 1 104 ? -21.562 5.879 2.307 1 90.75 104 PHE B N 1
ATOM 2999 C CA . PHE B 1 104 ? -22.094 6.27 1.009 1 90.75 104 PHE B CA 1
ATOM 3000 C C . PHE B 1 104 ? -21.031 6.176 -0.071 1 90.75 104 PHE B C 1
ATOM 3002 O O . PHE B 1 104 ? -21.281 5.656 -1.16 1 90.75 104 PHE B O 1
ATOM 3009 N N . VAL B 1 105 ? -19.938 6.625 0.203 1 87.56 105 VAL B N 1
ATOM 3010 C CA . VAL B 1 105 ? -18.828 6.617 -0.759 1 87.56 105 VAL B CA 1
ATOM 3011 C C . VAL B 1 105 ? -18.422 5.18 -1.061 1 87.56 105 VAL B C 1
ATOM 3013 O O . VAL B 1 105 ? -18.156 4.832 -2.213 1 87.56 105 VAL B O 1
ATOM 3016 N N . THR B 1 106 ? -18.375 4.355 -0.003 1 91.88 106 THR B N 1
ATOM 3017 C CA . THR B 1 106 ? -18 2.957 -0.175 1 91.88 106 THR B CA 1
ATOM 3018 C C . THR B 1 106 ? -19.016 2.229 -1.05 1 91.88 106 THR B C 1
ATOM 3020 O O . THR B 1 106 ? -18.641 1.401 -1.884 1 91.88 106 THR B O 1
ATOM 3023 N N . ILE B 1 107 ? -20.266 2.541 -0.856 1 93.88 107 ILE B N 1
ATOM 3024 C CA . ILE B 1 107 ? -21.312 1.922 -1.658 1 93.88 107 ILE B CA 1
ATOM 3025 C C . ILE B 1 107 ? -21.156 2.32 -3.123 1 93.88 107 ILE B C 1
ATOM 3027 O O . ILE B 1 107 ? -21.25 1.477 -4.016 1 93.88 107 ILE B O 1
ATOM 3031 N N . ILE B 1 108 ? -20.859 3.545 -3.383 1 92.19 108 ILE B N 1
ATOM 3032 C CA . ILE B 1 108 ? -20.641 4.023 -4.742 1 92.19 108 ILE B CA 1
ATOM 3033 C C . ILE B 1 108 ? -19.422 3.314 -5.352 1 92.19 108 ILE B C 1
ATOM 3035 O O . ILE B 1 108 ? -19.469 2.873 -6.5 1 92.19 108 ILE B O 1
ATOM 3039 N N . GLY B 1 109 ? -18.375 3.217 -4.562 1 91.5 109 GLY B N 1
ATOM 3040 C CA . GLY B 1 109 ? -17.188 2.51 -5.031 1 91.5 109 GLY B CA 1
ATOM 3041 C C . GLY B 1 109 ? -17.453 1.044 -5.328 1 91.5 109 GLY B C 1
ATOM 3042 O O . GLY B 1 109 ? -16.938 0.501 -6.309 1 91.5 109 GLY B O 1
ATOM 3043 N N . THR B 1 110 ? -18.234 0.453 -4.457 1 93.94 110 THR B N 1
ATOM 3044 C CA . THR B 1 110 ? -18.594 -0.95 -4.629 1 93.94 110 THR B CA 1
ATOM 3045 C C . THR B 1 110 ? -19.375 -1.153 -5.914 1 93.94 110 THR B C 1
ATOM 3047 O O . THR B 1 110 ? -19.078 -2.059 -6.699 1 93.94 110 THR B O 1
ATOM 3050 N N . LEU B 1 111 ? -20.328 -0.326 -6.133 1 94.62 111 LEU B N 1
ATOM 3051 C CA . LEU B 1 111 ? -21.141 -0.412 -7.34 1 94.62 111 LEU B CA 1
ATOM 3052 C C . LEU B 1 111 ? -20.281 -0.174 -8.586 1 94.62 111 LEU B C 1
ATOM 3054 O O . LEU B 1 111 ? -20.469 -0.838 -9.609 1 94.62 111 LEU B O 1
ATOM 3058 N N . TRP B 1 112 ? -19.406 0.733 -8.461 1 94.12 112 TRP B N 1
ATOM 3059 C CA . TRP B 1 112 ? -18.516 1.049 -9.57 1 94.12 112 TRP B CA 1
ATOM 3060 C C . TRP B 1 112 ? -17.656 -0.156 -9.938 1 94.12 112 TRP B C 1
ATOM 3062 O O . TRP B 1 112 ? -17.578 -0.545 -11.102 1 94.12 112 TRP B O 1
ATOM 3072 N N . ILE B 1 113 ? -17.062 -0.77 -8.977 1 94 113 ILE B N 1
ATOM 3073 C CA . ILE B 1 113 ? -16.156 -1.887 -9.234 1 94 113 ILE B CA 1
ATOM 3074 C C . ILE B 1 113 ? -16.953 -3.094 -9.719 1 94 113 ILE B C 1
ATOM 3076 O O . ILE B 1 113 ? -16.484 -3.857 -10.57 1 94 113 ILE B O 1
ATOM 3080 N N . MET B 1 114 ? -18.125 -3.24 -9.172 1 92.56 114 MET B N 1
ATOM 3081 C CA . MET B 1 114 ? -19 -4.324 -9.641 1 92.56 114 MET B CA 1
ATOM 3082 C C . MET B 1 114 ? -19.375 -4.113 -11.102 1 92.56 114 MET B C 1
ATOM 3084 O O . MET B 1 114 ? -19.391 -5.066 -11.883 1 92.56 114 MET B O 1
ATOM 3088 N N . LEU B 1 115 ? -19.656 -2.916 -11.422 1 93.25 115 LEU B N 1
ATOM 3089 C CA . LEU B 1 115 ? -20.016 -2.596 -12.805 1 93.25 115 LEU B CA 1
ATOM 3090 C C . LEU B 1 115 ? -18.844 -2.875 -13.742 1 93.25 115 LEU B C 1
ATOM 3092 O O . LEU B 1 115 ? -19.031 -3.477 -14.805 1 93.25 115 LEU B O 1
ATOM 3096 N N . VAL B 1 116 ? -17.734 -2.482 -13.391 1 93.06 116 VAL B N 1
ATOM 3097 C CA . VAL B 1 116 ? -16.547 -2.707 -14.211 1 93.06 116 VAL B CA 1
ATOM 3098 C C . VAL B 1 116 ? -16.266 -4.203 -14.297 1 93.06 116 VAL B C 1
ATOM 3100 O O . VAL B 1 116 ? -16.016 -4.738 -15.383 1 93.06 116 VAL B O 1
ATOM 3103 N N . GLY B 1 117 ? -16.25 -4.832 -13.125 1 91.06 117 GLY B N 1
ATOM 3104 C CA . GLY B 1 117 ? -15.984 -6.262 -13.094 1 91.06 117 GLY B CA 1
ATOM 3105 C C . GLY B 1 117 ? -16.953 -7.066 -13.93 1 91.06 117 GLY B C 1
ATOM 3106 O O . GLY B 1 117 ? -16.547 -7.922 -14.719 1 91.06 117 GLY B O 1
ATOM 3107 N N . PHE B 1 118 ? -18.219 -6.758 -13.859 1 88.31 118 PHE B N 1
ATOM 3108 C CA . PHE B 1 118 ? -19.25 -7.504 -14.578 1 88.31 118 PHE B CA 1
ATOM 3109 C C . PHE B 1 118 ? -19.203 -7.176 -16.062 1 88.31 118 PHE B C 1
ATOM 3111 O O . PHE B 1 118 ? -19.516 -8.023 -16.906 1 88.31 118 PHE B O 1
ATOM 3118 N N . SER B 1 119 ? -18.844 -5.988 -16.391 1 90.62 119 SER B N 1
ATOM 3119 C CA . SER B 1 119 ? -18.797 -5.59 -17.797 1 90.62 119 SER B CA 1
ATOM 3120 C C . SER B 1 119 ? -17.578 -6.211 -18.484 1 90.62 119 SER B C 1
ATOM 3122 O O . SER B 1 119 ? -17.703 -6.707 -19.609 1 90.62 119 SER B O 1
ATOM 3124 N N . VAL B 1 120 ? -16.484 -6.246 -17.875 1 88.19 120 VAL B N 1
ATOM 3125 C CA . VAL B 1 120 ? -15.258 -6.73 -18.5 1 88.19 120 VAL B CA 1
ATOM 3126 C C . VAL B 1 120 ? -15.219 -8.258 -18.438 1 88.19 120 VAL B C 1
ATOM 3128 O O . VAL B 1 120 ? -14.781 -8.906 -19.391 1 88.19 120 VAL B O 1
ATOM 3131 N N . TYR B 1 121 ? -15.672 -8.766 -17.328 1 87.5 121 TYR B N 1
ATOM 3132 C CA . TYR B 1 121 ? -15.578 -10.203 -17.125 1 87.5 121 TYR B CA 1
ATOM 3133 C C . TYR B 1 121 ? -16.953 -10.852 -17.125 1 87.5 121 TYR B C 1
ATOM 3135 O O . TYR B 1 121 ? -17.219 -11.766 -16.344 1 87.5 121 TYR B O 1
ATOM 3143 N N . HIS B 1 122 ? -17.781 -10.508 -17.938 1 81.75 122 HIS B N 1
ATOM 3144 C CA . HIS B 1 122 ? -19.156 -10.961 -18.016 1 81.75 122 HIS B CA 1
ATOM 3145 C C . HIS B 1 122 ? -19.234 -12.477 -18.203 1 81.75 122 HIS B C 1
ATOM 3147 O O . HIS B 1 122 ? -20.141 -13.125 -17.672 1 81.75 122 HIS B O 1
ATOM 3153 N N . SER B 1 123 ? -18.422 -13.039 -18.859 1 74.56 123 SER B N 1
ATOM 3154 C CA . SER B 1 123 ? -18.469 -14.461 -19.188 1 74.56 123 SER B CA 1
ATOM 3155 C C . SER B 1 123 ? -18.156 -15.312 -17.969 1 74.56 123 SER B C 1
ATOM 3157 O O . SER B 1 123 ? -18.594 -16.469 -17.891 1 74.56 123 SER B O 1
ATOM 3159 N N . TYR B 1 124 ? -17.531 -14.641 -17.047 1 71.19 124 TYR B N 1
ATOM 3160 C CA . TYR B 1 124 ? -17.062 -15.414 -15.898 1 71.19 124 TYR B CA 1
ATOM 3161 C C . TYR B 1 124 ? -17.922 -15.156 -14.672 1 71.19 124 TYR B C 1
ATOM 3163 O O . TYR B 1 124 ? -17.875 -15.922 -13.703 1 71.19 124 TYR B O 1
ATOM 3171 N N . LEU B 1 125 ? -18.656 -14.125 -14.773 1 70.25 125 LEU B N 1
ATOM 3172 C CA . LEU B 1 125 ? -19.375 -13.688 -13.586 1 70.25 125 LEU B CA 1
ATOM 3173 C C . LEU B 1 125 ? -20.875 -13.906 -13.742 1 70.25 125 LEU B C 1
ATOM 3175 O O . LEU B 1 125 ? -21.609 -12.992 -14.125 1 70.25 125 LEU B O 1
ATOM 3179 N N . HIS B 1 126 ? -21.344 -15.102 -13.844 1 63.34 126 HIS B N 1
ATOM 3180 C CA . HIS B 1 126 ? -22.781 -15.383 -13.891 1 63.34 126 HIS B CA 1
ATOM 3181 C C . HIS B 1 126 ? -23.375 -15.406 -12.484 1 63.34 126 HIS B C 1
ATOM 3183 O O . HIS B 1 126 ? -24.391 -16.062 -12.25 1 63.34 126 HIS B O 1
ATOM 3189 N N . ALA B 1 127 ? -22.812 -14.508 -11.594 1 60.41 127 ALA B N 1
ATOM 3190 C CA . ALA B 1 127 ? -22.797 -14.859 -10.172 1 60.41 127 ALA B CA 1
ATOM 3191 C C . ALA B 1 127 ? -23.828 -14.07 -9.391 1 60.41 127 ALA B C 1
ATOM 3193 O O . ALA B 1 127 ? -24.047 -14.312 -8.203 1 60.41 127 ALA B O 1
ATOM 3194 N N . PHE B 1 128 ? -24.719 -13.297 -10.102 1 74.44 128 PHE B N 1
ATOM 3195 C CA . PHE B 1 128 ? -25.594 -12.492 -9.25 1 74.44 128 PHE B CA 1
ATOM 3196 C C . PHE B 1 128 ? -26.5 -13.383 -8.398 1 74.44 128 PHE B C 1
ATOM 3198 O O . PHE B 1 128 ? -26.766 -13.07 -7.234 1 74.44 128 PHE B O 1
ATOM 3205 N N . LYS B 1 129 ? -26.812 -14.562 -8.953 1 76.88 129 LYS B N 1
ATOM 3206 C CA . LYS B 1 129 ? -27.734 -15.461 -8.258 1 76.88 129 LYS B CA 1
ATOM 3207 C C . LYS B 1 129 ? -27 -16.25 -7.176 1 76.88 129 LYS B C 1
ATOM 3209 O O . LYS B 1 129 ? -27.641 -16.797 -6.27 1 76.88 129 LYS B O 1
ATOM 3214 N N . TRP B 1 130 ? -25.797 -16.172 -7.203 1 79.12 130 TRP B N 1
ATOM 3215 C CA . TRP B 1 130 ? -25.016 -17 -6.281 1 79.12 130 TRP B CA 1
ATOM 3216 C C . TRP B 1 130 ? -24.656 -16.234 -5.02 1 79.12 130 TRP B C 1
ATOM 3218 O O . TRP B 1 130 ? -24.188 -16.812 -4.039 1 79.12 130 TRP B O 1
ATOM 3228 N N . ILE B 1 131 ? -25.031 -14.969 -5.008 1 86.62 131 ILE B N 1
ATOM 3229 C CA . ILE B 1 131 ? -24.578 -14.094 -3.93 1 86.62 131 ILE B CA 1
ATOM 3230 C C . ILE B 1 131 ? -25.719 -13.875 -2.934 1 86.62 131 ILE B C 1
ATOM 3232 O O . ILE B 1 131 ? -26.859 -13.672 -3.328 1 86.62 131 ILE B O 1
ATOM 3236 N N . ASN B 1 132 ? -25.391 -14.078 -1.65 1 91 132 ASN B N 1
ATOM 3237 C CA . ASN B 1 132 ? -26.297 -13.641 -0.596 1 91 132 ASN B CA 1
ATOM 3238 C C . ASN B 1 132 ? -26.188 -12.141 -0.343 1 91 132 ASN B C 1
ATOM 3240 O O . ASN B 1 132 ? -25.328 -11.703 0.432 1 91 132 ASN B O 1
ATOM 3244 N N . TRP B 1 133 ? -27.094 -11.328 -0.833 1 93.62 133 TRP B N 1
ATOM 3245 C CA . TRP B 1 133 ? -26.969 -9.875 -0.902 1 93.62 133 TRP B CA 1
ATOM 3246 C C . TRP B 1 133 ? -27.094 -9.25 0.485 1 93.62 133 TRP B C 1
ATOM 3248 O O . TRP B 1 133 ? -26.391 -8.297 0.804 1 93.62 133 TRP B O 1
ATOM 3258 N N . PRO B 1 134 ? -27.984 -9.766 1.324 1 94.38 134 PRO B N 1
ATOM 3259 C CA . PRO B 1 134 ? -28.047 -9.211 2.678 1 94.38 134 PRO B CA 1
ATOM 3260 C C . PRO B 1 134 ? -26.734 -9.383 3.441 1 94.38 134 PRO B C 1
ATOM 3262 O O . PRO B 1 134 ? -26.266 -8.445 4.098 1 94.38 134 PRO B O 1
ATOM 3265 N N . LEU B 1 135 ? -26.188 -10.523 3.344 1 93.56 135 LEU B N 1
ATOM 3266 C CA . LEU B 1 135 ? -24.922 -10.781 4.016 1 93.56 135 LEU B CA 1
ATOM 3267 C C . LEU B 1 135 ? -23.797 -9.977 3.375 1 93.56 135 LEU B C 1
ATOM 3269 O O . LEU B 1 135 ? -22.875 -9.539 4.062 1 93.56 135 LEU B O 1
ATOM 3273 N N . PHE B 1 136 ? -23.891 -9.844 2.082 1 95.19 136 PHE B N 1
ATOM 3274 C CA . PHE B 1 136 ? -22.938 -9.023 1.342 1 95.19 136 PHE B CA 1
ATOM 3275 C C . PHE B 1 136 ? -22.953 -7.582 1.84 1 95.19 136 PHE B C 1
ATOM 3277 O O . PHE B 1 136 ? -21.906 -7.008 2.146 1 95.19 136 PHE B O 1
ATOM 3284 N N . SER B 1 137 ? -24.125 -7.066 1.962 1 96.38 137 SER B N 1
ATOM 3285 C CA . SER B 1 137 ? -24.297 -5.695 2.436 1 96.38 137 SER B CA 1
ATOM 3286 C C . SER B 1 137 ? -23.812 -5.543 3.873 1 96.38 137 SER B C 1
ATOM 3288 O O . SER B 1 137 ? -23.203 -4.527 4.23 1 96.38 137 SER B O 1
ATOM 3290 N N . LEU B 1 138 ? -24.094 -6.523 4.625 1 96.56 138 LEU B N 1
ATOM 3291 C CA . LEU B 1 138 ? -23.656 -6.508 6.02 1 96.56 138 LEU B CA 1
ATOM 3292 C C . LEU B 1 138 ? -22.141 -6.465 6.109 1 96.56 138 LEU B C 1
ATOM 3294 O O . LEU B 1 138 ? -21.578 -5.746 6.941 1 96.56 138 LEU B O 1
ATOM 3298 N N . ALA B 1 139 ? -21.469 -7.23 5.312 1 96.31 139 ALA B N 1
ATOM 3299 C CA . ALA B 1 139 ? -20.016 -7.25 5.297 1 96.31 139 ALA B CA 1
ATOM 3300 C C . ALA B 1 139 ? -19.453 -5.875 4.949 1 96.31 139 ALA B C 1
ATOM 3302 O O . ALA B 1 139 ? -18.5 -5.414 5.574 1 96.31 139 ALA B O 1
ATOM 3303 N N . ILE B 1 140 ? -20.094 -5.23 4.023 1 97 140 ILE B N 1
ATOM 3304 C CA . ILE B 1 140 ? -19.641 -3.916 3.58 1 97 140 ILE B CA 1
ATOM 3305 C C . ILE B 1 140 ? -19.859 -2.896 4.695 1 97 140 ILE B C 1
ATOM 3307 O O . ILE B 1 140 ? -18.984 -2.066 4.961 1 97 140 ILE B O 1
ATOM 3311 N N . ILE B 1 141 ? -20.938 -2.994 5.297 1 97 141 ILE B N 1
ATOM 3312 C CA . ILE B 1 141 ? -21.266 -2.07 6.379 1 97 141 ILE B CA 1
ATOM 3313 C C . ILE B 1 141 ? -20.281 -2.262 7.531 1 97 141 ILE B C 1
ATOM 3315 O O . ILE B 1 141 ? -19.719 -1.291 8.039 1 97 141 ILE B O 1
ATOM 3319 N N . ILE B 1 142 ? -20.078 -3.449 7.91 1 97.25 142 ILE B N 1
ATOM 3320 C CA . ILE B 1 142 ? -19.188 -3.762 9.016 1 97.25 142 ILE B CA 1
ATOM 3321 C C . ILE B 1 142 ? -17.766 -3.305 8.672 1 97.25 142 ILE B C 1
ATOM 3323 O O . ILE B 1 142 ? -17.094 -2.689 9.5 1 97.25 142 ILE B O 1
ATOM 3327 N N . SER B 1 143 ? -17.312 -3.637 7.496 1 97.38 143 SER B N 1
ATOM 3328 C CA . SER B 1 143 ? -15.977 -3.25 7.066 1 97.38 143 SER B CA 1
ATOM 3329 C C . SER B 1 143 ? -15.812 -1.734 7.07 1 97.38 143 SER B C 1
ATOM 3331 O O . SER B 1 143 ? -14.766 -1.222 7.465 1 97.38 143 SER B O 1
ATOM 3333 N N . THR B 1 144 ? -16.828 -1.034 6.648 1 96.56 144 THR B N 1
ATOM 3334 C CA . THR B 1 144 ? -16.766 0.422 6.57 1 96.56 144 THR B CA 1
ATOM 3335 C C . THR B 1 144 ? -16.734 1.034 7.969 1 96.56 144 THR B C 1
ATOM 3337 O O . THR B 1 144 ? -15.922 1.927 8.234 1 96.56 144 THR B O 1
ATOM 3340 N N . ILE B 1 145 ? -17.547 0.566 8.797 1 95.94 145 ILE B N 1
ATOM 3341 C CA . ILE B 1 145 ? -17.562 1.069 10.164 1 95.94 145 ILE B CA 1
ATOM 3342 C C . ILE B 1 145 ? -16.219 0.782 10.836 1 95.94 145 ILE B C 1
ATOM 3344 O O . ILE B 1 145 ? -15.672 1.641 11.531 1 95.94 145 ILE B O 1
ATOM 3348 N N . LEU B 1 146 ? -15.727 -0.381 10.609 1 96.38 146 LEU B N 1
ATOM 3349 C CA . LEU B 1 146 ? -14.438 -0.767 11.172 1 96.38 146 LEU B CA 1
ATOM 3350 C C . LEU B 1 146 ? -13.328 0.131 10.633 1 96.38 146 LEU B C 1
ATOM 3352 O O . LEU B 1 146 ? -12.5 0.631 11.406 1 96.38 146 LEU B O 1
ATOM 3356 N N . ALA B 1 147 ? -13.312 0.307 9.375 1 96.31 147 ALA B N 1
ATOM 3357 C CA . ALA B 1 147 ? -12.297 1.135 8.734 1 96.31 147 ALA B CA 1
ATOM 3358 C C . ALA B 1 147 ? -12.359 2.572 9.242 1 96.31 147 ALA B C 1
ATOM 3360 O O . ALA B 1 147 ? -11.328 3.166 9.57 1 96.31 147 ALA B O 1
ATOM 3361 N N . CYS B 1 148 ? -13.5 3.115 9.328 1 93.81 148 CYS B N 1
ATOM 3362 C CA . CYS B 1 148 ? -13.68 4.484 9.797 1 93.81 148 CYS B CA 1
ATOM 3363 C C . CYS B 1 148 ? -13.273 4.613 11.258 1 93.81 148 CYS B C 1
ATOM 3365 O O . CYS B 1 148 ? -12.641 5.602 11.648 1 93.81 148 CYS B O 1
ATOM 3367 N N . SER B 1 149 ? -13.703 3.646 12.016 1 93.81 149 SER B N 1
ATOM 3368 C CA . SER B 1 149 ? -13.344 3.672 13.43 1 93.81 149 SER B CA 1
ATOM 3369 C C . SER B 1 149 ? -11.828 3.635 13.617 1 93.81 149 SER B C 1
ATOM 3371 O O . SER B 1 149 ? -11.289 4.344 14.469 1 93.81 149 SER B O 1
ATOM 3373 N N . LEU B 1 150 ? -11.18 2.84 12.836 1 94.75 150 LEU B N 1
ATOM 3374 C CA . LEU B 1 150 ? -9.719 2.758 12.906 1 94.75 150 LEU B CA 1
ATOM 3375 C C . LEU B 1 150 ? -9.086 4.062 12.445 1 94.75 150 LEU B C 1
ATOM 3377 O O . LEU B 1 150 ? -8.125 4.543 13.055 1 94.75 150 LEU B O 1
ATOM 3381 N N . GLY B 1 151 ? -9.57 4.555 11.352 1 91.81 151 GLY B N 1
ATOM 3382 C CA . GLY B 1 151 ? -9.078 5.84 10.875 1 91.81 151 GLY B CA 1
ATOM 3383 C C . GLY B 1 151 ? -9.242 6.953 11.891 1 91.81 151 GLY B C 1
ATOM 3384 O O . GLY B 1 151 ? -8.32 7.754 12.094 1 91.81 151 GLY B O 1
ATOM 3385 N N . LEU B 1 152 ? -10.383 6.996 12.492 1 89 152 LEU B N 1
ATOM 3386 C CA . LEU B 1 152 ? -10.641 7.992 13.531 1 89 152 LEU B CA 1
ATOM 3387 C C . LEU B 1 152 ? -9.711 7.801 14.719 1 89 152 LEU B C 1
ATOM 3389 O O . LEU B 1 152 ? -9.18 8.773 15.258 1 89 152 LEU B O 1
ATOM 3393 N N . LEU B 1 153 ? -9.586 6.598 15.086 1 90.69 153 LEU B N 1
ATOM 3394 C CA . LEU B 1 153 ? -8.711 6.285 16.203 1 90.69 153 LEU B CA 1
ATOM 3395 C C . LEU B 1 153 ? -7.289 6.781 15.945 1 90.69 153 LEU B C 1
ATOM 3397 O O . LEU B 1 153 ? -6.695 7.445 16.797 1 90.69 153 LEU B O 1
ATOM 3401 N N . LEU B 1 154 ? -6.75 6.508 14.781 1 89.31 154 LEU B N 1
ATOM 3402 C CA . LEU B 1 154 ? -5.391 6.906 14.438 1 89.31 154 LEU B CA 1
ATOM 3403 C C . LEU B 1 154 ? -5.281 8.422 14.336 1 89.31 154 LEU B C 1
ATOM 3405 O O . LEU B 1 154 ? -4.285 9.016 14.773 1 89.31 154 LEU B O 1
ATOM 3409 N N . GLY B 1 155 ? -6.266 8.992 13.805 1 83.56 155 GLY B N 1
ATOM 3410 C CA . GLY B 1 155 ? -6.262 10.438 13.617 1 83.56 155 GLY B CA 1
ATOM 3411 C C . GLY B 1 155 ? -6.387 11.211 14.914 1 83.56 155 GLY B C 1
ATOM 3412 O O . GLY B 1 155 ? -5.832 12.305 15.055 1 83.56 155 GLY B O 1
ATOM 3413 N N . ILE B 1 156 ? -7.078 10.633 15.867 1 78.62 156 ILE B N 1
ATOM 3414 C CA . ILE B 1 156 ? -7.391 11.375 17.078 1 78.62 156 ILE B CA 1
ATOM 3415 C C . ILE B 1 156 ? -6.387 11.016 18.172 1 78.62 156 ILE B C 1
ATOM 3417 O O . ILE B 1 156 ? -5.961 11.883 18.938 1 78.62 156 ILE B O 1
ATOM 3421 N N . VAL B 1 157 ? -6.047 9.797 18.266 1 79.75 157 VAL B N 1
ATOM 3422 C CA . VAL B 1 157 ? -5.266 9.32 19.391 1 79.75 157 VAL B CA 1
ATOM 3423 C C . VAL B 1 157 ? -3.779 9.57 19.141 1 79.75 157 VAL B C 1
ATOM 3425 O O . VAL B 1 157 ? -3.031 9.914 20.047 1 79.75 157 VAL B O 1
ATOM 3428 N N . ILE B 1 158 ? -3.352 9.383 17.922 1 80.31 158 ILE B N 1
ATOM 3429 C CA . ILE B 1 158 ? -1.939 9.586 17.609 1 80.31 158 ILE B CA 1
ATOM 3430 C C . ILE B 1 158 ? -1.675 11.062 17.344 1 80.31 158 ILE B C 1
ATOM 3432 O O . ILE B 1 158 ? -2.242 11.633 16.406 1 80.31 158 ILE B O 1
ATOM 3436 N N . ASN B 1 159 ? -0.881 11.648 18.094 1 76 159 ASN B N 1
ATOM 3437 C CA . ASN B 1 159 ? -0.636 13.086 18.031 1 76 159 ASN B CA 1
ATOM 3438 C C . ASN B 1 159 ? 0.295 13.445 16.891 1 76 159 ASN B C 1
ATOM 3440 O O . ASN B 1 159 ? 0.268 14.578 16.391 1 76 159 ASN B O 1
ATOM 3444 N N . ASN B 1 160 ? 0.99 12.484 16.438 1 77.06 160 ASN B N 1
ATOM 3445 C CA . ASN B 1 160 ? 1.934 12.75 15.359 1 77.06 160 ASN B CA 1
ATOM 3446 C C . ASN B 1 160 ? 1.348 12.383 14 1 77.06 160 ASN B C 1
ATOM 3448 O O . ASN B 1 160 ? 1.003 11.219 13.766 1 77.06 160 ASN B O 1
ATOM 3452 N N . PHE B 1 161 ? 1.235 13.398 13.203 1 77 161 PHE B N 1
ATOM 3453 C CA . PHE B 1 161 ? 0.632 13.258 11.883 1 77 161 PHE B CA 1
ATOM 3454 C C . PHE B 1 161 ? 1.342 12.172 11.078 1 77 161 PHE B C 1
ATOM 3456 O O . PHE B 1 161 ? 0.695 11.281 10.523 1 77 161 PHE B O 1
ATOM 3463 N N . LYS B 1 162 ? 2.582 12.258 11.039 1 77.69 162 LYS B N 1
ATOM 3464 C CA . LYS B 1 162 ? 3.381 11.305 10.289 1 77.69 162 LYS B CA 1
ATOM 3465 C C . LYS B 1 162 ? 3.125 9.875 10.766 1 77.69 162 LYS B C 1
ATOM 3467 O O . LYS B 1 162 ? 2.906 8.969 9.953 1 77.69 162 LYS B O 1
ATOM 3472 N N . TRP B 1 163 ? 2.98 9.68 11.992 1 79.81 163 TRP B N 1
ATOM 3473 C CA . TRP B 1 163 ? 2.76 8.367 12.578 1 79.81 163 TRP B CA 1
ATOM 3474 C C . TRP B 1 163 ? 1.371 7.84 12.234 1 79.81 163 TRP B C 1
ATOM 3476 O O . TRP B 1 163 ? 1.21 6.66 11.906 1 79.81 163 TRP B O 1
ATOM 3486 N N . SER B 1 164 ? 0.508 8.727 12.344 1 84.19 164 SER B N 1
ATOM 3487 C CA . SER B 1 164 ? -0.865 8.32 12.062 1 84.19 164 SER B CA 1
ATOM 3488 C C . SER B 1 164 ? -1.007 7.793 10.641 1 84.19 164 SER B C 1
ATOM 3490 O O . SER B 1 164 ? -1.617 6.746 10.414 1 84.19 164 SER B O 1
ATOM 3492 N N . ILE B 1 165 ? -0.34 8.43 9.734 1 84.38 165 ILE B N 1
ATOM 3493 C CA . ILE B 1 165 ? -0.469 8.078 8.32 1 84.38 165 ILE B CA 1
ATOM 3494 C C . ILE B 1 165 ? 0.291 6.781 8.039 1 84.38 165 ILE B C 1
ATOM 3496 O O . ILE B 1 165 ? -0.223 5.891 7.359 1 84.38 165 ILE B O 1
ATOM 3500 N N . ILE B 1 166 ? 1.443 6.656 8.578 1 83.25 166 ILE B N 1
ATOM 3501 C CA . ILE B 1 166 ? 2.291 5.496 8.32 1 83.25 166 ILE B CA 1
ATOM 3502 C C . ILE B 1 166 ? 1.643 4.242 8.906 1 83.25 166 ILE B C 1
ATOM 3504 O O . ILE B 1 166 ? 1.642 3.186 8.273 1 83.25 166 ILE B O 1
ATOM 3508 N N . ILE B 1 167 ? 1.087 4.359 10.102 1 87.5 167 ILE B N 1
ATOM 3509 C CA . ILE B 1 167 ? 0.427 3.215 10.719 1 87.5 167 ILE B CA 1
ATOM 3510 C C . ILE B 1 167 ? -0.777 2.795 9.875 1 87.5 167 ILE B C 1
ATOM 3512 O O . ILE B 1 167 ? -1.01 1.603 9.664 1 87.5 167 ILE B O 1
ATOM 3516 N N . ALA B 1 168 ? -1.526 3.791 9.445 1 89.75 168 ALA B N 1
ATOM 3517 C CA . ALA B 1 168 ? -2.664 3.498 8.57 1 89.75 168 ALA B CA 1
ATOM 3518 C C . ALA B 1 168 ? -2.213 2.773 7.309 1 89.75 168 ALA B C 1
ATOM 3520 O O . ALA B 1 168 ? -2.85 1.81 6.879 1 89.75 168 ALA B O 1
ATOM 3521 N N . LEU B 1 169 ? -1.136 3.184 6.805 1 87 169 LEU B N 1
ATOM 3522 C CA . LEU B 1 169 ? -0.604 2.605 5.574 1 87 169 LEU B CA 1
ATOM 3523 C C . LEU B 1 169 ? -0.145 1.17 5.805 1 87 169 LEU B C 1
ATOM 3525 O O . LEU B 1 169 ? -0.403 0.292 4.977 1 87 169 LEU B O 1
ATOM 3529 N N . VAL B 1 170 ? 0.511 0.978 6.883 1 87.31 170 VAL B N 1
ATOM 3530 C CA . VAL B 1 170 ? 1.023 -0.352 7.199 1 87.31 170 VAL B CA 1
ATOM 3531 C C . VAL B 1 170 ? -0.14 -1.322 7.391 1 87.31 170 VAL B C 1
ATOM 3533 O O . VAL B 1 170 ? -0.124 -2.434 6.855 1 87.31 170 VAL B O 1
ATOM 3536 N N . ILE B 1 171 ? -1.153 -0.892 8.102 1 90.88 171 ILE B N 1
ATOM 3537 C CA . ILE B 1 171 ? -2.328 -1.729 8.32 1 90.88 171 ILE B CA 1
ATOM 3538 C C . ILE B 1 171 ? -2.986 -2.053 6.98 1 90.88 171 ILE B C 1
ATOM 3540 O O . ILE B 1 171 ? -3.354 -3.203 6.723 1 90.88 171 ILE B O 1
ATOM 3544 N N . PHE B 1 172 ? -3.043 -1.087 6.152 1 91.38 172 PHE B N 1
ATOM 3545 C CA . PHE B 1 172 ? -3.674 -1.271 4.852 1 91.38 172 PHE B CA 1
ATOM 3546 C C . PHE B 1 172 ? -2.854 -2.217 3.98 1 91.38 172 PHE B C 1
ATOM 3548 O O . PHE B 1 172 ? -3.395 -3.16 3.4 1 91.38 172 PHE B O 1
ATOM 3555 N N . LEU B 1 173 ? -1.577 -2.014 3.916 1 88.06 173 LEU B N 1
ATOM 3556 C CA . LEU B 1 173 ? -0.696 -2.818 3.076 1 88.06 173 LEU B CA 1
ATOM 3557 C C . LEU B 1 173 ? -0.723 -4.281 3.506 1 88.06 173 LEU B C 1
ATOM 3559 O O . LEU B 1 173 ? -0.813 -5.18 2.664 1 88.06 173 LEU B O 1
ATOM 3563 N N . LEU B 1 174 ? -0.644 -4.477 4.742 1 89.69 174 LEU B N 1
ATOM 3564 C CA . LEU B 1 174 ? -0.667 -5.848 5.238 1 89.69 174 LEU B CA 1
ATOM 3565 C C . LEU B 1 174 ? -2.016 -6.504 4.961 1 89.69 174 LEU B C 1
ATOM 3567 O O . LEU B 1 174 ? -2.08 -7.691 4.637 1 89.69 174 LEU B O 1
ATOM 3571 N N . SER B 1 175 ? -3.045 -5.723 5.043 1 91.94 175 SER B N 1
ATOM 3572 C CA . SER B 1 175 ? -4.383 -6.262 4.828 1 91.94 175 SER B CA 1
ATOM 3573 C C . SER B 1 175 ? -4.594 -6.648 3.367 1 91.94 175 SER B C 1
ATOM 3575 O O . SER B 1 175 ? -5.312 -7.605 3.072 1 91.94 175 SER B O 1
ATOM 3577 N N . ILE B 1 176 ? -3.975 -5.938 2.441 1 87.25 176 ILE B N 1
ATOM 3578 C CA . ILE B 1 176 ? -4.102 -6.219 1.015 1 87.25 176 ILE B CA 1
ATOM 3579 C C . ILE B 1 176 ? -3.629 -7.641 0.724 1 87.25 176 ILE B C 1
ATOM 3581 O O . ILE B 1 176 ? -4.254 -8.359 -0.059 1 87.25 176 ILE B O 1
ATOM 3585 N N . PHE B 1 177 ? -2.635 -8.062 1.49 1 84.62 177 PHE B N 1
ATOM 3586 C CA . PHE B 1 177 ? -2.004 -9.344 1.191 1 84.62 177 PHE B CA 1
ATOM 3587 C C . PHE B 1 177 ? -2.512 -10.43 2.131 1 84.62 177 PHE B C 1
ATOM 3589 O O . PHE B 1 177 ? -2.705 -11.578 1.717 1 84.62 177 PHE B O 1
ATOM 3596 N N . LEU B 1 178 ? -2.781 -10.023 3.295 1 89 178 LEU B N 1
ATOM 3597 C CA . LEU B 1 178 ? -2.955 -11.07 4.301 1 89 178 LEU B CA 1
ATOM 3598 C C . LEU B 1 178 ? -4.418 -11.172 4.727 1 89 178 LEU B C 1
ATOM 3600 O O . LEU B 1 178 ? -4.785 -12.078 5.477 1 89 178 LEU B O 1
ATOM 3604 N N . SER B 1 179 ? -5.23 -10.266 4.34 1 90.19 179 SER B N 1
ATOM 3605 C CA . SER B 1 179 ? -6.652 -10.344 4.652 1 90.19 179 SER B CA 1
ATOM 3606 C C . SER B 1 179 ? -7.461 -10.812 3.445 1 90.19 179 SER B C 1
ATOM 3608 O O . SER B 1 179 ? -8.688 -10.922 3.518 1 90.19 179 SER B O 1
ATOM 3610 N N . GLY B 1 180 ? -6.738 -11.039 2.328 1 85.5 180 GLY B N 1
ATOM 3611 C CA . GLY B 1 180 ? -7.41 -11.531 1.139 1 85.5 180 GLY B CA 1
ATOM 3612 C C . GLY B 1 180 ? -8.078 -10.438 0.329 1 85.5 180 GLY B C 1
ATOM 3613 O O . GLY B 1 180 ? -9.086 -10.68 -0.343 1 85.5 180 GLY B O 1
ATOM 3614 N N . LEU B 1 181 ? -7.566 -9.211 0.38 1 87.56 181 LEU B N 1
ATOM 3615 C CA . LEU B 1 181 ? -8.18 -8.125 -0.367 1 87.56 181 LEU B CA 1
ATOM 3616 C C . LEU B 1 181 ? -7.793 -8.188 -1.842 1 87.56 181 LEU B C 1
ATOM 3618 O O . LEU B 1 181 ? -8.664 -8.266 -2.711 1 87.56 181 LEU B O 1
ATOM 3622 N N . TYR B 1 182 ? -6.492 -8.258 -2.098 1 83.19 182 TYR B N 1
ATOM 3623 C CA . TYR B 1 182 ? -6.074 -8.273 -3.496 1 83.19 182 TYR B CA 1
ATOM 3624 C C . TYR B 1 182 ? -5.453 -9.617 -3.869 1 83.19 182 TYR B C 1
ATOM 3626 O O . TYR B 1 182 ? -5.34 -9.945 -5.051 1 83.19 182 TYR B O 1
ATOM 3634 N N . LEU B 1 183 ? -5.094 -10.367 -2.926 1 76.75 183 LEU B N 1
ATOM 3635 C CA . LEU B 1 183 ? -4.484 -11.672 -3.186 1 76.75 183 LEU B CA 1
ATOM 3636 C C . LEU B 1 183 ? -5.27 -12.781 -2.492 1 76.75 183 LEU B C 1
ATOM 3638 O O . LEU B 1 183 ? -5.758 -12.602 -1.377 1 76.75 183 LEU B O 1
ATOM 3642 N N . PRO B 1 184 ? -5.305 -13.836 -3.17 1 72.44 184 PRO B N 1
ATOM 3643 C CA . PRO B 1 184 ? -5.996 -14.969 -2.541 1 72.44 184 PRO B CA 1
ATOM 3644 C C . PRO B 1 184 ? -5.273 -15.484 -1.299 1 72.44 184 PRO B C 1
ATOM 3646 O O . PRO B 1 184 ? -4.043 -15.43 -1.23 1 72.44 184 PRO B O 1
ATOM 3649 N N . LEU B 1 185 ? -6.023 -15.984 -0.401 1 76.5 185 LEU B N 1
ATOM 3650 C CA . LEU B 1 185 ? -5.484 -16.406 0.887 1 76.5 185 LEU B CA 1
ATOM 3651 C C . LEU B 1 185 ? -4.855 -17.797 0.783 1 76.5 185 LEU B C 1
ATOM 3653 O O . LEU B 1 185 ? -4.438 -18.359 1.791 1 76.5 185 LEU B O 1
ATOM 3657 N N . ILE B 1 186 ? -4.723 -18.25 -0.403 1 73.25 186 ILE B N 1
ATOM 3658 C CA . ILE B 1 186 ? -4.125 -19.562 -0.597 1 73.25 186 ILE B CA 1
ATOM 3659 C C . ILE B 1 186 ? -2.654 -19.531 -0.187 1 73.25 186 ILE B C 1
ATOM 3661 O O . ILE B 1 186 ? -2.096 -20.547 0.228 1 73.25 186 ILE B O 1
ATOM 3665 N N . ILE B 1 187 ? -2.066 -18.391 -0.26 1 70 187 ILE B N 1
ATOM 3666 C CA . ILE B 1 187 ? -0.646 -18.234 0.026 1 70 187 ILE B CA 1
ATOM 3667 C C . ILE B 1 187 ? -0.395 -18.422 1.521 1 70 187 ILE B C 1
ATOM 3669 O O . ILE B 1 187 ? 0.728 -18.719 1.937 1 70 187 ILE B O 1
ATOM 3673 N N . LEU B 1 188 ? -1.471 -18.234 2.309 1 75.69 188 LEU B N 1
ATOM 3674 C CA . LEU B 1 188 ? -1.332 -18.312 3.76 1 75.69 188 LEU B CA 1
ATOM 3675 C C . LEU B 1 188 ? -1.291 -19.766 4.227 1 75.69 188 LEU B C 1
ATOM 3677 O O . LEU B 1 188 ? -0.767 -20.062 5.301 1 75.69 188 LEU B O 1
ATOM 3681 N N . LYS B 1 189 ? -1.832 -20.625 3.533 1 71.69 189 LYS B N 1
ATOM 3682 C CA . LYS B 1 189 ? -2.053 -21.984 3.986 1 71.69 189 LYS B CA 1
ATOM 3683 C C . LYS B 1 189 ? -0.731 -22.688 4.301 1 71.69 189 LYS B C 1
ATOM 3685 O O . LYS B 1 189 ? -0.666 -23.531 5.199 1 71.69 189 LYS B O 1
ATOM 3690 N N . ASN B 1 190 ? 0.269 -22.281 3.68 1 71.38 190 ASN B N 1
ATOM 3691 C CA . ASN B 1 190 ? 1.51 -23.016 3.861 1 71.38 190 ASN B CA 1
ATOM 3692 C C . ASN B 1 190 ? 2.471 -22.297 4.797 1 71.38 190 ASN B C 1
ATOM 3694 O O . ASN B 1 190 ? 3.613 -22.719 4.973 1 71.38 190 ASN B O 1
ATOM 3698 N N . ASN B 1 191 ? 1.981 -21.25 5.422 1 81.19 191 ASN B N 1
ATOM 3699 C CA . ASN B 1 191 ? 2.877 -20.469 6.277 1 81.19 191 ASN B CA 1
ATOM 3700 C C . ASN B 1 191 ? 2.186 -20.031 7.562 1 81.19 191 ASN B C 1
ATOM 3702 O O . ASN B 1 191 ? 1.379 -19.094 7.551 1 81.19 191 ASN B O 1
ATOM 3706 N N . LEU B 1 192 ? 2.545 -20.641 8.688 1 83.81 192 LEU B N 1
ATOM 3707 C CA . LEU B 1 192 ? 1.933 -20.391 9.992 1 83.81 192 LEU B CA 1
ATOM 3708 C C . LEU B 1 192 ? 2.156 -18.953 10.43 1 83.81 192 LEU B C 1
ATOM 3710 O O . LEU B 1 192 ? 1.26 -18.328 11 1 83.81 192 LEU B O 1
ATOM 3714 N N . PHE B 1 193 ? 3.299 -18.422 10.195 1 86.69 193 PHE B N 1
ATOM 3715 C CA . PHE B 1 193 ? 3.629 -17.062 10.586 1 86.69 193 PHE B CA 1
ATOM 3716 C C . PHE B 1 193 ? 2.697 -16.062 9.906 1 86.69 193 PHE B C 1
ATOM 3718 O O . PHE B 1 193 ? 2.158 -15.164 10.562 1 86.69 193 PHE B O 1
ATOM 3725 N N . LEU B 1 194 ? 2.475 -16.25 8.625 1 87.69 194 LEU B N 1
ATOM 3726 C CA . LEU B 1 194 ? 1.609 -15.352 7.879 1 87.69 194 LEU B CA 1
ATOM 3727 C C . LEU B 1 194 ? 0.155 -15.516 8.312 1 87.69 194 LEU B C 1
ATOM 3729 O O . LEU B 1 194 ? -0.595 -14.531 8.352 1 87.69 194 LEU B O 1
ATOM 3733 N N . THR B 1 195 ? -0.174 -16.703 8.688 1 88.62 195 THR B N 1
ATOM 3734 C CA . THR B 1 195 ? -1.537 -16.969 9.133 1 88.62 195 THR B CA 1
ATOM 3735 C C . THR B 1 195 ? -1.815 -16.25 10.453 1 88.62 195 THR B C 1
ATOM 3737 O O . THR B 1 195 ? -2.893 -15.688 10.648 1 88.62 195 THR B O 1
ATOM 3740 N N . ILE B 1 196 ? -0.899 -16.234 11.297 1 90.38 196 ILE B N 1
ATOM 3741 C CA . ILE B 1 196 ? -1.039 -15.57 12.594 1 90.38 196 ILE B CA 1
ATOM 3742 C C . ILE B 1 196 ? -1.202 -14.062 12.391 1 90.38 196 ILE B C 1
ATOM 3744 O O . ILE B 1 196 ? -2.057 -13.438 13.016 1 90.38 196 ILE B O 1
ATOM 3748 N N . ILE B 1 197 ? -0.441 -13.531 11.516 1 90.44 197 ILE B N 1
ATOM 3749 C CA . ILE B 1 197 ? -0.532 -12.102 11.242 1 90.44 197 ILE B CA 1
ATOM 3750 C C . ILE B 1 197 ? -1.893 -11.781 10.625 1 90.44 197 ILE B C 1
ATOM 3752 O O . ILE B 1 197 ? -2.484 -10.734 10.922 1 90.44 197 ILE B O 1
ATOM 3756 N N . SER B 1 198 ? -2.344 -12.641 9.781 1 90.69 198 SER B N 1
ATOM 3757 C CA . SER B 1 198 ? -3.648 -12.445 9.156 1 90.69 198 SER B CA 1
ATOM 3758 C C . SER B 1 198 ? -4.754 -12.344 10.203 1 90.69 198 SER B C 1
ATOM 3760 O O . SER B 1 198 ? -5.641 -11.492 10.102 1 90.69 198 SER B O 1
ATOM 3762 N N . TYR B 1 199 ? -4.617 -13.164 11.281 1 90.56 199 TYR B N 1
ATOM 3763 C CA . TYR B 1 199 ? -5.617 -13.164 12.344 1 90.56 199 TYR B CA 1
ATOM 3764 C C . TYR B 1 199 ? -5.559 -11.867 13.148 1 90.56 199 TYR B C 1
ATOM 3766 O O . TYR B 1 199 ? -6.547 -11.469 13.766 1 90.56 199 TYR B O 1
ATOM 3774 N N . CYS B 1 200 ? -4.484 -11.227 13.047 1 92.06 200 CYS B N 1
ATOM 3775 C CA . CYS B 1 200 ? -4.312 -10 13.812 1 92.06 200 CYS B CA 1
ATOM 3776 C C . CYS B 1 200 ? -4.82 -8.789 13.039 1 92.06 200 CYS B C 1
ATOM 3778 O O . CYS B 1 200 ? -4.988 -7.711 13.602 1 92.06 200 CYS B O 1
ATOM 3780 N N . LEU B 1 201 ? -5.082 -8.984 11.812 1 93.69 201 LEU B N 1
ATOM 3781 C CA . LEU B 1 201 ? -5.531 -7.879 10.977 1 93.69 201 LEU B CA 1
ATOM 3782 C C . LEU B 1 201 ? -7.047 -7.723 11.055 1 93.69 201 LEU B C 1
ATOM 3784 O O . LEU B 1 201 ? -7.789 -8.695 10.883 1 93.69 201 LEU B O 1
ATOM 3788 N N . PRO B 1 202 ? -7.492 -6.57 11.266 1 95 202 PRO B N 1
ATOM 3789 C CA . PRO B 1 202 ? -8.922 -6.352 11.508 1 95 202 PRO B CA 1
ATOM 3790 C C . PRO B 1 202 ? -9.781 -6.641 10.281 1 95 202 PRO B C 1
ATOM 3792 O O . PRO B 1 202 ? -10.93 -7.051 10.414 1 95 202 PRO B O 1
ATOM 3795 N N . PHE B 1 203 ? -9.32 -6.531 9.117 1 96.12 203 PHE B N 1
ATOM 3796 C CA . PHE B 1 203 ? -10.148 -6.621 7.926 1 96.12 203 PHE B CA 1
ATOM 3797 C C . PHE B 1 203 ? -10.281 -8.07 7.465 1 96.12 203 PHE B C 1
ATOM 3799 O O . PHE B 1 203 ? -11.023 -8.359 6.523 1 96.12 203 PHE B O 1
ATOM 3806 N N . THR B 1 204 ? -9.562 -8.938 8.18 1 93.88 204 THR B N 1
ATOM 3807 C CA . THR B 1 204 ? -9.688 -10.367 7.898 1 93.88 204 THR B CA 1
ATOM 3808 C C . THR B 1 204 ? -11.102 -10.852 8.219 1 93.88 204 THR B C 1
ATOM 3810 O O . THR B 1 204 ? -11.641 -11.711 7.52 1 93.88 204 THR B O 1
ATOM 3813 N N . TYR B 1 205 ? -11.695 -10.297 9.094 1 94.38 205 TYR B N 1
ATOM 3814 C CA . TYR B 1 205 ? -12.977 -10.773 9.594 1 94.38 205 TYR B CA 1
ATOM 3815 C C . TYR B 1 205 ? -14.125 -10.305 8.711 1 94.38 205 TYR B C 1
ATOM 3817 O O . TYR B 1 205 ? -14.945 -11.109 8.266 1 94.38 205 TYR B O 1
ATOM 3825 N N . PRO B 1 206 ? -14.18 -9.031 8.367 1 95.5 206 PRO B N 1
ATOM 3826 C CA . PRO B 1 206 ? -15.203 -8.68 7.383 1 95.5 206 PRO B CA 1
ATOM 3827 C C . PRO B 1 206 ? -15 -9.383 6.043 1 95.5 206 PRO B C 1
ATOM 3829 O O . PRO B 1 206 ? -15.969 -9.688 5.344 1 95.5 206 PRO B O 1
ATOM 3832 N N . MET B 1 207 ? -13.789 -9.633 5.711 1 93.56 207 MET B N 1
ATOM 3833 C CA . MET B 1 207 ? -13.523 -10.375 4.48 1 93.56 207 MET B CA 1
ATOM 3834 C C . MET B 1 207 ? -14.117 -11.781 4.551 1 93.56 207 MET B C 1
ATOM 3836 O O . MET B 1 207 ? -14.648 -12.281 3.561 1 93.56 207 MET B O 1
ATOM 3840 N N . GLY B 1 208 ? -13.977 -12.398 5.699 1 90.5 208 GLY B N 1
ATOM 3841 C CA . GLY B 1 208 ? -14.602 -13.695 5.891 1 90.5 208 GLY B CA 1
ATOM 3842 C C . GLY B 1 208 ? -16.109 -13.68 5.676 1 90.5 208 GLY B C 1
ATOM 3843 O O . GLY B 1 208 ? -16.656 -14.578 5.047 1 90.5 208 GLY B O 1
ATOM 3844 N N . ILE B 1 209 ? -16.75 -12.68 6.148 1 92.69 209 ILE B N 1
ATOM 3845 C CA . ILE B 1 209 ? -18.188 -12.531 5.98 1 92.69 209 ILE B CA 1
ATOM 3846 C C . ILE B 1 209 ? -18.531 -12.336 4.504 1 92.69 209 ILE B C 1
ATOM 3848 O O . ILE B 1 209 ? -19.453 -12.953 3.982 1 92.69 209 ILE B O 1
ATOM 3852 N N . LEU B 1 210 ? -17.75 -11.547 3.881 1 92.62 210 LEU B N 1
ATOM 3853 C CA . LEU B 1 210 ? -18 -11.258 2.473 1 92.62 210 LEU B CA 1
ATOM 3854 C C . LEU B 1 210 ? -17.812 -12.508 1.621 1 92.62 210 LEU B C 1
ATOM 3856 O O . LEU B 1 210 ? -18.594 -12.75 0.691 1 92.62 210 LEU B O 1
ATOM 3860 N N . LEU B 1 211 ? -16.844 -13.281 1.946 1 88.75 211 LEU B N 1
ATOM 3861 C CA . LEU B 1 211 ? -16.594 -14.484 1.168 1 88.75 211 LEU B CA 1
ATOM 3862 C C . LEU B 1 211 ? -17.703 -15.5 1.345 1 88.75 211 LEU B C 1
ATOM 3864 O O . LEU B 1 211 ? -18.094 -16.172 0.388 1 88.75 211 LEU B O 1
ATOM 3868 N N . VAL B 1 212 ? -18.203 -15.609 2.537 1 85.38 212 VAL B N 1
ATOM 3869 C CA . VAL B 1 212 ? -19.328 -16.5 2.777 1 85.38 212 VAL B CA 1
ATOM 3870 C C . VAL B 1 212 ? -20.547 -16.047 1.973 1 85.38 212 VAL B C 1
ATOM 3872 O O . VAL B 1 212 ? -21.281 -16.859 1.419 1 85.38 212 VAL B O 1
ATOM 3875 N N . SER B 1 213 ? -20.703 -14.758 1.887 1 88.69 213 SER B N 1
ATOM 3876 C CA . SER B 1 213 ? -21.828 -14.211 1.129 1 88.69 213 SER B CA 1
ATOM 3877 C C . SER B 1 213 ? -21.641 -14.422 -0.37 1 88.69 213 SER B C 1
ATOM 3879 O O . SER B 1 213 ? -22.609 -14.656 -1.096 1 88.69 213 SER B O 1
ATOM 3881 N N . TRP B 1 214 ? -20.438 -14.305 -0.818 1 86.81 214 TRP B N 1
ATOM 3882 C CA . TRP B 1 214 ? -20.109 -14.367 -2.236 1 86.81 214 TRP B CA 1
ATOM 3883 C C . TRP B 1 214 ? -20.188 -15.805 -2.75 1 86.81 214 TRP B C 1
ATOM 3885 O O . TRP B 1 214 ? -20.641 -16.047 -3.873 1 86.81 214 TRP B O 1
ATOM 3895 N N . TYR B 1 215 ? -19.797 -16.75 -1.894 1 81.25 215 TYR B N 1
ATOM 3896 C CA . TYR B 1 215 ? -19.797 -18.156 -2.275 1 81.25 215 TYR B CA 1
ATOM 3897 C C . TYR B 1 215 ? -20.969 -18.906 -1.638 1 81.25 215 TYR B C 1
ATOM 3899 O O . TYR B 1 215 ? -20.844 -20.062 -1.237 1 81.25 215 TYR B O 1
ATOM 3907 N N . TYR B 1 216 ? -22.031 -18.297 -1.504 1 76.69 216 TYR B N 1
ATOM 3908 C CA . TYR B 1 216 ? -23.203 -18.844 -0.843 1 76.69 216 TYR B CA 1
ATOM 3909 C C . TYR B 1 216 ? -23.766 -20.031 -1.623 1 76.69 216 TYR B C 1
ATOM 3911 O O . TYR B 1 216 ? -24.062 -21.078 -1.046 1 76.69 216 TYR B O 1
ATOM 3919 N N . SER B 1 217 ? -23.922 -20 -2.934 1 75.56 217 SER B N 1
ATOM 3920 C CA . SER B 1 217 ? -24.438 -21.094 -3.758 1 75.56 217 SER B CA 1
ATOM 3921 C C . SER B 1 217 ? -23.719 -21.156 -5.102 1 75.56 217 SER B C 1
ATOM 3923 O O . SER B 1 217 ? -24.312 -20.891 -6.145 1 75.56 217 SER B O 1
ATOM 3925 N N . PRO B 1 218 ? -22.344 -21.484 -4.934 1 68.44 218 PRO B N 1
ATOM 3926 C CA . PRO B 1 218 ? -21.625 -21.531 -6.211 1 68.44 218 PRO B CA 1
ATOM 3927 C C . PRO B 1 218 ? -21.969 -22.766 -7.043 1 68.44 218 PRO B C 1
ATOM 3929 O O . PRO B 1 218 ? -22.312 -23.797 -6.484 1 68.44 218 PRO B O 1
ATOM 3932 N N . PRO B 1 219 ? -22.125 -22.484 -8.375 1 61.56 219 PRO B N 1
ATOM 3933 C CA . PRO B 1 219 ? -22.375 -23.688 -9.172 1 61.56 219 PRO B CA 1
ATOM 3934 C C . PRO B 1 219 ? -21.234 -24.688 -9.094 1 61.56 219 PRO B C 1
ATOM 3936 O O . PRO B 1 219 ? -20.094 -24.297 -8.844 1 61.56 219 PRO B O 1
ATOM 3939 N N . VAL B 1 220 ? -21.531 -26 -8.906 1 57.62 220 VAL B N 1
ATOM 3940 C CA . VAL B 1 220 ? -20.547 -27.094 -8.836 1 57.62 220 VAL B CA 1
ATOM 3941 C C . VAL B 1 220 ? -19.531 -26.953 -9.969 1 57.62 220 VAL B C 1
ATOM 3943 O O . VAL B 1 220 ? -18.328 -27.109 -9.75 1 57.62 220 VAL B O 1
ATOM 3946 N N . ILE B 1 221 ? -19.953 -26.828 -11.203 1 53.09 221 ILE B N 1
ATOM 3947 C CA . ILE B 1 221 ? -19.062 -26.797 -12.359 1 53.09 221 ILE B CA 1
ATOM 3948 C C . ILE B 1 221 ? -19.047 -25.391 -12.969 1 53.09 221 ILE B C 1
ATOM 3950 O O . ILE B 1 221 ? -20.078 -24.922 -13.461 1 53.09 221 ILE B O 1
ATOM 3954 N N . PRO B 1 222 ? -18.094 -24.672 -12.453 1 53.97 222 PRO B N 1
ATOM 3955 C CA . PRO B 1 222 ? -18.094 -23.391 -13.164 1 53.97 222 PRO B CA 1
ATOM 3956 C C . PRO B 1 222 ? -17.906 -23.547 -14.672 1 53.97 222 PRO B C 1
ATOM 3958 O O . PRO B 1 222 ? -17.5 -24.625 -15.133 1 53.97 222 PRO B O 1
ATOM 3961 N N . VAL B 1 223 ? -18.406 -22.609 -15.32 1 49.12 223 VAL B N 1
ATOM 3962 C CA . VAL B 1 223 ? -18.438 -22.625 -16.781 1 49.12 223 VAL B CA 1
ATOM 3963 C C . VAL B 1 223 ? -17.094 -23.094 -17.328 1 49.12 223 VAL B C 1
ATOM 3965 O O . VAL B 1 223 ? -17.031 -23.734 -18.391 1 49.12 223 VAL B O 1
ATOM 3968 N N . THR B 1 224 ? -16.078 -22.75 -16.672 1 50.97 224 THR B N 1
ATOM 3969 C CA . THR B 1 224 ? -14.836 -23.062 -17.375 1 50.97 224 THR B CA 1
ATOM 3970 C C . THR B 1 224 ? -14.391 -24.484 -17.078 1 50.97 224 THR B C 1
ATOM 3972 O O . THR B 1 224 ? -13.328 -24.922 -17.531 1 50.97 224 THR B O 1
ATOM 3975 N N . GLY B 1 225 ? -15.281 -25.344 -16.5 1 50.69 225 GLY B N 1
ATOM 3976 C CA . GLY B 1 225 ? -15 -26.75 -16.328 1 50.69 225 GLY B CA 1
ATOM 3977 C C . GLY B 1 225 ? -14.242 -27.062 -15.055 1 50.69 225 GLY B C 1
ATOM 3978 O O . GLY B 1 225 ? -14 -28.234 -14.734 1 50.69 225 GLY B O 1
ATOM 3979 N N . GLN B 1 226 ? -13.531 -26.172 -14.562 1 51.94 226 GLN B N 1
ATOM 3980 C CA . GLN B 1 226 ? -12.82 -26.484 -13.328 1 51.94 226 GLN B CA 1
ATOM 3981 C C . GLN B 1 226 ? -13.648 -26.109 -12.109 1 51.94 226 GLN B C 1
ATOM 3983 O O . GLN B 1 226 ? -14.414 -25.141 -12.141 1 51.94 226 GLN B O 1
ATOM 3988 N N . PRO B 1 227 ? -13.758 -27.047 -11.195 1 54.75 227 PRO B N 1
ATOM 3989 C CA . PRO B 1 227 ? -14.555 -26.766 -10 1 54.75 227 PRO B CA 1
ATOM 3990 C C . PRO B 1 227 ? -14.188 -25.453 -9.336 1 54.75 227 PRO B C 1
ATOM 3992 O O . PRO B 1 227 ? -13.016 -25.062 -9.32 1 54.75 227 PRO B O 1
ATOM 3995 N N . LEU B 1 228 ? -15.242 -24.656 -9.188 1 57.12 228 LEU B N 1
ATOM 3996 C CA . LEU B 1 228 ? -15.055 -23.391 -8.492 1 57.12 228 LEU B CA 1
ATOM 3997 C C . LEU B 1 228 ? -14.484 -23.609 -7.098 1 57.12 228 LEU B C 1
ATOM 3999 O O . LEU B 1 228 ? -14.758 -24.641 -6.469 1 57.12 228 LEU B O 1
ATOM 4003 N N . VAL B 1 229 ? -13.492 -22.875 -6.824 1 56.34 229 VAL B N 1
ATOM 4004 C CA . VAL B 1 229 ? -12.883 -22.922 -5.5 1 56.34 229 VAL B CA 1
ATOM 4005 C C . VAL B 1 229 ? -13.938 -22.672 -4.43 1 56.34 229 VAL B C 1
ATOM 4007 O O . VAL B 1 229 ? -14.883 -21.906 -4.652 1 56.34 229 VAL B O 1
ATOM 4010 N N . LYS B 1 230 ? -14.055 -23.578 -3.426 1 56.31 230 LYS B N 1
ATOM 4011 C CA . LYS B 1 230 ? -14.953 -23.453 -2.283 1 56.31 230 LYS B CA 1
ATOM 4012 C C . LYS B 1 230 ? -14.523 -22.312 -1.366 1 56.31 230 LYS B C 1
ATOM 4014 O O . LYS B 1 230 ? -13.352 -21.922 -1.353 1 56.31 230 LYS B O 1
ATOM 4019 N N . ALA B 1 231 ? -15.508 -21.609 -0.828 1 59.03 231 ALA B N 1
ATOM 4020 C CA . ALA B 1 231 ? -15.266 -20.562 0.167 1 59.03 231 ALA B CA 1
ATOM 4021 C C . ALA B 1 231 ? -14.172 -20.984 1.146 1 59.03 231 ALA B C 1
ATOM 4023 O O . ALA B 1 231 ? -13.344 -20.156 1.552 1 59.03 231 ALA B O 1
ATOM 4024 N N . SER B 1 232 ? -14.195 -22.234 1.418 1 58.47 232 SER B N 1
ATOM 4025 C CA . SER B 1 232 ? -13.25 -22.766 2.406 1 58.47 232 SER B CA 1
ATOM 4026 C C . SER B 1 232 ? -11.812 -22.656 1.905 1 58.47 232 SER B C 1
ATOM 4028 O O . SER B 1 232 ? -10.875 -22.656 2.701 1 58.47 232 SER B O 1
ATOM 4030 N N . ASP B 1 233 ? -11.719 -22.531 0.66 1 59.69 233 ASP B N 1
ATOM 4031 C CA . ASP B 1 233 ? -10.367 -22.469 0.108 1 59.69 233 ASP B CA 1
ATOM 4032 C C . ASP B 1 233 ? -9.828 -21.047 0.16 1 59.69 233 ASP B C 1
ATOM 4034 O O . ASP B 1 233 ? -8.609 -20.828 0.086 1 59.69 233 ASP B O 1
ATOM 4038 N N . TYR B 1 234 ? -10.773 -20.172 0.399 1 63.31 234 TYR B N 1
ATOM 4039 C CA . TYR B 1 234 ? -10.328 -18.781 0.304 1 63.31 234 TYR B CA 1
ATOM 4040 C C . TYR B 1 234 ? -10.523 -18.062 1.629 1 63.31 234 TYR B C 1
ATOM 4042 O O . TYR B 1 234 ? -10.094 -16.906 1.784 1 63.31 234 TYR B O 1
ATOM 4050 N N . SER B 1 235 ? -11.273 -18.797 2.449 1 67.25 235 SER B N 1
ATOM 4051 C CA . SER B 1 235 ? -11.469 -18.156 3.748 1 67.25 235 SER B CA 1
ATOM 4052 C C . SER B 1 235 ? -10.742 -18.922 4.852 1 67.25 235 SER B C 1
ATOM 4054 O O . SER B 1 235 ? -10.602 -20.141 4.781 1 67.25 235 SER B O 1
ATOM 4056 N N . ILE B 1 236 ? -10.219 -18.125 5.637 1 72.88 236 ILE B N 1
ATOM 4057 C CA . ILE B 1 236 ? -9.586 -18.719 6.805 1 72.88 236 ILE B CA 1
ATOM 4058 C C . ILE B 1 236 ? -10.656 -19.234 7.77 1 72.88 236 ILE B C 1
ATOM 4060 O O . ILE B 1 236 ? -10.383 -20.094 8.609 1 72.88 236 ILE B O 1
ATOM 4064 N N . PHE B 1 237 ? -11.93 -18.766 7.422 1 77.19 237 PHE B N 1
ATOM 4065 C CA . PHE B 1 237 ? -13 -19.125 8.352 1 77.19 237 PHE B CA 1
ATOM 4066 C C . PHE B 1 237 ? -13.992 -20.078 7.699 1 77.19 237 PHE B C 1
ATOM 4068 O O . PHE B 1 237 ? -14.328 -19.922 6.523 1 77.19 237 PHE B O 1
ATOM 4075 N N . SER B 1 238 ? -14.328 -21.078 8.383 1 71.81 238 SER B N 1
ATOM 4076 C CA . SER B 1 238 ? -15.305 -22.047 7.891 1 71.81 238 SER B CA 1
ATOM 4077 C C . SER B 1 238 ? -16.734 -21.609 8.195 1 71.81 238 SER B C 1
ATOM 4079 O O . SER B 1 238 ? -17.672 -22 7.504 1 71.81 238 SER B O 1
ATOM 4081 N N . ASN B 1 239 ? -16.844 -20.734 9.281 1 78 239 ASN B N 1
ATOM 4082 C CA . ASN B 1 239 ? -18.188 -20.312 9.672 1 78 239 ASN B CA 1
ATOM 4083 C C . ASN B 1 239 ? -18.281 -18.797 9.789 1 78 239 ASN B C 1
ATOM 4085 O O . ASN B 1 239 ? -17.266 -18.109 9.891 1 78 239 ASN B O 1
ATOM 4089 N N . LEU B 1 240 ? -19.594 -18.297 9.805 1 86.94 240 LEU B N 1
ATOM 4090 C CA . LEU B 1 240 ? -19.906 -16.859 9.812 1 86.94 240 LEU B CA 1
ATOM 4091 C C . LEU B 1 240 ? -19.844 -16.297 11.234 1 86.94 240 LEU B C 1
ATOM 4093 O O . LEU B 1 240 ? -19.641 -15.102 11.422 1 86.94 240 LEU B O 1
ATOM 4097 N N . THR B 1 241 ? -19.969 -17.094 12.188 1 89.81 241 THR B N 1
ATOM 4098 C CA . THR B 1 241 ? -20.172 -16.625 13.555 1 89.81 241 THR B CA 1
ATOM 4099 C C . THR B 1 241 ? -18.906 -15.977 14.094 1 89.81 241 THR B C 1
ATOM 4101 O O . THR B 1 241 ? -18.953 -14.883 14.656 1 89.81 241 THR B O 1
ATOM 4104 N N . ILE B 1 242 ? -17.797 -16.594 13.828 1 90.94 242 ILE B N 1
ATOM 4105 C CA . ILE B 1 242 ? -16.547 -16.109 14.406 1 90.94 242 ILE B CA 1
ATOM 4106 C C . ILE B 1 242 ? -16.188 -14.766 13.789 1 90.94 242 ILE B C 1
ATOM 4108 O O . ILE B 1 242 ? -15.977 -13.789 14.508 1 90.94 242 ILE B O 1
ATOM 4112 N N . PRO B 1 243 ? -16.203 -14.656 12.469 1 92.69 243 PRO B N 1
ATOM 4113 C CA . PRO B 1 243 ? -15.844 -13.352 11.891 1 92.69 243 PRO B CA 1
ATOM 4114 C C . PRO B 1 243 ? -16.844 -12.258 12.25 1 92.69 243 PRO B C 1
ATOM 4116 O O . PRO B 1 243 ? -16.469 -11.102 12.422 1 92.69 243 PRO B O 1
ATOM 4119 N N . LEU B 1 244 ? -18.062 -12.602 12.43 1 94.25 244 LEU B N 1
ATOM 4120 C CA . LEU B 1 244 ? -19.078 -11.617 12.773 1 94.25 244 LEU B CA 1
ATOM 4121 C C . LEU B 1 244 ? -18.875 -11.109 14.195 1 94.25 244 LEU B C 1
ATOM 4123 O O . LEU B 1 244 ? -18.844 -9.898 14.43 1 94.25 244 LEU B O 1
ATOM 4127 N N . ILE B 1 245 ? -18.688 -12.023 15.102 1 95 245 ILE B N 1
ATOM 4128 C CA . ILE B 1 245 ? -18.531 -11.664 16.5 1 95 245 ILE B CA 1
ATOM 4129 C C . ILE B 1 245 ? -17.25 -10.852 16.688 1 95 245 ILE B C 1
ATOM 4131 O O . ILE B 1 245 ? -17.266 -9.805 17.344 1 95 245 ILE B O 1
ATOM 4135 N N . ILE B 1 246 ? -16.203 -11.273 16.125 1 94.62 246 ILE B N 1
ATOM 4136 C CA . ILE B 1 246 ? -14.922 -10.602 16.328 1 94.62 246 ILE B CA 1
ATOM 4137 C C . ILE B 1 246 ? -14.961 -9.211 15.688 1 94.62 246 ILE B C 1
ATOM 4139 O O . ILE B 1 246 ? -14.422 -8.25 16.25 1 94.62 246 ILE B O 1
ATOM 4143 N N . SER B 1 247 ? -15.586 -9.094 14.531 1 95.56 247 SER B N 1
ATOM 4144 C CA . SER B 1 247 ? -15.703 -7.785 13.898 1 95.56 247 SER B CA 1
ATOM 4145 C C . SER B 1 247 ? -16.469 -6.809 14.773 1 95.56 247 SER B C 1
ATOM 4147 O O . SER B 1 247 ? -16.078 -5.652 14.938 1 95.56 247 SER B O 1
ATOM 4149 N N . LEU B 1 248 ? -17.531 -7.297 15.336 1 95 248 LEU B N 1
ATOM 4150 C CA . LEU B 1 248 ? -18.359 -6.434 16.172 1 95 248 LEU B CA 1
ATOM 4151 C C . LEU B 1 248 ? -17.641 -6.066 17.453 1 95 248 LEU B C 1
ATOM 4153 O O . LEU B 1 248 ? -17.719 -4.926 17.922 1 95 248 LEU B O 1
ATOM 4157 N N . VAL B 1 249 ? -16.969 -7.031 18 1 95.44 249 VAL B N 1
ATOM 4158 C CA . VAL B 1 249 ? -16.203 -6.781 19.219 1 95.44 249 VAL B CA 1
ATOM 4159 C C . VAL B 1 249 ? -15.102 -5.766 18.953 1 95.44 249 VAL B C 1
ATOM 4161 O O . VAL B 1 249 ? -14.867 -4.855 19.75 1 95.44 249 VAL B O 1
ATOM 4164 N N . LEU B 1 250 ? -14.445 -5.898 17.828 1 95.25 250 LEU B N 1
ATOM 4165 C CA . LEU B 1 250 ? -13.383 -4.969 17.453 1 95.25 250 LEU B CA 1
ATOM 4166 C C . LEU B 1 250 ? -13.922 -3.555 17.297 1 95.25 250 LEU B C 1
ATOM 4168 O O . LEU B 1 250 ? -13.32 -2.596 17.797 1 95.25 250 LEU B O 1
ATOM 4172 N N . ILE B 1 251 ? -15.023 -3.441 16.656 1 94.56 251 ILE B N 1
ATOM 4173 C CA . ILE B 1 251 ? -15.656 -2.141 16.469 1 94.56 251 ILE B CA 1
ATOM 4174 C C . ILE B 1 251 ? -16.016 -1.547 17.828 1 94.56 251 ILE B C 1
ATOM 4176 O O . ILE B 1 251 ? -15.742 -0.374 18.094 1 94.56 251 ILE B O 1
ATOM 4180 N N . GLY B 1 252 ? -16.594 -2.396 18.656 1 92.94 252 GLY B N 1
ATOM 4181 C CA . GLY B 1 252 ? -16.969 -1.945 19.984 1 92.94 252 GLY B CA 1
ATOM 4182 C C . GLY B 1 252 ? -15.781 -1.462 20.812 1 92.94 252 GLY B C 1
ATOM 4183 O O . GLY B 1 252 ? -15.844 -0.398 21.422 1 92.94 252 GLY B O 1
ATOM 4184 N N . ILE B 1 253 ? -14.711 -2.164 20.766 1 94.12 253 ILE B N 1
ATOM 4185 C CA . ILE B 1 253 ? -13.523 -1.82 21.547 1 94.12 253 ILE B CA 1
ATOM 4186 C C . ILE B 1 253 ? -12.938 -0.506 21.031 1 94.12 253 ILE B C 1
ATOM 4188 O O . ILE B 1 253 ? -12.594 0.378 21.812 1 94.12 253 ILE B O 1
ATOM 4192 N N . ILE B 1 254 ? -12.859 -0.376 19.703 1 93.31 254 ILE B N 1
ATOM 4193 C CA . ILE B 1 254 ? -12.258 0.812 19.125 1 93.31 254 ILE B CA 1
ATOM 4194 C C . ILE B 1 254 ? -13.109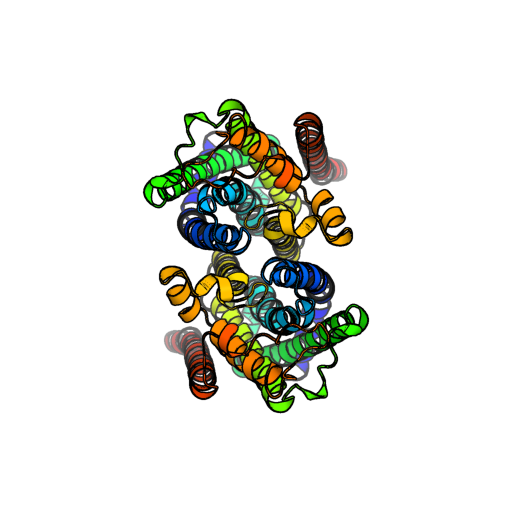 2.039 19.438 1 93.31 254 ILE B C 1
ATOM 4196 O O . ILE B 1 254 ? -12.586 3.088 19.812 1 93.31 254 ILE B O 1
ATOM 4200 N N . LEU B 1 255 ? -14.375 1.906 19.344 1 88.19 255 LEU B N 1
ATOM 4201 C CA . LEU B 1 255 ? -15.266 3.029 19.625 1 88.19 255 LEU B CA 1
ATOM 4202 C C . LEU B 1 255 ? -15.203 3.41 21.094 1 88.19 255 LEU B C 1
ATOM 4204 O O . LEU B 1 255 ? -15.266 4.594 21.438 1 88.19 255 LEU B O 1
ATOM 4208 N N . LEU B 1 256 ? -15.078 2.416 21.953 1 89.12 256 LEU B N 1
ATOM 4209 C CA . LEU B 1 256 ? -14.953 2.684 23.391 1 89.12 256 LEU B CA 1
ATOM 4210 C C . LEU B 1 256 ? -13.656 3.428 23.688 1 89.12 256 LEU B C 1
ATOM 4212 O O . LEU B 1 256 ? -13.633 4.332 24.516 1 89.12 256 LEU B O 1
ATOM 4216 N N . VAL B 1 257 ? -12.641 3.031 22.984 1 88.56 257 VAL B N 1
ATOM 4217 C CA . VAL B 1 257 ? -11.359 3.697 23.188 1 88.56 257 VAL B CA 1
ATOM 4218 C C . VAL B 1 257 ? -11.453 5.148 22.719 1 88.56 257 VAL B C 1
ATOM 4220 O O . VAL B 1 257 ? -10.93 6.051 23.375 1 88.56 257 VAL B O 1
ATOM 4223 N N . ILE B 1 258 ? -12.078 5.387 21.625 1 85.25 258 ILE B N 1
ATOM 4224 C CA . ILE B 1 258 ? -12.242 6.734 21.078 1 85.25 258 ILE B CA 1
ATOM 4225 C C . ILE B 1 258 ? -13.062 7.578 22.062 1 85.25 258 ILE B C 1
ATOM 4227 O O . ILE B 1 258 ? -12.688 8.711 22.375 1 85.25 258 ILE B O 1
ATOM 4231 N N . LEU B 1 259 ? -14.117 7.031 22.531 1 81.62 259 LEU B N 1
ATOM 4232 C CA . LEU B 1 259 ? -14.977 7.75 23.469 1 81.62 259 LEU B CA 1
ATOM 4233 C C . LEU B 1 259 ? -14.258 8 24.781 1 81.62 259 LEU B C 1
ATOM 4235 O O . LEU B 1 259 ? -14.391 9.078 25.375 1 81.62 259 LEU B O 1
ATOM 4239 N N . GLY B 1 260 ? -13.594 6.965 25.234 1 80.88 260 GLY B N 1
ATOM 4240 C CA . GLY B 1 260 ? -12.812 7.137 26.453 1 80.88 260 GLY B CA 1
ATOM 4241 C C . GLY B 1 260 ? -11.75 8.211 26.344 1 80.88 260 GLY B C 1
ATOM 4242 O O . GLY B 1 260 ? -11.578 9.023 27.25 1 80.88 260 GLY B O 1
ATOM 4243 N N . TRP B 1 261 ? -11.039 8.133 25.25 1 80.25 261 TRP B N 1
ATOM 4244 C CA . TRP B 1 261 ? -10.008 9.141 25.016 1 80.25 261 TRP B CA 1
ATOM 4245 C C . TRP B 1 261 ? -10.609 10.539 24.969 1 80.25 261 TRP B C 1
ATOM 4247 O O . TRP B 1 261 ? -10.062 11.477 25.562 1 80.25 261 TRP B O 1
ATOM 4257 N N . TRP B 1 262 ? -11.672 10.688 24.328 1 73.56 262 TRP B N 1
ATOM 4258 C CA . TRP B 1 262 ? -12.375 11.961 24.234 1 73.56 262 TRP B CA 1
ATOM 4259 C C . TRP B 1 262 ? -12.812 12.445 25.625 1 73.56 262 TRP B C 1
ATOM 4261 O O . TRP B 1 262 ? -12.656 13.617 25.953 1 73.56 262 TRP B O 1
ATOM 4271 N N . TYR B 1 263 ? -13.352 11.578 26.375 1 74.12 263 TYR B N 1
ATOM 4272 C CA . TYR B 1 263 ? -13.797 11.922 27.719 1 74.12 263 TYR B CA 1
ATOM 4273 C C . TYR B 1 263 ? -12.625 12.367 28.594 1 74.12 263 TYR B C 1
ATOM 4275 O O . TYR B 1 263 ? -12.742 13.328 29.359 1 74.12 263 TYR B O 1
ATOM 4283 N N . PHE B 1 264 ? -11.602 11.703 28.453 1 75 264 PHE B N 1
ATOM 4284 C CA . PHE B 1 264 ? -10.43 12.008 29.266 1 75 264 PHE B CA 1
ATOM 4285 C C . PHE B 1 264 ? -9.828 13.352 28.859 1 75 264 PHE B C 1
ATOM 4287 O O . PHE B 1 264 ? -9.422 14.141 29.719 1 75 264 PHE B O 1
ATOM 4294 N N . LYS B 1 265 ? -9.688 13.602 27.594 1 69.31 265 LYS B N 1
ATOM 4295 C CA . LYS B 1 265 ? -9.055 14.82 27.109 1 69.31 265 LYS B CA 1
ATOM 4296 C C . LYS B 1 265 ? -9.953 16.031 27.328 1 69.31 265 LYS B C 1
ATOM 4298 O O . LYS B 1 265 ? -9.469 17.125 27.656 1 69.31 265 LYS B O 1
ATOM 4303 N N . TYR B 1 266 ? -11.172 15.922 27.156 1 60.91 266 TYR B N 1
ATOM 4304 C CA . TYR B 1 266 ? -12.039 17.094 27.25 1 60.91 266 TYR B CA 1
ATOM 4305 C C . TYR B 1 266 ? -12.734 17.156 28.609 1 60.91 266 TYR B C 1
ATOM 4307 O O . TYR B 1 266 ? -13.031 18.25 29.094 1 60.91 266 TYR B O 1
ATOM 4315 N N . PHE B 1 267 ? -13.133 16.125 29.172 1 57.91 267 PHE B N 1
ATOM 4316 C CA . PHE B 1 267 ? -13.812 16.25 30.453 1 57.91 267 PHE B CA 1
ATOM 4317 C C . PHE B 1 267 ? -12.805 16.453 31.578 1 57.91 267 PHE B C 1
ATOM 4319 O O . PHE B 1 267 ? -13.102 17.125 32.562 1 57.91 267 PHE B O 1
ATOM 4326 N N . HIS B 1 268 ? -11.719 15.828 31.547 1 54.53 268 HIS B N 1
ATOM 4327 C CA . HIS B 1 268 ? -10.812 16.094 32.656 1 54.53 268 HIS B CA 1
ATOM 4328 C C . HIS B 1 268 ? -10.195 17.484 32.562 1 54.53 268 HIS B C 1
ATOM 4330 O O . HIS B 1 268 ? -9.688 18.016 33.531 1 54.53 268 HIS B O 1
ATOM 4336 N N . PHE B 1 269 ? -9.938 18.047 31.391 1 47.59 269 PHE B N 1
ATOM 4337 C CA . PHE B 1 269 ? -9.422 19.406 31.375 1 47.59 269 PHE B CA 1
ATOM 4338 C C . PHE B 1 269 ? -10.5 20.391 31.797 1 47.59 269 PHE B C 1
ATOM 4340 O O . PHE B 1 269 ? -10.195 21.531 32.156 1 47.59 269 PHE B O 1
ATOM 4347 N N . SER B 1 270 ? -11.719 20.188 31.531 1 45.31 270 SER B N 1
ATOM 4348 C CA . SER B 1 270 ? -12.695 21.125 32.094 1 45.31 270 SER B CA 1
ATOM 4349 C C . SER B 1 270 ? -12.68 21.109 33.594 1 45.31 270 SER B C 1
ATOM 4351 O O . SER B 1 270 ? -13.047 22.094 34.25 1 45.31 270 SER B O 1
ATOM 4353 N N . LYS B 1 271 ? -12.367 20.109 34.375 1 49.25 271 LYS B N 1
ATOM 4354 C CA . LYS B 1 271 ? -12.414 20.203 35.844 1 49.25 271 LYS B CA 1
ATOM 4355 C C . LYS B 1 271 ? -11.203 20.969 36.375 1 49.25 271 LYS B C 1
ATOM 4357 O O . LYS B 1 271 ? -11.211 21.422 37.531 1 49.25 271 LYS B O 1
ATOM 4362 N N . GLY B 1 272 ? -10.141 21 35.656 1 37.38 272 GLY B N 1
ATOM 4363 C CA . GLY B 1 272 ? -9.078 21.75 36.312 1 37.38 272 GLY B CA 1
ATOM 4364 C C . GLY B 1 272 ? -9.266 23.25 36.188 1 37.38 272 GLY B C 1
ATOM 4365 O O . GLY B 1 272 ? -8.445 24.031 36.688 1 37.38 272 GLY B O 1
ATOM 4366 N N . ALA B 1 273 ? -9.992 23.719 35.25 1 38.47 273 ALA B N 1
ATOM 4367 C CA . ALA B 1 273 ? -10.211 25.156 35.219 1 38.47 273 ALA B CA 1
ATOM 4368 C C . ALA B 1 273 ? -11.234 25.578 36.281 1 38.47 273 ALA B C 1
ATOM 4370 O O . ALA B 1 273 ? -11.648 26.734 36.312 1 38.47 273 ALA B O 1
ATOM 4371 N N . TYR B 1 274 ? -11.805 24.625 37 1 31.73 274 TYR B N 1
ATOM 4372 C CA . TYR B 1 274 ? -12.398 25.234 38.188 1 31.73 274 TYR B CA 1
ATOM 4373 C C . TYR B 1 274 ? -11.375 25.359 39.312 1 31.73 274 TYR B C 1
ATOM 4375 O O . TYR B 1 274 ? -10.492 24.5 39.438 1 31.73 274 TYR B O 1
#